Protein 4HPZ (pdb70)

Secondary structure (DSSP, 8-state):
-GGGGT--HHHHHHH-GGGHHHHHHHHHHHHHTT--HHHHHHHTTSTHHHHHHHTTHHHHHHHSTT--HHHHHHHHTSTTTTHHHHHHHHHHHHHHSTTT---HHHHHHHHHHHHHHHHHHHHHTHHHHHSTTT---HHHHHHHHSSTTHHHHHHHHHHHHHHHHHHH---HHHHHHHHTSTTHHHHHHHHHHHHHHHHHHH---HHHHHHHHSSTTHHHHHHHHHHHHHHHHHHS---HHHHHHHHSSTTHHHHHHHHHHHHHHHHHTT---HHHHHHHHTSTTHHHHHHHHHHHHHHHHHHH---HHHHHHHHSSTTHHHHHHHHHHHHHHHHHHS---HHHHHHHHTSTTHHHHHHHHHHHHHHH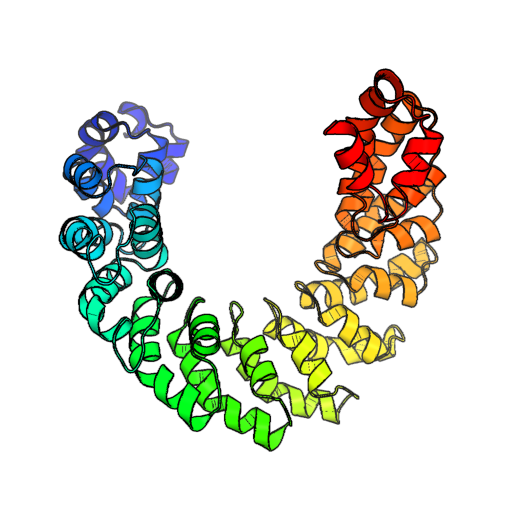HHHS---HHHHHHHHSSSS-HHHHHHHHHHHHHHHHHS---HHHHHHHHTTSSSSHHHHHHHT-

Nearest PDB structures (foldseek):
  4osr-assembly1_A  TM=6.586E-01  e=3.103E-28  Xanthomonas campestris pv. armoraciae
  4oss-assembly1_A  TM=6.830E-01  e=7.160E-28  Xanthomonas campestris pv. armoraciae
  4osm-assembly1_A  TM=6.780E-01  e=1.239E-26  Xanthomonas campestris pv. armoraciae
  4oss-assembly2_B  TM=5.098E-01  e=1.315E-27  Xanthomonas campestris pv. armoraciae
  4osv-assembly2_B  TM=4.946E-01  e=1.852E-27  Xanthomonas campestris pv. armoraciae

InterPro domains:
  IPR005042 TAL effector repeat [PF03377] (21-52)
  IPR005042 TAL effector repeat [PF03377] (119-153)
  IPR005042 TAL effector repeat [PF03377] (155-187)
  IPR005042 TAL effector repeat [PF03377] (189-221)
  IPR005042 TAL effector repeat [PF03377] (222-255)
  IPR005042 TAL effector repeat [PF03377] (257-289)
  IPR005042 TAL effector repeat [PF03377] (290-323)
  IPR005042 TAL effector repeat [PF03377] (325-357)
  IPR005042 TAL effector repeat [PF03377] (358-391)
  IPR005042 TAL effector repeat [PF03377] (393-425)

Solvent-accessible surface area: 18977 Å² total; per-residue (Å²): 115,0,108,121,70,51,5,44,109,138,45,14,129,160,6,115,86,169,10,52,83,44,0,38,134,36,18,149,44,0,59,67,40,41,2,69,50,63,37,0,15,33,0,2,129,35,58,63,0,0,14,26,0,9,95,83,26,135,76,0,52,81,19,1,85,120,10,77,53,123,30,0,8,7,1,0,65,46,157,6,0,4,70,0,1,57,5,1,44,98,11,1,57,95,2,70,23,114,42,1,136,5,75,8,46,38,0,26,93,2,0,90,128,4,1,23,54,0,0,90,4,0,37,90,53,45,92,51,0,27,27,88,99,11,91,6,62,42,100,38,0,7,41,0,0,4,32,143,30,1,69,76,1,0,82,5,0,45,133,2,6,27,45,0,30,141,109,42,63,5,59,56,108,37,0,12,41,0,0,27,37,39,30,0,64,83,7,0,44,1,0,66,116,12,6,39,55,0,34,157,74,38,54,6,67,52,96,29,0,10,39,0,2,32,57,92,33,3,53,79,4,0,36,10,0,64,169,27,1,63,55,0,40,162,94,37,60,3,67,44,122,40,0,11,44,0,1,22,32,110,22,3,70,72,4,0,74,2,0,63,136,7,3,45,39,0,26,145,106,41,62,7,68,42,96,44,0,11,41,0,0,29,36,75,26,2,62,69,1,0,55,2,0,63,124,8,9,41,45,0,27,147,98,47,59,7,56,45,106,36,0,13,42,0,0,27,36,42,26,0,64,81,5,0,40,1,0,64,115,12,1,40,58,0,36,155,71,31,55,4,62,57,97,48,0,11,36,0,1,32,48,50,35,2,57,82,1,0,52,4,0,63,138,8,5,66,56,0,65,160,88,40,57,0,64,50,60,32,0,12,40,0,0,43,26,129,34,0,67,109,6,0,24,20,0,59,168,33,0,55,57,0,38,146,114,70,59,33,61,40,88,82,0,12,56,49,2,23,105,56,68,3,41,135,38,0,81,60,45,49,85,156

Organism: Xanthomonas (NCBI:txid338)

B-factor: mean 42.35, std 14.17, range [18.17, 102.88]

Structure (mmCIF, N/CA/C/O backbone):
data_4HPZ
#
_entry.id   4HPZ
#
_cell.length_a   101.284
_cell.length_b   101.284
_cell.length_c   95.592
_cell.angle_alpha   90.00
_cell.angle_beta   90.00
_cell.angle_gamma   120.00
#
_symmetry.space_group_name_H-M   'P 31 2 1'
#
loop_
_entity.id
_entity.type
_entity.pdbx_description
1 polymer dTale2
2 non-polymer 'SULFATE ION'
3 water water
#
loop_
_atom_site.group_PDB
_atom_site.id
_atom_site.type_symbol
_atom_site.label_atom_id
_atom_site.label_alt_id
_atom_site.label_comp_id
_atom_site.label_asym_id
_atom_site.label_entity_id
_atom_site.label_seq_id
_atom_site.pdbx_PDB_ins_code
_atom_site.Cartn_x
_atom_site.Cartn_y
_atom_site.Cartn_z
_atom_site.occupancy
_atom_site.B_iso_or_equiv
_atom_site.auth_seq_id
_atom_site.auth_comp_id
_atom_site.auth_asym_id
_atom_site.auth_atom_id
_atom_site.pdbx_PDB_model_num
ATOM 1 N N . ASP A 1 7 ? 0.567 77.805 -54.566 1.00 53.89 154 ASP A N 1
ATOM 2 C CA . ASP A 1 7 ? 1.922 78.347 -54.664 1.00 57.76 154 ASP A CA 1
ATOM 3 C C . ASP A 1 7 ? 2.941 77.216 -54.853 1.00 55.00 154 ASP A C 1
ATOM 4 O O . ASP A 1 7 ? 3.144 76.750 -55.975 1.00 56.73 154 ASP A O 1
ATOM 9 N N . LEU A 1 8 ? 3.564 76.761 -53.767 1.00 48.53 155 LEU A N 1
ATOM 10 C CA . LEU A 1 8 ? 4.601 75.732 -53.870 1.00 46.59 155 LEU A CA 1
ATOM 11 C C . LEU A 1 8 ? 4.153 74.485 -54.637 1.00 47.67 155 LEU A C 1
ATOM 12 O O . LEU A 1 8 ? 4.985 73.738 -55.163 1.00 46.37 155 LEU A O 1
ATOM 17 N N . ARG A 1 9 ? 2.850 74.242 -54.706 1.00 47.17 156 ARG A N 1
ATOM 18 C CA . ARG A 1 9 ? 2.394 73.081 -55.462 1.00 47.08 156 ARG A CA 1
ATOM 19 C C . ARG A 1 9 ? 2.751 73.191 -56.938 1.00 39.40 156 ARG A C 1
ATOM 20 O O . ARG A 1 9 ? 2.927 72.175 -57.605 1.00 41.65 156 ARG A O 1
ATOM 28 N N . THR A 1 10 ? 2.897 74.416 -57.434 1.00 37.38 157 THR A N 1
ATOM 29 C CA . THR A 1 10 ? 3.292 74.616 -58.831 1.00 39.20 157 THR A CA 1
ATOM 30 C C . THR A 1 10 ? 4.742 74.201 -59.072 1.00 39.78 157 THR A C 1
ATOM 31 O O . THR A 1 10 ? 5.178 74.083 -60.221 1.00 37.25 157 THR A O 1
ATOM 35 N N . LEU A 1 11 ? 5.478 73.973 -57.987 1.00 35.16 158 LEU A N 1
ATOM 36 C CA . LEU A 1 11 ? 6.852 73.490 -58.082 1.00 35.01 158 LEU A CA 1
ATOM 37 C C . LEU A 1 11 ? 6.918 72.000 -57.761 1.00 36.14 158 LEU A C 1
ATOM 38 O O . LEU A 1 11 ? 8.004 71.420 -57.661 1.00 39.42 158 LEU A O 1
ATOM 43 N N . GLY A 1 12 ? 5.753 71.376 -57.596 1.00 32.31 159 GLY A N 1
ATOM 44 C CA . GLY A 1 12 ? 5.712 69.938 -57.406 1.00 33.46 159 GLY A CA 1
ATOM 45 C C . GLY A 1 12 ? 5.519 69.469 -55.979 1.00 40.81 159 GLY A C 1
ATOM 46 O O . GLY A 1 12 ? 5.517 68.261 -55.730 1.00 44.07 159 GLY A O 1
ATOM 47 N N . TYR A 1 13 ? 5.368 70.407 -55.044 1.00 42.52 160 TYR A N 1
ATOM 48 C CA . TYR A 1 13 ? 5.058 70.059 -53.655 1.00 47.74 160 TYR A CA 1
ATOM 49 C C . TYR A 1 13 ? 3.581 69.681 -53.512 1.00 54.39 160 TYR A C 1
ATOM 50 O O . TYR A 1 13 ? 2.718 70.271 -54.163 1.00 54.95 160 TYR A O 1
ATOM 59 N N . SER A 1 14 ? 3.292 68.695 -52.667 1.00 55.73 161 SER A N 1
ATOM 60 C CA . SER A 1 14 ? 1.911 68.357 -52.350 1.00 57.20 161 SER A CA 1
ATOM 61 C C . SER A 1 14 ? 1.358 69.400 -51.386 1.00 61.63 161 SER A C 1
ATOM 62 O O . SER A 1 14 ? 2.123 70.158 -50.790 1.00 63.09 161 SER A O 1
ATOM 65 N N . GLN A 1 15 ? 0.038 69.442 -51.223 1.00 66.56 162 GLN A N 1
ATOM 66 C CA . GLN A 1 15 ? -0.574 70.374 -50.276 1.00 69.89 162 GLN A CA 1
ATOM 67 C C . GLN A 1 15 ? -0.075 70.095 -48.871 1.00 69.10 162 GLN A C 1
ATOM 68 O O . GLN A 1 15 ? 0.162 71.019 -48.096 1.00 67.57 162 GLN A O 1
ATOM 74 N N . GLN A 1 16 ? 0.071 68.813 -48.544 1.00 71.92 163 GLN A N 1
ATOM 75 C CA . GLN A 1 16 ? 0.573 68.405 -47.232 1.00 72.38 163 GLN A CA 1
ATOM 76 C C . GLN A 1 16 ? 1.972 68.957 -47.013 1.00 64.58 163 GLN A C 1
ATOM 77 O O . GLN A 1 16 ? 2.236 69.627 -46.012 1.00 61.33 163 GLN A O 1
ATOM 83 N N . GLN A 1 17 ? 2.864 68.669 -47.958 1.00 61.43 164 GLN A N 1
ATOM 84 C CA . GLN A 1 17 ? 4.225 69.193 -47.911 1.00 56.36 164 GLN A CA 1
ATOM 85 C C . GLN A 1 17 ? 4.195 70.707 -47.732 1.00 55.71 164 GLN A C 1
ATOM 86 O O . GLN A 1 17 ? 4.930 71.258 -46.916 1.00 54.91 164 GLN A O 1
ATOM 92 N N . GLN A 1 18 ? 3.327 71.381 -48.478 1.00 56.97 165 GLN A N 1
ATOM 93 C CA . GLN A 1 18 ? 3.245 72.836 -48.390 1.00 57.06 165 GLN A CA 1
ATOM 94 C C . GLN A 1 18 ? 2.745 73.314 -47.031 1.00 59.60 165 GLN A C 1
ATOM 95 O O . GLN A 1 18 ? 3.295 74.258 -46.459 1.00 59.14 165 GLN A O 1
ATOM 101 N N . GLU A 1 19 ? 1.694 72.673 -46.528 1.00 64.46 166 GLU A N 1
ATOM 102 C CA . GLU A 1 19 ? 1.134 73.024 -45.225 1.00 69.28 166 GLU A CA 1
ATOM 103 C C . GLU A 1 19 ? 2.195 72.847 -44.153 1.00 67.34 166 GLU A C 1
ATOM 104 O O . GLU A 1 19 ? 2.251 73.608 -43.180 1.00 67.22 166 GLU A O 1
ATOM 110 N N . LYS A 1 20 ? 3.034 71.832 -44.343 1.00 64.03 167 LYS A N 1
ATOM 111 C CA . LYS A 1 20 ? 4.116 71.540 -43.410 1.00 64.31 167 LYS A CA 1
ATOM 112 C C . LYS A 1 20 ? 5.173 72.633 -43.391 1.00 61.25 167 LYS A C 1
ATOM 113 O O . LYS A 1 20 ? 5.820 72.853 -42.372 1.00 60.67 167 LYS A O 1
ATOM 119 N N . ILE A 1 21 ? 5.352 73.321 -44.515 1.00 61.21 168 ILE A N 1
ATOM 120 C CA . ILE A 1 21 ? 6.479 74.246 -44.624 1.00 58.61 168 ILE A CA 1
ATOM 121 C C . ILE A 1 21 ? 6.410 75.459 -43.704 1.00 63.63 168 ILE A C 1
ATOM 122 O O . ILE A 1 21 ? 7.347 75.701 -42.937 1.00 68.67 168 ILE A O 1
ATOM 127 N N . LYS A 1 22 ? 5.311 76.206 -43.794 1.00 63.60 169 LYS A N 1
ATOM 128 C CA . LYS A 1 22 ? 5.133 77.461 -43.061 1.00 65.21 169 LYS A CA 1
ATOM 129 C C . LYS A 1 22 ? 5.111 78.648 -44.020 1.00 66.93 169 LYS A C 1
ATOM 130 O O . LYS A 1 22 ? 6.118 78.977 -44.646 1.00 63.86 169 LYS A O 1
ATOM 136 N N . PRO A 1 23 ? 3.943 79.291 -44.131 1.00 69.53 170 PRO A N 1
ATOM 137 C CA . PRO A 1 23 ? 3.654 80.390 -45.052 1.00 68.81 170 PRO A CA 1
ATOM 138 C C . PRO A 1 23 ? 4.835 81.333 -45.293 1.00 64.75 170 PRO A C 1
ATOM 139 O O . PRO A 1 23 ? 5.200 81.557 -46.448 1.00 62.71 170 PRO A O 1
ATOM 143 N N . LYS A 1 24 ? 5.422 81.865 -44.226 1.00 64.03 171 LYS A N 1
ATOM 144 C CA . LYS A 1 24 ? 6.447 82.901 -44.358 1.00 63.66 171 LYS A CA 1
ATOM 145 C C . LYS A 1 24 ? 7.797 82.395 -44.890 1.00 58.06 171 LYS A C 1
ATOM 146 O O . LYS A 1 24 ? 8.711 83.178 -45.135 1.00 58.82 171 LYS A O 1
ATOM 152 N N . VAL A 1 25 ? 7.917 81.088 -45.074 1.00 53.97 172 VAL A N 1
ATOM 153 C CA . VAL A 1 25 ? 9.163 80.501 -45.555 1.00 52.04 172 VAL A CA 1
ATOM 154 C C . VAL A 1 25 ? 9.004 80.041 -47.007 1.00 49.19 172 VAL A C 1
ATOM 155 O O . VAL A 1 25 ? 9.982 79.771 -47.712 1.00 45.97 172 VAL A O 1
ATOM 159 N N . ARG A 1 26 ? 7.759 79.978 -47.455 1.00 48.82 173 ARG A N 1
ATOM 160 C CA . ARG A 1 26 ? 7.455 79.403 -48.757 1.00 46.53 173 ARG A CA 1
ATOM 161 C C . ARG A 1 26 ? 8.158 80.102 -49.918 1.00 44.21 173 ARG A C 1
ATOM 162 O O . ARG A 1 26 ? 8.574 79.449 -50.875 1.00 47.15 173 ARG A O 1
ATOM 170 N N . SER A 1 27 ? 8.323 81.416 -49.825 1.00 40.49 174 SER A N 1
ATOM 171 C CA . SER A 1 27 ? 8.972 82.152 -50.899 1.00 41.13 174 SER A CA 1
ATOM 172 C C . SER A 1 27 ? 10.465 81.853 -50.933 1.00 38.64 174 SER A C 1
ATOM 173 O O . SER A 1 27 ? 11.089 81.858 -52.002 1.00 38.94 174 SER A O 1
ATOM 176 N N . THR A 1 28 ? 11.037 81.595 -49.759 1.00 39.80 175 TH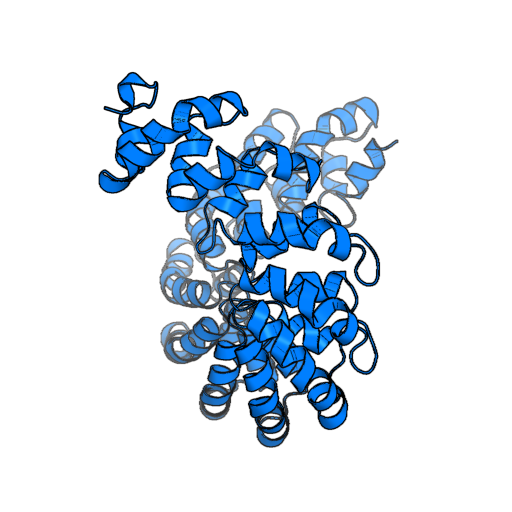R A N 1
ATOM 177 C CA . THR A 1 28 ? 12.457 81.280 -49.659 1.00 37.83 175 THR A CA 1
ATOM 178 C C . THR A 1 28 ? 12.699 79.911 -50.269 1.00 38.58 175 THR A C 1
ATOM 179 O O . THR A 1 28 ? 13.647 79.722 -51.027 1.00 39.32 175 THR A O 1
ATOM 183 N N . VAL A 1 29 ? 11.823 78.964 -49.938 1.00 37.12 176 VAL A N 1
ATOM 184 C CA . VAL A 1 29 ? 11.808 77.662 -50.584 1.00 35.33 176 VAL A CA 1
ATOM 185 C C . VAL A 1 29 ? 11.750 77.815 -52.117 1.00 38.28 176 VAL A C 1
ATOM 186 O O . VAL A 1 29 ? 12.536 77.203 -52.849 1.00 37.25 176 VAL A O 1
ATOM 190 N N . ALA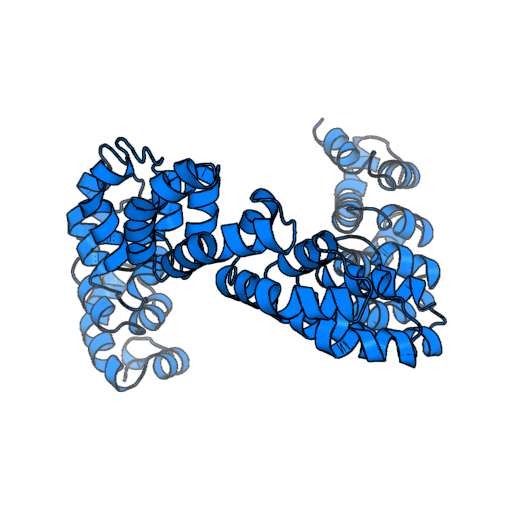 A 1 30 ? 10.819 78.644 -52.586 1.00 38.53 177 ALA A N 1
ATOM 191 C CA . ALA A 1 30 ? 10.605 78.848 -54.009 1.00 35.68 177 ALA A CA 1
ATOM 192 C C . ALA A 1 30 ? 11.850 79.457 -54.661 1.00 41.18 177 ALA A C 1
ATOM 193 O O . ALA A 1 30 ? 12.193 79.145 -55.800 1.00 38.16 177 ALA A O 1
ATOM 195 N N . GLN A 1 31 ? 12.534 80.314 -53.915 1.00 44.96 178 GLN A N 1
ATOM 196 C CA . GLN A 1 31 ? 13.741 80.973 -54.392 1.00 46.85 178 GLN A CA 1
ATOM 197 C C . GLN A 1 31 ? 14.841 79.967 -54.717 1.00 43.53 178 GLN A C 1
ATOM 198 O O . GLN A 1 31 ? 15.524 80.077 -55.747 1.00 40.92 178 GLN A O 1
ATOM 204 N N . HIS A 1 32 ? 15.003 78.990 -53.828 1.00 34.96 179 HIS A N 1
ATOM 205 C CA . HIS A 1 32 ? 16.158 78.105 -53.863 1.00 34.12 179 HIS A CA 1
ATOM 206 C C . HIS A 1 32 ? 15.787 76.730 -54.371 1.00 36.60 179 HIS A C 1
ATOM 207 O O . HIS A 1 32 ? 16.649 75.857 -54.531 1.00 34.67 179 HIS A O 1
ATOM 214 N N . HIS A 1 33 ? 14.497 76.543 -54.623 1.00 36.00 180 HIS A N 1
ATOM 215 C CA . HIS A 1 33 ? 13.993 75.243 -55.033 1.00 39.09 180 HIS A CA 1
ATOM 216 C C . HIS A 1 33 ? 14.768 74.621 -56.190 1.00 36.41 180 HIS A C 1
ATOM 217 O O . HIS A 1 33 ? 15.204 73.468 -56.116 1.00 34.73 180 HIS A O 1
ATOM 224 N N . GLU A 1 34 ? 14.917 75.393 -57.261 1.00 41.54 181 GLU A N 1
ATOM 225 C CA . GLU A 1 34 ? 15.569 74.923 -58.483 1.00 41.07 181 GLU A CA 1
ATOM 226 C C . GLU A 1 34 ? 16.981 74.408 -58.216 1.00 36.41 181 GLU A C 1
ATOM 227 O O . GLU A 1 34 ? 17.345 73.307 -58.639 1.00 33.43 181 GLU A O 1
ATOM 233 N N . ALA A 1 35 ? 17.768 75.208 -57.502 1.00 32.24 182 ALA A N 1
ATOM 234 C CA . ALA A 1 35 ? 19.135 74.833 -57.170 1.00 30.92 182 ALA A CA 1
ATOM 235 C C . ALA A 1 35 ? 19.170 73.568 -56.304 1.00 32.95 182 ALA A C 1
ATOM 236 O O . ALA A 1 35 ? 19.980 72.667 -56.550 1.00 31.43 182 ALA A O 1
ATOM 238 N N . LEU A 1 36 ? 18.278 73.498 -55.312 1.00 30.26 183 LEU A N 1
ATOM 239 C CA . LEU A 1 36 ? 18.260 72.377 -54.357 1.00 33.53 183 LEU A CA 1
ATOM 240 C C . LEU A 1 36 ? 17.960 71.032 -55.014 1.00 31.58 183 LEU A C 1
ATOM 241 O O . LEU A 1 36 ? 18.689 70.055 -54.815 1.00 33.08 183 LEU A O 1
ATOM 246 N N . VAL A 1 37 ? 16.874 70.984 -55.780 1.00 31.64 184 VAL A N 1
ATOM 247 C CA . VAL A 1 37 ? 16.498 69.769 -56.481 1.00 34.11 184 VAL A CA 1
ATOM 248 C C . VAL A 1 37 ? 17.592 69.431 -57.487 1.00 36.38 184 VAL A C 1
ATOM 249 O O . VAL A 1 37 ? 17.868 68.259 -57.755 1.00 37.52 184 VAL A O 1
ATOM 253 N N . GLY A 1 38 ? 18.225 70.466 -58.028 1.00 36.10 185 GLY A N 1
ATOM 254 C CA . GLY A 1 38 ? 19.327 70.273 -58.953 1.00 38.62 185 GLY A CA 1
ATOM 255 C C . GLY A 1 38 ? 20.498 69.606 -58.257 1.00 38.81 185 GLY A C 1
ATOM 256 O O . GLY A 1 38 ? 21.336 68.965 -58.896 1.00 31.94 185 GLY A O 1
ATOM 257 N N . HIS A 1 39 ? 20.558 69.753 -56.936 1.00 37.34 186 HIS A N 1
ATOM 258 C CA . HIS A 1 39 ? 21.611 69.115 -56.158 1.00 35.06 186 HIS A CA 1
ATOM 259 C C . HIS A 1 39 ? 21.237 67.683 -55.788 1.00 36.92 186 HIS A C 1
ATOM 260 O O . HIS A 1 39 ? 22.048 66.961 -55.209 1.00 37.48 186 HIS A O 1
ATOM 267 N N . GLY A 1 40 ? 20.012 67.277 -56.115 1.00 35.18 187 GLY A N 1
ATOM 268 C CA . GLY A 1 40 ? 19.554 65.938 -55.786 1.00 36.14 187 GLY A CA 1
ATOM 269 C C . GLY A 1 40 ? 18.593 65.833 -54.608 1.00 36.40 187 GLY A C 1
ATOM 270 O O . GLY A 1 40 ? 18.104 64.748 -54.296 1.00 40.00 187 GLY A O 1
ATOM 271 N N . PHE A 1 41 ? 18.300 66.951 -53.955 1.00 30.45 188 PHE A N 1
ATOM 272 C CA . PHE A 1 41 ? 17.364 66.918 -52.835 1.00 32.90 188 PHE A CA 1
ATOM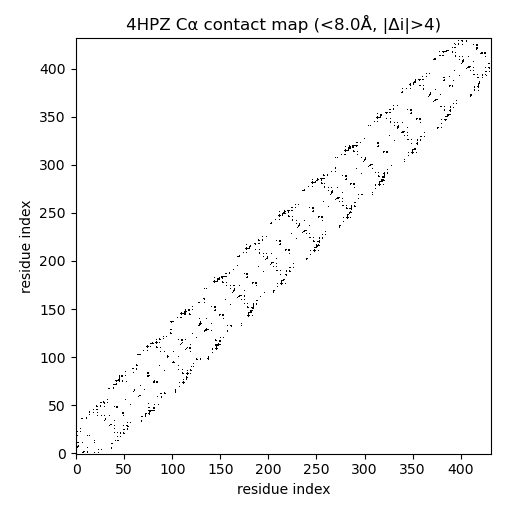 273 C C . PHE A 1 41 ? 15.934 66.689 -53.310 1.00 36.07 188 PHE A C 1
ATOM 274 O O . PHE A 1 41 ? 15.489 67.281 -54.302 1.00 37.27 188 PHE A O 1
ATOM 282 N N . THR A 1 42 ? 15.229 65.808 -52.612 1.00 31.52 189 THR A N 1
ATOM 283 C CA . THR A 1 42 ? 13.821 65.570 -52.889 1.00 35.02 189 THR A CA 1
ATOM 284 C C . THR A 1 42 ? 12.983 66.699 -52.298 1.00 37.01 189 THR A C 1
ATOM 285 O O . THR A 1 42 ? 13.477 67.520 -51.512 1.00 39.23 189 THR A O 1
ATOM 289 N N . HIS A 1 43 ? 11.705 66.716 -52.655 1.00 37.11 190 HIS A N 1
ATOM 290 C CA . HIS A 1 43 ? 10.760 67.644 -52.055 1.00 37.79 190 HIS A CA 1
ATOM 291 C C . HIS A 1 43 ? 10.676 67.405 -50.554 1.00 38.25 190 HIS A C 1
ATOM 292 O O . HIS A 1 43 ? 10.516 68.342 -49.780 1.00 35.24 190 HIS A O 1
ATOM 299 N N . ALA A 1 44 ? 10.786 66.145 -50.149 1.00 43.63 191 ALA A N 1
ATOM 300 C CA . ALA A 1 44 ? 10.761 65.794 -48.728 1.00 44.84 191 ALA A CA 1
ATOM 301 C C . ALA A 1 44 ? 11.945 66.426 -47.989 1.00 41.34 191 ALA A C 1
ATOM 302 O O . ALA A 1 44 ? 11.771 67.064 -46.948 1.00 37.45 191 ALA A O 1
ATOM 304 N N . HIS A 1 45 ? 13.144 66.249 -48.542 1.00 38.91 192 HIS A N 1
ATOM 305 C CA . HIS A 1 45 ? 14.353 66.885 -48.016 1.00 35.69 192 HIS A CA 1
ATOM 306 C C . HIS A 1 45 ? 14.153 68.377 -47.776 1.00 36.75 192 HIS A C 1
ATOM 307 O O . HIS A 1 45 ? 14.540 68.918 -46.737 1.00 37.76 192 HIS A O 1
ATOM 314 N N . ILE A 1 46 ? 13.553 69.042 -48.753 1.00 38.14 193 ILE A N 1
ATOM 315 C CA . ILE A 1 46 ? 13.444 70.495 -48.726 1.00 37.16 193 ILE A CA 1
ATOM 316 C C . ILE A 1 46 ? 12.427 70.986 -47.698 1.00 36.97 193 ILE A C 1
ATOM 317 O O . ILE A 1 46 ? 12.603 72.058 -47.113 1.00 36.57 193 ILE A O 1
ATOM 322 N N . VAL A 1 47 ? 11.358 70.216 -47.488 1.00 37.34 194 VAL A N 1
ATOM 323 C CA . VAL A 1 47 ? 10.370 70.546 -46.455 1.00 37.23 194 VAL A CA 1
ATOM 324 C C . VAL A 1 47 ? 11.040 70.526 -45.089 1.00 32.88 194 VAL A C 1
ATOM 325 O O . VAL A 1 47 ? 10.945 71.485 -44.327 1.00 30.87 194 VAL A O 1
ATOM 329 N N . ALA A 1 48 ? 11.727 69.424 -44.798 1.00 35.73 195 ALA A N 1
ATOM 330 C CA . ALA A 1 48 ? 12.437 69.258 -43.527 1.00 34.76 195 ALA A CA 1
ATOM 331 C C . ALA A 1 48 ? 13.466 70.360 -43.364 1.00 38.31 195 ALA A C 1
ATOM 332 O O . ALA A 1 48 ? 13.540 71.012 -42.330 1.00 42.11 195 ALA A O 1
ATOM 334 N N . LEU A 1 49 ? 14.245 70.576 -44.414 1.00 37.13 196 LEU A N 1
ATOM 335 C CA . LEU A 1 49 ? 15.269 71.601 -44.418 1.00 36.28 196 LEU A CA 1
ATOM 336 C C . LEU A 1 49 ? 14.693 72.968 -44.054 1.00 38.57 196 LEU A C 1
ATOM 337 O O . LEU A 1 49 ? 15.320 73.736 -43.331 1.00 38.74 196 LEU A O 1
ATOM 342 N N . SER A 1 50 ? 13.496 73.265 -44.550 1.00 39.69 197 SER A N 1
ATOM 343 C CA . SER A 1 50 ? 12.902 74.591 -44.383 1.00 41.81 197 SER A CA 1
ATOM 344 C C . SER A 1 50 ? 12.683 74.953 -42.917 1.00 43.77 197 SER A C 1
ATOM 345 O O . SER A 1 50 ? 12.486 76.123 -42.587 1.00 41.46 197 SER A O 1
ATOM 348 N N . GLN A 1 51 ? 12.701 73.941 -42.052 1.00 47.65 198 GLN A N 1
ATOM 349 C CA . GLN A 1 51 ? 12.559 74.137 -40.613 1.00 47.54 198 GLN A CA 1
ATOM 350 C C . GLN A 1 51 ? 13.610 75.115 -40.106 1.00 44.56 198 GLN A C 1
ATOM 351 O O . GLN A 1 51 ? 13.439 75.733 -39.058 1.00 45.13 198 GLN A O 1
ATOM 357 N N . HIS A 1 52 ? 14.698 75.252 -40.858 1.00 36.53 199 HIS A N 1
ATOM 358 C CA . HIS A 1 52 ? 15.682 76.289 -40.579 1.00 36.38 199 HIS A CA 1
ATOM 359 C C . HIS A 1 52 ? 15.964 77.084 -41.846 1.00 37.60 199 HIS A C 1
ATOM 360 O O . HIS A 1 52 ? 16.933 76.810 -42.557 1.00 33.48 199 HIS A O 1
ATOM 367 N N . PRO A 1 53 ? 15.111 78.079 -42.121 1.00 41.93 200 PRO A N 1
ATOM 368 C CA . PRO A 1 53 ? 15.044 78.848 -43.368 1.00 43.80 200 PRO A CA 1
ATOM 369 C C . PRO A 1 53 ? 16.405 79.165 -43.991 1.00 40.32 200 PRO A C 1
ATOM 370 O O . PRO A 1 53 ? 16.582 78.951 -45.188 1.00 39.84 200 PRO A O 1
ATOM 374 N N . ALA A 1 54 ? 17.337 79.672 -43.193 1.00 34.79 201 ALA A N 1
ATOM 375 C CA . ALA A 1 54 ? 18.646 80.074 -43.697 1.00 36.26 201 ALA A CA 1
ATOM 376 C C . ALA A 1 54 ? 19.436 78.919 -44.328 1.00 35.03 201 ALA A C 1
ATOM 377 O O . ALA A 1 54 ? 20.320 79.140 -45.152 1.00 34.21 201 ALA A O 1
ATOM 379 N N . ALA A 1 55 ? 19.120 77.692 -43.929 1.00 34.94 202 ALA A N 1
ATOM 380 C CA . ALA A 1 55 ? 19.808 76.522 -44.454 1.00 35.66 202 ALA A CA 1
ATOM 381 C C . ALA A 1 55 ? 19.421 76.253 -45.916 1.00 37.32 202 ALA A C 1
ATOM 382 O O . ALA A 1 55 ? 20.184 75.639 -46.659 1.00 34.09 202 ALA A O 1
ATOM 384 N N . LEU A 1 56 ? 18.234 76.714 -46.314 1.00 36.81 203 LEU A N 1
ATOM 385 C CA . LEU A 1 56 ? 17.780 76.610 -47.699 1.00 35.26 203 LEU A CA 1
ATOM 386 C C . LEU A 1 56 ? 18.782 77.237 -48.671 1.00 35.50 203 LEU A C 1
ATOM 387 O O . LEU A 1 56 ? 19.226 76.595 -49.632 1.00 32.98 203 LEU A O 1
ATOM 392 N N . GLY A 1 57 ? 19.138 78.489 -48.402 1.00 34.29 204 GLY A N 1
ATOM 393 C CA . GLY A 1 57 ? 20.076 79.227 -49.221 1.00 31.14 204 GLY A CA 1
ATOM 394 C C . GLY A 1 57 ? 21.508 78.747 -49.099 1.00 31.06 204 GLY A C 1
ATOM 395 O O . GLY A 1 57 ? 22.213 78.648 -50.103 1.00 27.25 204 GLY A O 1
ATOM 396 N N . THR A 1 58 ? 21.960 78.441 -47.882 1.00 32.62 205 THR A N 1
ATOM 397 C CA . THR A 1 58 ? 23.352 78.033 -47.753 1.00 28.71 205 THR A CA 1
ATOM 398 C C . THR A 1 58 ? 23.569 76.677 -48.422 1.00 33.16 205 THR A C 1
ATOM 399 O O . THR A 1 58 ? 24.605 76.468 -49.044 1.00 33.20 205 THR A O 1
ATOM 403 N N . VAL A 1 59 ? 22.596 75.772 -48.333 1.00 35.62 206 VAL A N 1
ATOM 404 C CA . VAL A 1 59 ? 22.692 74.507 -49.082 1.00 34.98 206 VAL A CA 1
ATOM 405 C C . VAL A 1 59 ? 22.532 74.713 -50.604 1.00 33.66 206 VAL A C 1
ATOM 406 O O . VAL A 1 59 ? 23.258 74.112 -51.399 1.00 32.67 206 VAL A O 1
ATOM 410 N N . ALA A 1 60 ? 21.597 75.571 -51.007 1.00 33.35 207 ALA A N 1
ATOM 411 C CA . ALA A 1 60 ? 21.386 75.864 -52.431 1.00 31.02 207 ALA A CA 1
ATOM 412 C C . ALA A 1 60 ? 22.687 76.353 -53.068 1.00 33.67 207 ALA A C 1
ATOM 413 O O . ALA A 1 60 ? 23.098 75.870 -54.117 1.00 35.04 207 ALA A O 1
ATOM 415 N N . VAL A 1 61 ? 23.324 77.323 -52.435 1.00 35.72 208 VAL A N 1
ATOM 416 C CA . VAL A 1 61 ? 24.701 77.636 -52.739 1.00 42.68 208 VAL A CA 1
ATOM 417 C C . VAL A 1 61 ? 25.499 76.617 -51.916 1.00 53.72 208 VAL A C 1
ATOM 418 O O . VAL A 1 61 ? 24.922 75.872 -51.141 1.00 61.59 208 VAL A O 1
ATOM 422 N N . LYS A 1 62 ? 26.808 76.549 -52.088 1.00 51.88 209 LYS A N 1
ATOM 423 C CA . LYS A 1 62 ? 27.657 75.758 -51.184 1.00 40.03 209 LYS A CA 1
ATOM 424 C C . LYS A 1 62 ? 27.440 74.230 -51.081 1.00 29.96 209 LYS A C 1
ATOM 425 O O . LYS A 1 62 ? 28.296 73.530 -50.549 1.00 34.31 209 LYS A O 1
ATOM 431 N N . TYR A 1 63 ? 26.336 73.692 -51.589 1.00 31.92 210 TYR A N 1
ATOM 432 C CA . TYR A 1 63 ? 26.175 72.231 -51.555 1.00 34.56 210 TYR A CA 1
ATOM 433 C C . TYR A 1 63 ? 27.418 71.508 -52.060 1.00 34.85 210 TYR A C 1
ATOM 434 O O . TYR A 1 63 ? 27.903 70.558 -51.441 1.00 36.96 210 TYR A O 1
ATOM 443 N N . GLN A 1 64 ? 27.935 71.965 -53.192 1.00 32.27 211 GLN A N 1
ATOM 444 C CA . GLN A 1 64 ? 29.121 71.350 -53.760 1.00 35.04 211 GLN A CA 1
ATOM 445 C C . GLN A 1 64 ? 30.317 71.466 -52.825 1.00 32.50 211 GLN A C 1
ATOM 446 O O . GLN A 1 64 ? 31.129 70.550 -52.747 1.00 30.29 211 GLN A O 1
ATOM 452 N N . ASP A 1 65 ? 30.432 72.591 -52.123 1.00 32.67 212 ASP A N 1
ATOM 453 C CA . ASP A 1 65 ? 31.536 72.770 -51.191 1.00 33.48 212 ASP A CA 1
ATOM 454 C C . ASP A 1 65 ? 31.386 71.830 -49.988 1.00 29.77 212 ASP A C 1
ATOM 455 O O . ASP A 1 65 ? 32.369 71.398 -49.402 1.00 29.63 212 ASP A O 1
ATOM 460 N N . MET A 1 66 ? 30.146 71.537 -49.625 1.00 27.24 213 MET A N 1
ATOM 461 C CA . MET A 1 66 ? 29.853 70.634 -48.527 1.00 26.57 213 MET A CA 1
ATOM 462 C C . MET A 1 66 ? 30.275 69.203 -48.852 1.00 33.92 213 MET A C 1
ATOM 463 O O . MET A 1 66 ? 30.831 68.485 -47.998 1.00 34.06 213 MET A O 1
ATOM 468 N N . ILE A 1 67 ? 29.994 68.797 -50.089 1.00 33.78 214 ILE A N 1
ATOM 469 C CA . ILE A 1 67 ? 30.395 67.485 -50.580 1.00 30.00 214 ILE A CA 1
ATOM 470 C C . ILE A 1 67 ? 31.916 67.413 -50.668 1.00 30.54 214 ILE A C 1
ATOM 471 O O . ILE A 1 67 ? 32.508 66.368 -50.386 1.00 35.72 214 ILE A O 1
ATOM 476 N N . ALA A 1 68 ? 32.555 68.530 -51.012 1.00 26.36 215 ALA A N 1
ATOM 477 C CA . ALA A 1 68 ? 34.019 68.570 -51.041 1.00 31.66 215 ALA A CA 1
ATOM 478 C C . ALA A 1 68 ? 34.574 68.460 -49.613 1.00 34.11 215 ALA A C 1
ATOM 479 O O . ALA A 1 68 ? 35.571 67.778 -49.367 1.00 30.75 215 ALA A O 1
ATOM 481 N N . ALA A 1 69 ? 33.928 69.138 -48.672 1.00 33.24 216 ALA A N 1
ATOM 482 C CA . ALA A 1 69 ? 34.363 69.074 -47.281 1.00 31.84 216 ALA A CA 1
ATOM 483 C C . ALA A 1 69 ? 33.945 67.766 -46.607 1.00 31.53 216 ALA A C 1
ATOM 484 O O . ALA A 1 69 ? 34.611 67.294 -45.682 1.00 30.51 216 ALA A O 1
ATOM 486 N N . LEU A 1 70 ? 32.846 67.184 -47.077 1.00 27.88 217 LEU A N 1
ATOM 487 C CA . LEU A 1 70 ? 32.274 66.010 -46.441 1.00 29.37 217 LEU A CA 1
ATOM 488 C C . LEU A 1 70 ? 31.920 64.959 -47.476 1.00 34.53 217 LEU A C 1
ATOM 489 O O . LEU A 1 70 ? 30.744 64.767 -47.783 1.00 38.15 217 LEU A O 1
ATOM 494 N N . PRO A 1 71 ? 32.938 64.276 -48.032 1.00 32.18 218 PRO A N 1
ATOM 495 C CA . PRO A 1 71 ? 32.700 63.509 -49.270 1.00 28.82 218 PRO A CA 1
ATOM 496 C C . PRO A 1 71 ? 31.621 62.434 -49.148 1.00 31.48 218 PRO A C 1
ATOM 497 O O . PRO A 1 71 ? 30.880 62.258 -50.099 1.00 33.17 218 PRO A O 1
ATOM 501 N N . GLU A 1 72 ? 31.521 61.754 -48.007 1.00 31.64 219 GLU A N 1
ATOM 502 C CA . GLU A 1 72 ? 30.553 60.670 -47.860 1.00 29.58 219 GLU A CA 1
ATOM 503 C C . GLU A 1 72 ? 29.148 61.172 -47.559 1.00 30.03 219 GLU A C 1
ATOM 504 O O . GLU A 1 72 ? 28.199 60.398 -47.578 1.00 38.86 219 GLU A O 1
ATOM 510 N N . ALA A 1 73 ? 29.018 62.463 -47.277 1.00 24.26 220 ALA A N 1
ATOM 511 C CA . ALA A 1 73 ? 27.749 63.028 -46.826 1.00 28.49 220 ALA A CA 1
ATOM 512 C C . ALA A 1 73 ? 26.586 62.803 -47.799 1.00 32.74 220 ALA A C 1
ATOM 513 O O . ALA A 1 73 ? 26.633 63.242 -48.952 1.00 32.04 220 ALA A O 1
ATOM 515 N N . THR A 1 74 ? 25.528 62.156 -47.309 1.00 31.13 221 THR A N 1
ATOM 516 C CA . THR A 1 74 ? 24.298 61.980 -48.082 1.00 35.04 221 THR A CA 1
ATOM 517 C C . THR A 1 74 ? 23.399 63.208 -47.985 1.00 33.71 221 THR A C 1
ATOM 518 O O . THR A 1 74 ? 23.592 64.075 -47.130 1.00 32.23 221 THR A O 1
ATOM 522 N N . HIS A 1 75 ? 22.403 63.270 -48.857 1.00 31.19 222 HIS A N 1
ATOM 523 C CA . HIS A 1 75 ? 21.455 64.374 -48.831 1.00 30.53 222 HIS A CA 1
ATOM 524 C C . HIS A 1 75 ? 20.779 64.465 -47.460 1.00 30.41 222 HIS A C 1
ATOM 525 O O . HIS A 1 75 ? 20.734 65.528 -46.837 1.00 29.57 222 HIS A O 1
ATOM 532 N N . GLU A 1 76 ? 20.256 63.353 -46.976 1.00 30.62 223 GLU A N 1
ATOM 533 C CA . GLU A 1 76 ? 19.544 63.412 -45.713 1.00 38.72 223 GLU A CA 1
ATOM 534 C C . GLU A 1 76 ? 20.490 63.751 -44.552 1.00 33.96 223 GLU A C 1
ATOM 535 O O . GLU A 1 76 ? 20.086 64.396 -43.592 1.00 32.64 223 GLU A O 1
ATOM 541 N N . ALA A 1 77 ? 21.754 63.351 -44.653 1.00 28.48 224 ALA A N 1
ATOM 542 C CA . ALA A 1 77 ? 22.705 63.706 -43.603 1.00 30.39 224 ALA A CA 1
ATOM 543 C C . ALA A 1 77 ? 22.857 65.218 -43.593 1.00 30.10 224 ALA A C 1
ATOM 544 O O . ALA A 1 77 ? 22.918 65.846 -42.529 1.00 25.80 224 ALA A O 1
ATOM 546 N N . ILE A 1 78 ? 22.902 65.813 -44.784 1.00 30.99 225 ILE A N 1
ATOM 547 C CA . ILE A 1 78 ? 23.040 67.259 -44.879 1.00 31.79 225 ILE A CA 1
ATOM 548 C C . ILE A 1 78 ? 21.782 67.947 -44.341 1.00 31.84 225 ILE A C 1
ATOM 549 O O . ILE A 1 78 ? 21.854 68.969 -43.653 1.00 29.32 225 ILE A O 1
ATOM 554 N N . VAL A 1 79 ? 20.629 67.364 -44.640 1.00 30.34 226 VAL A N 1
ATOM 555 C CA . VAL A 1 79 ? 19.365 67.891 -44.147 1.00 30.76 226 VAL A CA 1
ATOM 556 C C . VAL A 1 79 ? 19.289 67.799 -42.621 1.00 30.83 226 VAL A C 1
ATOM 557 O O . VAL A 1 79 ? 18.788 68.713 -41.959 1.00 28.23 226 VAL A O 1
ATOM 561 N N . GLY A 1 80 ? 19.801 66.704 -42.068 1.00 29.32 227 GLY A N 1
ATOM 562 C CA . GLY A 1 80 ? 19.776 66.494 -40.627 1.00 34.56 227 GLY A CA 1
ATOM 563 C C . GLY A 1 80 ? 20.575 67.532 -39.855 1.00 35.96 227 GLY A C 1
ATOM 564 O O . GLY A 1 80 ? 20.192 67.943 -38.765 1.00 38.02 227 GLY A O 1
ATOM 565 N N . VAL A 1 81 ? 21.694 67.958 -40.427 1.00 33.28 228 VAL A N 1
ATOM 566 C CA . VAL A 1 81 ? 22.482 69.029 -39.851 1.00 27.95 228 VAL A CA 1
ATOM 567 C C . VAL A 1 81 ? 21.797 70.369 -40.075 1.00 29.29 228 VAL A C 1
ATOM 568 O O . VAL A 1 81 ? 21.585 71.137 -39.133 1.00 25.61 228 VAL A O 1
ATOM 572 N N . GLY A 1 82 ? 21.435 70.641 -41.329 1.00 26.11 229 GLY A N 1
ATOM 573 C CA . GLY A 1 82 ? 20.949 71.959 -41.721 1.00 20.56 229 GLY A CA 1
ATOM 574 C C . GLY A 1 82 ? 19.600 72.340 -41.143 1.00 24.20 229 GLY A C 1
ATOM 575 O O . GLY A 1 82 ? 19.278 73.519 -40.974 1.00 27.39 229 GLY A O 1
ATOM 576 N N . LYS A 1 83 ? 18.810 71.322 -40.854 1.00 28.45 230 LYS A N 1
ATOM 577 C CA . LYS A 1 83 ? 17.480 71.456 -40.276 1.00 35.25 230 LYS A CA 1
ATOM 578 C C . LYS A 1 83 ? 17.498 72.071 -38.865 1.00 37.50 230 LYS A C 1
ATOM 579 O O . LYS A 1 83 ? 16.516 72.695 -38.431 1.00 34.15 230 LYS A O 1
ATOM 585 N N . GLN A 1 84 ? 18.613 71.887 -38.156 1.00 36.40 231 GLN A N 1
ATOM 586 C CA . GLN A 1 84 ? 18.703 72.224 -36.729 1.00 37.09 231 GLN A CA 1
ATOM 587 C C . GLN A 1 84 ? 18.775 73.728 -36.440 1.00 40.76 231 GLN A C 1
ATOM 588 O O . GLN A 1 84 ? 18.847 74.547 -37.367 1.00 34.10 231 GLN A O 1
ATOM 594 N N . TRP A 1 85 ? 18.771 74.062 -35.143 1.00 38.20 232 TRP A N 1
ATOM 595 C CA . TRP A 1 85 ? 18.686 75.442 -34.643 1.00 38.75 232 TRP A CA 1
ATOM 596 C C . TRP A 1 85 ? 19.775 76.385 -35.158 1.00 37.51 232 TRP A C 1
ATOM 597 O O . TRP A 1 85 ? 19.523 77.572 -35.382 1.00 37.21 232 TRP A O 1
ATOM 608 N N . SER A 1 86 ? 20.991 75.871 -35.310 1.00 31.30 233 SER A N 1
ATOM 609 C CA . SER A 1 86 ? 22.064 76.658 -35.882 1.00 32.33 233 SER A CA 1
ATOM 610 C C . SER A 1 86 ? 22.425 76.079 -37.267 1.00 32.65 233 SER A C 1
ATOM 611 O O . SER A 1 86 ? 23.574 76.157 -37.722 1.00 27.37 233 SER A O 1
ATOM 614 N N . GLY A 1 87 ? 21.421 75.462 -37.891 1.00 37.32 234 GLY A N 1
ATOM 615 C CA . GLY A 1 87 ? 21.447 75.048 -39.284 1.00 43.37 234 GLY A CA 1
ATOM 616 C C . GLY A 1 87 ? 22.727 74.472 -39.841 1.00 48.20 234 GLY A C 1
ATOM 617 O O . GLY A 1 87 ? 23.045 73.332 -39.507 1.00 63.38 234 GLY A O 1
ATOM 618 N N . ALA A 1 88 ? 23.471 75.189 -40.686 1.00 37.08 235 ALA A N 1
ATOM 619 C CA . ALA A 1 88 ? 23.252 76.570 -41.151 1.00 41.31 235 ALA A CA 1
ATOM 620 C C . ALA A 1 88 ? 24.624 77.228 -41.115 1.00 38.93 235 ALA A C 1
ATOM 621 O O . ALA A 1 88 ? 25.438 77.015 -42.012 1.00 37.21 235 ALA A O 1
ATOM 623 N N . CYS A 1 89 ? 24.897 78.022 -40.083 1.00 31.20 236 CYS A N 1
ATOM 624 C CA . CYS A 1 89 ? 26.288 78.423 -39.855 1.00 38.23 236 CYS A CA 1
ATOM 625 C C . CYS A 1 89 ? 27.111 77.261 -39.256 1.00 31.69 236 CYS A C 1
ATOM 626 O O . CYS A 1 89 ? 28.331 77.306 -39.214 1.00 35.09 236 CYS A O 1
ATOM 629 N N . ALA A 1 90 ? 26.425 76.209 -38.825 1.00 24.85 237 ALA A N 1
ATOM 630 C CA . ALA A 1 90 ? 27.086 74.934 -38.541 1.00 25.65 237 ALA A CA 1
ATOM 631 C C . ALA A 1 90 ? 27.671 74.296 -39.818 1.00 25.47 237 ALA A C 1
ATOM 632 O O . ALA A 1 90 ? 28.796 73.792 -39.813 1.00 29.98 237 ALA A O 1
ATOM 634 N N . LEU A 1 91 ? 26.914 74.310 -40.908 1.00 25.15 238 LEU A N 1
ATOM 635 C CA . LEU A 1 91 ? 27.443 73.809 -42.175 1.00 24.72 238 LEU A CA 1
ATOM 636 C C . LEU A 1 91 ? 28.564 74.719 -42.665 1.00 28.90 238 LEU A C 1
ATOM 637 O O . LEU A 1 91 ? 29.558 74.257 -43.227 1.00 31.94 238 LEU A O 1
ATOM 642 N N . GLU A 1 92 ? 28.414 76.018 -42.433 1.00 30.31 239 GLU A N 1
ATOM 643 C CA . GLU A 1 92 ? 29.471 76.967 -42.775 1.00 30.13 239 GLU A CA 1
ATOM 644 C C . GLU A 1 92 ? 30.717 76.712 -41.945 1.00 30.00 239 GLU A C 1
ATOM 645 O O . GLU A 1 92 ? 31.838 76.714 -42.462 1.00 33.53 239 GLU A O 1
ATOM 651 N N . ALA A 1 93 ? 30.518 76.473 -40.654 1.00 28.09 240 ALA A N 1
ATOM 652 C CA . ALA A 1 93 ? 31.638 76.204 -39.772 1.00 31.01 240 ALA A CA 1
ATOM 653 C C . ALA A 1 93 ? 32.347 74.943 -40.218 1.00 27.72 240 ALA A C 1
ATOM 654 O O . ALA A 1 93 ? 33.570 74.883 -40.195 1.00 29.23 240 ALA A O 1
ATOM 656 N N . LEU A 1 94 ? 31.578 73.938 -40.637 1.00 29.63 241 LEU A N 1
ATOM 657 C CA . LEU A 1 94 ? 32.175 72.701 -41.152 1.00 30.02 241 LEU A CA 1
ATOM 658 C C . LEU A 1 94 ? 33.024 72.990 -42.398 1.00 30.36 241 LEU A C 1
ATOM 659 O O . LEU A 1 94 ? 34.154 72.511 -42.512 1.00 31.41 241 LEU A O 1
ATOM 664 N N . LEU A 1 95 ? 32.486 73.788 -43.317 1.00 31.87 242 LEU A N 1
ATOM 665 C CA . LEU A 1 95 ? 33.232 74.161 -44.519 1.00 35.08 242 LEU A CA 1
ATOM 666 C C . LEU A 1 95 ? 34.606 74.720 -44.151 1.00 37.48 242 LEU A C 1
ATOM 667 O O . LEU A 1 95 ? 35.612 74.374 -44.771 1.00 33.40 242 LEU A O 1
ATOM 672 N N . THR A 1 96 ? 34.646 75.546 -43.107 1.00 39.13 243 THR A N 1
ATOM 673 C CA . THR A 1 96 ? 35.876 76.235 -42.727 1.00 38.35 243 THR A CA 1
ATOM 674 C C . THR A 1 96 ? 36.848 75.369 -41.915 1.00 33.60 243 THR A C 1
ATOM 675 O O . THR A 1 96 ? 38.057 75.434 -42.118 1.00 37.07 243 THR A O 1
ATOM 679 N N . VAL A 1 97 ? 36.332 74.540 -41.015 1.00 30.51 244 VAL A N 1
ATOM 680 C CA . VAL A 1 97 ? 37.213 73.840 -40.087 1.00 32.49 244 VAL A CA 1
ATOM 681 C C . VAL A 1 97 ? 37.378 72.350 -40.341 1.00 31.49 244 VAL A C 1
ATOM 682 O O . VAL A 1 97 ? 38.266 71.732 -39.773 1.00 32.73 244 VAL A O 1
ATOM 686 N N . ALA A 1 98 ? 36.546 71.775 -41.200 1.00 32.28 245 ALA A N 1
ATOM 687 C CA . ALA A 1 98 ? 36.593 70.330 -41.417 1.00 32.69 245 ALA A CA 1
ATOM 688 C C . ALA A 1 98 ? 37.981 69.815 -41.782 1.00 34.41 245 ALA A C 1
ATOM 689 O O . ALA A 1 98 ? 38.427 68.778 -41.267 1.00 33.52 245 ALA A O 1
ATOM 691 N N . GLY A 1 99 ? 38.658 70.526 -42.681 1.00 39.66 246 GLY A N 1
ATOM 692 C CA . GLY A 1 99 ? 39.958 70.102 -43.171 1.00 37.99 246 GLY A CA 1
ATOM 693 C C . GLY A 1 99 ? 40.953 69.962 -42.030 1.00 38.73 246 GLY A C 1
ATOM 694 O O . GLY A 1 99 ? 41.678 68.969 -41.934 1.00 35.98 246 GLY A O 1
ATOM 695 N N . GLU A 1 100 ? 40.991 70.956 -41.155 1.00 39.83 247 GLU A N 1
ATOM 696 C CA . GLU A 1 100 ? 41.882 70.884 -40.001 1.00 44.02 247 GLU A CA 1
ATOM 697 C C . GLU A 1 100 ? 41.471 69.792 -39.007 1.00 39.81 247 GLU A C 1
ATOM 698 O O . GLU A 1 100 ? 42.305 68.999 -38.573 1.00 40.65 247 GLU A O 1
ATOM 704 N N . LEU A 1 101 ? 40.190 69.732 -38.658 1.00 35.23 248 LEU A N 1
ATOM 705 C CA . LEU A 1 101 ? 39.726 68.694 -37.732 1.00 31.72 248 LEU A CA 1
ATOM 706 C C . LEU A 1 101 ? 40.053 67.285 -38.244 1.00 36.77 248 LEU A C 1
ATOM 707 O O . LEU A 1 101 ? 40.190 66.356 -37.451 1.00 31.99 248 LEU A O 1
ATOM 712 N N . ARG A 1 102 ? 40.183 67.132 -39.569 1.00 33.46 249 ARG A N 1
ATOM 713 C CA . ARG A 1 102 ? 40.502 65.831 -40.154 1.00 32.48 249 ARG A CA 1
ATOM 714 C C . ARG A 1 102 ? 41.950 65.436 -39.910 1.00 35.10 249 ARG A C 1
ATOM 715 O O . ARG A 1 102 ? 42.275 64.249 -39.861 1.00 35.67 249 ARG A O 1
ATOM 723 N N . GLY A 1 103 ? 42.818 66.429 -39.753 1.00 38.30 250 GLY A N 1
ATOM 724 C CA . GLY A 1 103 ? 44.213 66.165 -39.446 1.00 43.25 250 GLY A CA 1
ATOM 725 C C . GLY A 1 103 ? 44.444 65.955 -37.956 1.00 46.21 250 GLY A C 1
ATOM 726 O O . GLY A 1 103 ? 43.513 65.656 -37.220 1.00 44.79 250 GLY A O 1
ATOM 727 N N . PRO A 1 104 ? 45.696 66.105 -37.502 1.00 51.17 251 PRO A N 1
ATOM 728 C CA . PRO A 1 104 ? 45.997 66.014 -36.061 1.00 48.06 251 PRO A CA 1
ATOM 729 C C . PRO A 1 104 ? 45.513 67.262 -35.332 1.00 45.15 251 PRO A C 1
ATOM 730 O O . PRO A 1 104 ? 45.474 68.341 -35.930 1.00 49.38 251 PRO A O 1
ATOM 734 N N . PRO A 1 105 ? 45.157 67.136 -34.045 1.00 38.63 252 PRO A N 1
ATOM 735 C CA . PRO A 1 105 ? 45.287 65.960 -33.179 1.00 39.81 252 PRO A CA 1
ATOM 736 C C . PRO A 1 105 ? 44.075 65.042 -33.182 1.00 39.27 252 PRO A C 1
ATOM 737 O O . PRO A 1 105 ? 44.163 63.948 -32.623 1.00 38.70 252 PRO A O 1
ATOM 741 N N . LEU A 1 106 ? 42.972 65.457 -33.801 1.00 33.00 253 LEU A N 1
ATOM 742 C CA . LEU A 1 106 ? 41.722 64.717 -33.637 1.00 29.95 253 LEU A CA 1
ATOM 743 C C . LEU A 1 106 ? 41.463 63.678 -34.737 1.00 32.82 253 LEU A C 1
ATOM 744 O O . LEU A 1 106 ? 40.805 62.662 -34.501 1.00 30.34 253 LEU A O 1
ATOM 749 N N . GLN A 1 107 ? 41.979 63.930 -35.935 1.00 28.48 254 GLN A N 1
ATOM 750 C CA . GLN A 1 107 ? 41.776 63.010 -37.044 1.00 31.04 254 GLN A CA 1
ATOM 751 C C . GLN A 1 107 ? 40.312 62.608 -37.150 1.00 30.07 254 GLN A C 1
ATOM 752 O O . GLN A 1 107 ? 39.980 61.430 -37.274 1.00 30.95 254 GLN A O 1
ATOM 758 N N . LEU A 1 108 ? 39.427 63.593 -37.099 1.00 31.47 255 LEU A N 1
ATOM 759 C CA . LEU A 1 108 ? 38.001 63.314 -37.169 1.00 32.07 255 LEU A CA 1
ATOM 760 C C . LEU A 1 108 ? 37.593 62.812 -38.557 1.00 31.36 255 LEU A C 1
ATOM 761 O O . LEU A 1 108 ? 38.219 63.159 -39.558 1.00 31.33 255 LEU A O 1
ATOM 766 N N . ASP A 1 109 ? 36.554 61.987 -38.614 1.00 29.76 256 ASP A N 1
ATOM 767 C CA . ASP A 1 109 ? 36.008 61.553 -39.897 1.00 33.92 256 ASP A CA 1
ATOM 768 C C . ASP A 1 109 ? 34.668 62.237 -40.124 1.00 33.57 256 ASP A C 1
ATOM 769 O O . ASP A 1 109 ? 34.145 62.901 -39.220 1.00 33.07 256 ASP A O 1
ATOM 774 N N . THR A 1 110 ? 34.088 62.059 -41.307 1.00 29.54 257 THR A N 1
ATOM 775 C CA . THR A 1 110 ? 32.914 62.857 -41.652 1.00 27.71 257 THR A CA 1
ATOM 776 C C . THR A 1 110 ? 31.687 62.468 -40.841 1.00 29.50 257 THR A C 1
ATOM 777 O O . THR A 1 110 ? 30.881 63.323 -40.509 1.00 29.05 257 THR A O 1
ATOM 781 N N . GLY A 1 111 ? 31.565 61.192 -40.482 1.00 30.06 258 GLY A N 1
ATOM 782 C CA . GLY A 1 111 ? 30.510 60.777 -39.567 1.00 27.12 258 GLY A CA 1
ATOM 783 C C . GLY A 1 111 ? 30.601 61.548 -38.259 1.00 27.94 258 GLY A C 1
ATOM 784 O O . GLY A 1 111 ? 29.610 62.076 -37.765 1.00 29.54 258 GLY A O 1
ATOM 785 N N . GLN A 1 112 ? 31.805 61.626 -37.707 1.00 25.03 259 GLN A N 1
ATOM 786 C CA . GLN A 1 112 ? 32.016 62.365 -36.477 1.00 31.89 259 GLN A CA 1
ATOM 787 C C . GLN A 1 112 ? 31.757 63.850 -36.702 1.00 32.63 259 GLN A C 1
ATOM 788 O O . GLN A 1 112 ? 31.100 64.498 -35.888 1.00 27.99 259 GLN A O 1
ATOM 794 N N . LEU A 1 113 ? 32.284 64.379 -37.801 1.00 30.50 260 LEU A N 1
ATOM 795 C CA . LEU A 1 113 ? 32.043 65.761 -38.176 1.00 33.25 260 LEU A CA 1
ATOM 796 C C . LEU A 1 113 ? 30.562 66.047 -38.322 1.00 38.90 260 LEU A C 1
ATOM 797 O O . LEU A 1 113 ? 30.164 67.141 -37.958 1.00 34.37 260 LEU A O 1
ATOM 802 N N . LEU A 1 114 ? 29.769 65.080 -38.828 1.00 36.89 261 LEU A N 1
ATOM 803 C CA . LEU A 1 114 ? 28.286 65.175 -38.939 1.00 38.00 261 LEU A CA 1
ATOM 804 C C . LEU A 1 114 ? 27.474 64.994 -37.610 1.00 31.44 261 LEU A C 1
ATOM 805 O O . LEU A 1 114 ? 26.447 65.660 -37.414 1.00 25.23 261 LEU A O 1
ATOM 810 N N . LYS A 1 115 ? 27.952 64.146 -36.697 1.00 35.96 262 LYS A N 1
ATOM 811 C CA . LYS A 1 115 ? 27.364 64.013 -35.350 1.00 40.10 262 LYS A CA 1
ATOM 812 C C . LYS A 1 115 ? 27.452 65.271 -34.429 1.00 40.63 262 LYS A C 1
ATOM 813 O O . LYS A 1 115 ? 26.483 65.588 -33.744 1.00 45.12 262 LYS A O 1
ATOM 819 N N . ILE A 1 116 ? 28.596 65.965 -34.425 1.00 38.31 263 ILE A N 1
ATOM 820 C CA . ILE A 1 116 ? 28.843 67.250 -33.713 1.00 29.90 263 ILE A CA 1
ATOM 821 C C . ILE A 1 116 ? 27.985 68.515 -34.089 1.00 28.92 263 ILE A C 1
ATOM 822 O O . ILE A 1 116 ? 27.330 69.095 -33.257 1.00 24.98 263 ILE A O 1
ATOM 827 N N . ALA A 1 117 ? 28.052 68.946 -35.350 1.00 33.33 264 ALA A N 1
ATOM 828 C CA . ALA A 1 117 ? 27.231 69.988 -35.977 1.00 29.03 264 ALA A CA 1
ATOM 829 C C . ALA A 1 117 ? 25.754 69.704 -35.862 1.00 23.31 264 ALA A C 1
ATOM 830 O O . ALA A 1 117 ? 24.985 70.608 -35.614 1.00 30.38 264 ALA A O 1
ATOM 832 N N . LYS A 1 118 ? 25.339 68.459 -36.056 1.00 27.03 265 LYS A N 1
ATOM 833 C CA . LYS A 1 118 ? 23.919 68.146 -35.934 1.00 30.66 265 LYS A CA 1
ATOM 834 C C . LYS A 1 118 ? 23.460 68.196 -34.478 1.00 33.59 265 LYS A C 1
ATOM 835 O O . LYS A 1 118 ? 22.434 68.815 -34.156 1.00 32.30 265 LYS A O 1
ATOM 841 N N . ARG A 1 119 ? 24.224 67.544 -33.604 1.00 28.03 266 ARG A N 1
ATOM 842 C CA . ARG A 1 119 ? 23.813 67.422 -32.211 1.00 30.65 266 ARG A CA 1
ATOM 843 C C . ARG A 1 119 ? 24.216 68.630 -31.355 1.00 34.37 266 ARG A C 1
ATOM 844 O O . ARG A 1 119 ? 23.490 69.031 -30.447 1.00 35.04 266 ARG A O 1
ATOM 852 N N . GLY A 1 120 ? 25.367 69.216 -31.655 1.00 33.26 267 GLY A N 1
ATOM 853 C CA . GLY A 1 120 ? 25.904 70.304 -30.857 1.00 28.01 267 GLY A CA 1
ATOM 854 C C . GLY A 1 120 ? 25.929 71.665 -31.537 1.00 31.34 267 GLY A C 1
ATOM 855 O O . GLY A 1 120 ? 26.280 72.652 -30.892 1.00 32.73 267 GLY A O 1
ATOM 856 N N . GLY A 1 121 ? 25.573 71.724 -32.827 1.00 30.42 268 GLY A N 1
ATOM 857 C CA . GLY A 1 121 ? 25.426 72.988 -33.540 1.00 24.90 268 GLY A CA 1
ATOM 858 C C . GLY A 1 121 ? 26.738 73.703 -33.812 1.00 27.97 268 GLY A C 1
ATOM 859 O O . GLY A 1 121 ? 27.811 73.130 -33.603 1.00 28.62 268 GLY A O 1
ATOM 860 N N . VAL A 1 122 ? 26.663 74.953 -34.282 1.00 31.45 269 VAL A N 1
ATOM 861 C CA . VAL A 1 122 ? 27.872 75.738 -34.564 1.00 31.59 269 VAL A CA 1
ATOM 862 C C . VAL A 1 122 ? 28.759 75.822 -33.360 1.00 28.46 269 VAL A C 1
ATOM 863 O O . VAL A 1 122 ? 29.988 75.818 -33.484 1.00 28.17 269 VAL A O 1
ATOM 867 N N . THR A 1 123 ? 28.136 75.974 -32.196 1.00 29.86 270 THR A N 1
ATOM 868 C CA . THR A 1 123 ? 28.914 76.186 -30.988 1.00 30.61 270 THR A CA 1
ATOM 869 C C . THR A 1 123 ? 29.816 74.994 -30.777 1.00 30.86 270 THR A C 1
ATOM 870 O O . THR A 1 123 ? 31.010 75.158 -30.521 1.00 33.23 270 THR A O 1
ATOM 874 N N . ALA A 1 124 ? 29.247 73.798 -30.907 1.00 31.33 271 ALA A N 1
ATOM 875 C CA . ALA A 1 124 ? 30.033 72.577 -30.759 1.00 34.34 271 ALA A CA 1
ATOM 876 C C . ALA A 1 124 ? 31.131 72.503 -31.827 1.00 30.54 271 ALA A C 1
ATOM 877 O O . ALA A 1 124 ? 32.293 72.224 -31.520 1.00 26.10 271 ALA A O 1
ATOM 879 N N . VAL A 1 125 ? 30.776 72.775 -33.080 1.00 29.85 272 VAL A N 1
ATOM 880 C CA . VAL A 1 125 ? 31.752 72.658 -34.167 1.00 28.95 272 VAL A CA 1
ATOM 881 C C . VAL A 1 125 ? 32.979 73.540 -33.951 1.00 31.47 272 VAL A C 1
ATOM 882 O O . VAL A 1 125 ? 34.112 73.064 -34.001 1.00 32.48 272 VAL A O 1
ATOM 886 N N . GLU A 1 126 ? 32.753 74.824 -33.703 1.00 32.90 273 GLU A N 1
ATOM 887 C CA . GLU A 1 126 ? 33.863 75.766 -33.597 1.00 36.44 273 GLU A CA 1
ATOM 888 C C . GLU A 1 126 ? 34.680 75.546 -32.324 1.00 33.49 273 GLU A C 1
ATOM 889 O O . GLU A 1 126 ? 35.878 75.820 -32.269 1.00 37.33 273 GLU A O 1
ATOM 895 N N . VAL A 1 127 ? 34.030 74.996 -31.318 1.00 30.28 274 VAL A N 1
ATOM 896 C CA . VAL A 1 127 ? 34.676 74.773 -30.035 1.00 38.86 274 VAL A CA 1
ATOM 897 C C . VAL A 1 127 ? 35.694 73.637 -30.078 1.00 37.69 274 VAL A C 1
ATOM 898 O O . VAL A 1 127 ? 36.800 73.769 -29.569 1.00 37.45 274 VAL A O 1
ATOM 902 N N . HIS A 1 128 ? 35.335 72.541 -30.734 1.00 36.89 275 HIS A N 1
ATOM 903 C CA . HIS A 1 128 ? 36.293 71.471 -30.981 1.00 38.51 275 HIS A CA 1
ATOM 904 C C . HIS A 1 128 ? 37.506 71.972 -31.699 1.00 35.70 275 HIS A C 1
ATOM 905 O O . HIS A 1 128 ? 38.626 71.690 -31.298 1.00 33.99 275 HIS A O 1
ATOM 912 N N . HIS A 1 129 ? 37.276 72.733 -32.758 1.00 32.56 276 HIS A N 1
ATOM 913 C CA . HIS A 1 129 ? 38.380 73.274 -33.500 1.00 34.18 276 HIS A CA 1
ATOM 914 C C . HIS A 1 129 ? 39.246 74.140 -32.596 1.00 35.56 276 HIS A C 1
ATOM 915 O O . HIS A 1 129 ? 40.458 73.954 -32.508 1.00 37.23 276 HIS A O 1
ATOM 922 N N . THR A 1 130 ? 38.615 75.101 -31.936 1.00 39.78 277 THR A N 1
ATOM 923 C CA . THR A 1 130 ? 39.334 76.051 -31.099 1.00 43.23 277 THR A CA 1
ATOM 924 C C . THR A 1 130 ? 40.160 75.335 -30.021 1.00 39.97 277 THR A C 1
ATOM 925 O O . THR A 1 130 ? 41.335 75.628 -29.825 1.00 43.64 277 THR A O 1
ATOM 929 N N . TRP A 1 131 ? 39.544 74.371 -29.356 1.00 31.98 278 TRP A N 1
ATOM 930 C CA . TRP A 1 131 ? 40.146 73.732 -28.199 1.00 37.69 278 TRP A CA 1
ATOM 931 C C . TRP A 1 131 ? 40.773 72.406 -28.587 1.00 39.82 278 TRP A C 1
ATOM 932 O O . TRP A 1 131 ? 41.164 71.607 -27.737 1.00 42.84 278 TRP A O 1
ATOM 943 N N . ARG A 1 132 ? 40.865 72.211 -29.894 1.00 33.27 279 ARG A N 1
ATOM 944 C CA . ARG A 1 132 ? 41.474 71.050 -30.527 1.00 41.39 279 ARG A CA 1
ATOM 945 C C . ARG A 1 132 ? 42.652 70.491 -29.744 1.00 44.76 279 ARG A C 1
ATOM 946 O O . ARG A 1 132 ? 42.666 69.319 -29.361 1.00 40.85 279 ARG A O 1
ATOM 954 N N . ASN A 1 133 ? 43.651 71.344 -29.545 1.00 48.57 280 ASN A N 1
ATOM 955 C CA . ASN A 1 133 ? 44.912 70.951 -28.927 1.00 48.55 280 ASN A CA 1
ATOM 956 C C . ASN A 1 133 ? 44.848 70.822 -27.397 1.00 48.68 280 ASN A C 1
ATOM 957 O O . ASN A 1 133 ? 45.345 69.853 -26.832 1.00 51.67 280 ASN A O 1
ATOM 962 N N . ALA A 1 134 ? 44.230 71.791 -26.728 1.00 45.02 281 ALA A N 1
ATOM 963 C CA . ALA A 1 134 ? 44.081 71.717 -25.268 1.00 45.07 281 ALA A CA 1
ATOM 964 C C . ALA A 1 134 ? 43.376 70.434 -24.810 1.00 43.22 281 ALA A C 1
ATOM 965 O O . ALA A 1 134 ? 43.819 69.778 -23.880 1.00 46.07 281 ALA A O 1
ATOM 967 N N . LEU A 1 135 ? 42.281 70.079 -25.469 1.00 45.25 282 LEU A N 1
ATOM 968 C CA . LEU A 1 135 ? 41.506 68.896 -25.098 1.00 46.88 282 LEU A CA 1
ATOM 969 C C . LEU A 1 135 ? 42.301 67.590 -25.179 1.00 45.24 282 LEU A C 1
ATOM 970 O O . LEU A 1 135 ? 42.031 66.646 -24.429 1.00 44.72 282 LEU A O 1
ATOM 975 N N . THR A 1 136 ? 43.271 67.530 -26.090 1.00 41.11 283 THR A N 1
ATOM 976 C CA . THR A 1 136 ? 44.035 66.300 -26.294 1.00 38.74 283 THR A CA 1
ATOM 977 C C . THR A 1 136 ? 45.394 66.285 -25.597 1.00 37.48 283 THR A C 1
ATOM 978 O O . THR A 1 136 ? 46.017 65.233 -25.487 1.00 37.27 283 THR A O 1
ATOM 982 N N . GLY A 1 137 ? 45.856 67.450 -25.154 1.00 39.26 284 GLY A N 1
ATOM 983 C CA . GLY A 1 137 ? 47.139 67.555 -24.482 1.00 42.47 284 GLY A CA 1
ATOM 984 C C . GLY A 1 137 ? 46.996 67.490 -22.971 1.00 47.71 284 GLY A C 1
ATOM 985 O O . GLY A 1 137 ? 45.875 67.541 -22.443 1.00 46.74 284 GLY A O 1
ATOM 986 N N . ALA A 1 138 ? 48.125 67.364 -22.273 1.00 50.62 285 ALA A N 1
ATOM 987 C CA . ALA A 1 138 ? 48.126 67.379 -20.816 1.00 52.61 285 ALA A CA 1
ATOM 988 C C . ALA A 1 138 ? 47.574 68.720 -20.363 1.00 55.29 285 ALA A C 1
ATOM 989 O O . ALA A 1 138 ? 47.846 69.746 -20.999 1.00 57.52 285 ALA A O 1
ATOM 991 N N . PRO A 1 139 ? 46.815 68.727 -19.254 1.00 53.58 286 PRO A N 1
ATOM 992 C CA . PRO A 1 139 ? 46.580 67.579 -18.377 1.00 53.72 286 PRO A CA 1
ATOM 993 C C . PRO A 1 139 ? 45.362 66.740 -18.744 1.00 50.85 286 PRO A C 1
ATOM 994 O O . PRO A 1 139 ? 45.077 65.762 -18.048 1.00 54.16 286 PRO A O 1
ATOM 998 N N . LEU A 1 140 ? 44.649 67.105 -19.803 1.00 42.25 287 LEU A N 1
ATOM 999 C CA . LEU A 1 140 ? 43.403 66.422 -20.128 1.00 38.46 287 LEU A CA 1
ATOM 1000 C C . LEU A 1 140 ? 43.618 65.119 -20.886 1.00 39.41 287 LEU A C 1
ATOM 1001 O O . LEU A 1 140 ? 43.114 64.071 -20.486 1.00 36.22 287 LEU A O 1
ATOM 1006 N N . ASN A 1 141 ? 44.328 65.200 -22.010 1.00 44.32 288 ASN A N 1
ATOM 1007 C CA . ASN A 1 141 ? 44.616 64.022 -22.821 1.00 43.04 288 ASN A CA 1
ATOM 1008 C C . ASN A 1 141 ? 43.384 63.188 -23.171 1.00 38.38 288 ASN A C 1
ATOM 1009 O O . ASN A 1 141 ? 43.415 61.957 -23.107 1.00 39.76 288 ASN A O 1
ATOM 1014 N N . LEU A 1 142 ? 42.305 63.867 -23.545 1.00 34.41 289 LEU A N 1
ATOM 1015 C CA . LEU A 1 142 ? 41.094 63.199 -24.010 1.00 38.64 289 LEU A CA 1
ATOM 1016 C C . LEU A 1 142 ? 41.360 62.536 -25.355 1.00 39.30 289 LEU A C 1
ATOM 1017 O O . LEU A 1 142 ? 42.225 62.985 -26.104 1.00 36.26 289 LEU A O 1
ATOM 1022 N N . THR A 1 143 ? 40.621 61.471 -25.657 1.00 36.03 290 THR A N 1
ATOM 1023 C CA . THR A 1 143 ? 40.700 60.854 -26.974 1.00 37.33 290 THR A CA 1
ATOM 1024 C C . THR A 1 143 ? 39.736 61.567 -27.920 1.00 39.05 290 THR A C 1
ATOM 1025 O O . THR A 1 143 ? 38.801 62.227 -27.467 1.00 35.10 290 THR A O 1
ATOM 1029 N N . PRO A 1 144 ? 39.960 61.441 -29.243 1.00 38.14 291 PRO A N 1
ATOM 1030 C CA . PRO A 1 144 ? 39.033 62.062 -30.191 1.00 34.80 291 PRO A CA 1
ATOM 1031 C C . PRO A 1 144 ? 37.615 61.596 -29.926 1.00 31.64 291 PRO A C 1
ATOM 1032 O O . PRO A 1 144 ? 36.698 62.412 -29.906 1.00 34.34 291 PRO A O 1
ATOM 1036 N N . ASP A 1 145 ? 37.438 60.295 -29.707 1.00 32.53 292 ASP A N 1
ATOM 1037 C CA . ASP A 1 145 ? 36.118 59.744 -29.388 1.00 35.47 292 ASP A CA 1
ATOM 1038 C C . ASP A 1 145 ? 35.461 60.433 -28.197 1.00 32.83 292 ASP A C 1
ATOM 1039 O O . ASP A 1 145 ? 34.274 60.741 -28.239 1.00 36.56 292 ASP A O 1
ATOM 1044 N N . GLN A 1 146 ? 36.229 60.664 -27.135 1.00 29.91 293 GLN A N 1
ATOM 1045 C CA . GLN A 1 146 ? 35.684 61.315 -25.950 1.00 31.45 293 GLN A CA 1
ATOM 1046 C C . GLN A 1 146 ? 35.256 62.741 -26.281 1.00 30.27 293 GLN A C 1
ATOM 1047 O O . GLN A 1 146 ? 34.160 63.165 -25.918 1.00 29.60 293 GLN A O 1
ATOM 1053 N N . VAL A 1 147 ? 36.111 63.469 -26.994 1.00 31.56 294 VAL A N 1
ATOM 1054 C CA . VAL A 1 147 ? 35.786 64.832 -27.405 1.00 31.43 294 VAL A CA 1
ATOM 1055 C C . VAL A 1 147 ? 34.480 64.873 -28.195 1.00 28.59 294 VAL A C 1
ATOM 1056 O O . VAL A 1 147 ? 33.600 65.702 -27.933 1.00 23.06 294 VAL A O 1
ATOM 1060 N N . VAL A 1 148 ? 34.351 63.950 -29.144 1.00 27.84 295 VAL A N 1
ATOM 1061 C CA . VAL A 1 148 ? 33.147 63.847 -29.965 1.00 31.62 295 VAL A CA 1
ATOM 1062 C C . VAL A 1 148 ? 31.896 63.542 -29.132 1.00 31.57 295 VAL A C 1
ATOM 1063 O O . VAL A 1 148 ? 30.820 64.064 -29.402 1.00 31.02 295 VAL A O 1
ATOM 1067 N N . ALA A 1 149 ? 32.040 62.697 -28.118 1.00 32.88 296 ALA A N 1
ATOM 1068 C CA . ALA A 1 149 ? 30.901 62.339 -27.274 1.00 32.42 296 ALA A CA 1
ATOM 1069 C C . ALA A 1 149 ? 30.449 63.524 -26.405 1.00 24.94 296 ALA A C 1
ATOM 1070 O O . ALA A 1 149 ? 29.265 63.744 -26.198 1.00 27.31 296 ALA A O 1
ATOM 1072 N N . ILE A 1 150 ? 31.401 64.309 -25.926 1.00 23.30 297 ILE A N 1
ATOM 1073 C CA . ILE A 1 150 ? 31.059 65.511 -25.185 1.00 30.00 297 ILE A CA 1
ATOM 1074 C C . ILE A 1 150 ? 30.480 66.553 -26.139 1.00 30.49 297 ILE A C 1
ATOM 1075 O O . ILE A 1 150 ? 29.473 67.195 -25.848 1.00 34.81 297 ILE A O 1
ATOM 1080 N N . ALA A 1 151 ? 31.112 66.682 -27.296 1.00 34.99 298 ALA A N 1
ATOM 1081 C CA . ALA A 1 151 ? 30.654 67.545 -28.390 1.00 37.19 298 ALA A CA 1
ATOM 1082 C C . ALA A 1 151 ? 29.176 67.451 -28.701 1.00 30.99 298 ALA A C 1
ATOM 1083 O O . ALA A 1 151 ? 28.444 68.435 -28.735 1.00 29.93 298 ALA A O 1
ATOM 1085 N N . SER A 1 152 ? 28.775 66.229 -29.000 1.00 33.43 299 SER A N 1
ATOM 1086 C CA . SER A 1 152 ? 27.572 65.979 -29.748 1.00 30.83 299 SER A CA 1
ATOM 1087 C C . SER A 1 152 ? 26.340 65.936 -28.881 1.00 27.71 299 SER A C 1
ATOM 1088 O O . SER A 1 152 ? 25.748 64.877 -28.676 1.00 30.15 299 SER A O 1
ATOM 1091 N N . ASN A 1 153 ? 25.960 67.116 -28.397 1.00 26.06 300 ASN A N 1
ATOM 1092 C CA . ASN A 1 153 ? 24.856 67.296 -27.467 1.00 31.54 300 ASN A CA 1
ATOM 1093 C C . ASN A 1 153 ? 24.493 68.772 -27.404 1.00 32.15 300 ASN A C 1
ATOM 1094 O O . ASN A 1 153 ? 25.328 69.645 -27.641 1.00 29.35 300 ASN A O 1
ATOM 1099 N N . ILE A 1 154 ? 23.245 69.049 -27.067 1.00 32.99 301 ILE A N 1
ATOM 1100 C CA . ILE A 1 154 ? 22.884 70.374 -26.606 1.00 39.30 301 ILE A CA 1
ATOM 1101 C C . ILE A 1 154 ? 23.775 70.701 -25.403 1.00 35.46 301 ILE A C 1
ATOM 1102 O O . ILE A 1 154 ? 23.958 69.866 -24.514 1.00 30.90 301 ILE A O 1
ATOM 1107 N N . GLY A 1 155 ? 24.339 71.903 -25.379 1.00 35.61 302 GLY A N 1
ATOM 1108 C CA . GLY A 1 155 ? 25.303 72.255 -24.354 1.00 35.70 302 GLY A CA 1
ATOM 1109 C C . GLY A 1 155 ? 26.693 71.687 -24.629 1.00 34.64 302 GLY A C 1
ATOM 1110 O O . GLY A 1 155 ? 27.613 71.889 -23.844 1.00 29.60 302 GLY A O 1
ATOM 1111 N N . GLY A 1 156 ? 26.844 70.974 -25.743 1.00 31.04 303 GLY A N 1
ATOM 1112 C CA . GLY A 1 156 ? 28.117 70.372 -26.100 1.00 22.53 303 GLY A CA 1
ATOM 1113 C C . GLY A 1 156 ? 29.305 71.283 -25.883 1.00 23.05 303 GLY A C 1
ATOM 1114 O O . GLY A 1 156 ? 30.310 70.878 -25.293 1.00 27.15 303 GLY A O 1
ATOM 1115 N N . LYS A 1 157 ? 29.209 72.520 -26.351 1.00 29.14 304 LYS A N 1
ATOM 1116 C CA .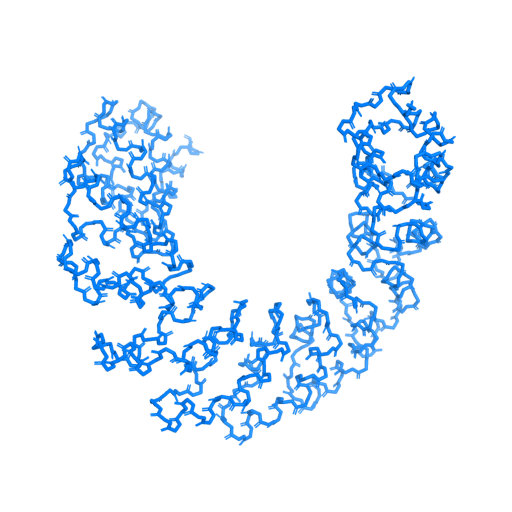 LYS A 1 157 ? 30.310 73.468 -26.166 1.00 33.16 304 LYS A CA 1
ATOM 1117 C C . LYS A 1 157 ? 30.586 73.788 -24.688 1.00 31.59 304 LYS A C 1
ATOM 1118 O O . LYS A 1 157 ? 31.739 73.798 -24.249 1.00 32.72 304 LYS A O 1
ATOM 1124 N N . GLN A 1 158 ? 29.532 74.079 -23.936 1.00 29.87 305 GLN A N 1
ATOM 1125 C CA . GLN A 1 158 ? 29.686 74.389 -22.510 1.00 30.16 305 GLN A CA 1
ATOM 1126 C C . GLN A 1 158 ? 30.311 73.199 -21.806 1.00 30.46 305 GLN A C 1
ATOM 1127 O O . GLN A 1 158 ? 31.179 73.353 -20.951 1.00 31.54 305 GLN A O 1
ATOM 1133 N N . ALA A 1 159 ? 29.867 72.008 -22.187 1.00 30.45 306 ALA A N 1
ATOM 1134 C CA . ALA A 1 159 ? 30.388 70.779 -21.615 1.00 30.19 306 ALA A CA 1
ATOM 1135 C C . ALA A 1 159 ? 31.894 70.619 -21.874 1.00 32.90 306 ALA A C 1
ATOM 1136 O O . ALA A 1 159 ? 32.643 70.216 -20.975 1.00 32.96 306 ALA A O 1
ATOM 1138 N N . LEU A 1 160 ? 32.343 70.954 -23.085 1.00 28.26 307 LEU A N 1
ATOM 1139 C CA . LEU A 1 160 ? 33.769 70.854 -23.406 1.00 31.54 307 LEU A CA 1
ATOM 1140 C C . LEU A 1 160 ? 34.590 71.849 -22.589 1.00 32.60 307 LEU A C 1
ATOM 1141 O O . LEU A 1 160 ? 35.703 71.545 -22.146 1.00 31.12 307 LEU A O 1
ATOM 1146 N N . GLU A 1 161 ? 34.036 73.046 -22.418 1.00 28.97 308 GLU A N 1
ATOM 1147 C CA . GLU A 1 161 ? 34.715 74.113 -21.703 1.00 33.42 308 GLU A CA 1
ATOM 1148 C C . GLU A 1 161 ? 34.840 73.747 -20.217 1.00 33.66 308 GLU A C 1
ATOM 1149 O O . GLU A 1 161 ? 35.860 74.009 -19.585 1.00 37.93 308 GLU A O 1
ATOM 1155 N N . THR A 1 162 ? 33.801 73.119 -19.681 1.00 28.42 309 THR A N 1
ATOM 1156 C CA . THR A 1 162 ? 33.751 72.732 -18.265 1.00 29.93 309 THR A CA 1
ATOM 1157 C C . THR A 1 162 ? 34.633 71.522 -17.972 1.00 30.26 309 THR A C 1
ATOM 1158 O O . THR A 1 162 ? 35.354 71.512 -16.985 1.00 33.85 309 THR A O 1
ATOM 1162 N N . VAL A 1 163 ? 34.586 70.510 -18.836 1.00 30.98 310 VAL A N 1
ATOM 1163 C CA . VAL A 1 163 ? 35.506 69.380 -18.724 1.00 32.25 310 VAL A CA 1
ATOM 1164 C C . VAL A 1 163 ? 36.948 69.885 -18.623 1.00 35.90 310 VAL A C 1
ATOM 1165 O O . VAL A 1 163 ? 37.702 69.431 -17.766 1.00 31.88 310 VAL A O 1
ATOM 1169 N N . GLN A 1 164 ? 37.327 70.824 -19.492 1.00 40.05 311 GLN A N 1
ATOM 1170 C CA . GLN A 1 164 ? 38.672 71.418 -19.440 1.00 40.64 311 GLN A CA 1
ATOM 1171 C C . GLN A 1 164 ? 38.978 71.944 -18.052 1.00 40.22 311 GLN A C 1
ATOM 1172 O O . GLN A 1 164 ? 40.088 71.775 -17.534 1.00 44.50 311 GLN A O 1
ATOM 1178 N N . ARG A 1 165 ? 37.987 72.591 -17.453 1.00 39.09 312 ARG A N 1
ATOM 1179 C CA . ARG A 1 165 ? 38.152 73.182 -16.122 1.00 45.63 312 ARG A CA 1
ATOM 1180 C C . ARG A 1 165 ? 38.071 72.167 -14.978 1.00 42.90 312 ARG A C 1
ATOM 1181 O O . ARG A 1 165 ? 38.888 72.185 -14.054 1.00 44.68 312 ARG A O 1
ATOM 1189 N N . LEU A 1 166 ? 37.086 71.278 -15.036 1.00 39.41 313 LEU A N 1
ATOM 1190 C CA . LEU A 1 166 ? 36.779 70.418 -13.891 1.00 32.96 313 LEU A CA 1
ATOM 1191 C C . LEU A 1 166 ? 37.410 69.030 -13.940 1.00 37.59 313 LEU A C 1
ATOM 1192 O O . LEU A 1 166 ? 37.513 68.361 -12.908 1.00 36.59 313 LEU A O 1
ATOM 1197 N N . LEU A 1 167 ? 37.825 68.590 -15.127 1.00 30.97 314 LEU A N 1
ATOM 1198 C CA . LEU A 1 167 ? 38.435 67.269 -15.250 1.00 32.66 314 LEU A CA 1
ATOM 1199 C C . LEU A 1 167 ? 39.546 67.095 -14.221 1.00 34.43 314 LEU A C 1
ATOM 1200 O O . LEU A 1 167 ? 39.542 66.136 -13.466 1.00 30.26 314 LEU A O 1
ATOM 1205 N N . PRO A 1 168 ? 40.521 68.011 -14.208 1.00 38.43 315 PRO A N 1
ATOM 1206 C CA . PRO A 1 168 ? 41.634 67.749 -13.290 1.00 38.21 315 PRO A CA 1
ATOM 1207 C C . PRO A 1 168 ? 41.231 67.850 -11.822 1.00 40.19 315 PRO A C 1
ATOM 1208 O O . PRO A 1 168 ? 41.755 67.081 -11.022 1.00 38.94 315 PRO A O 1
ATOM 1212 N N . VAL A 1 169 ? 40.308 68.749 -11.481 1.00 39.63 316 VAL A N 1
ATOM 1213 C CA . VAL A 1 169 ? 39.855 68.881 -10.097 1.00 36.00 316 VAL A CA 1
ATOM 1214 C C . VAL A 1 169 ? 39.088 67.652 -9.611 1.00 35.17 316 VAL A C 1
ATOM 1215 O O . VAL A 1 169 ? 39.254 67.221 -8.456 1.00 32.69 316 VAL A O 1
ATOM 1219 N N . LEU A 1 170 ? 38.247 67.096 -10.482 1.00 27.45 317 LEU A N 1
ATOM 1220 C CA . LEU A 1 170 ? 37.460 65.913 -10.144 1.00 29.61 317 LEU A CA 1
ATOM 1221 C C . LEU A 1 170 ? 38.343 64.669 -9.994 1.00 36.75 317 LEU A C 1
ATOM 1222 O O . LEU A 1 170 ? 38.164 63.860 -9.076 1.00 36.14 317 LEU A O 1
ATOM 1227 N N . CYS A 1 171 ? 39.305 64.521 -10.893 1.00 36.32 318 CYS A N 1
ATOM 1228 C CA . CYS A 1 171 ? 40.219 63.391 -10.818 1.00 37.52 318 CYS A CA 1
ATOM 1229 C C . CYS A 1 171 ? 41.178 63.514 -9.619 1.00 42.81 318 CYS A C 1
ATOM 1230 O O . CYS A 1 171 ? 41.513 62.523 -8.967 1.00 44.10 318 CYS A O 1
ATOM 1233 N N . GLN A 1 172 ? 41.610 64.730 -9.316 1.00 41.56 319 GLN A N 1
ATOM 1234 C CA . GLN A 1 172 ? 42.639 64.910 -8.299 1.00 44.27 319 GLN A CA 1
ATOM 1235 C C . GLN A 1 172 ? 42.106 65.146 -6.885 1.00 45.04 319 GLN A C 1
ATOM 1236 O O . GLN A 1 172 ? 42.819 64.931 -5.917 1.00 50.33 319 GLN A O 1
ATOM 1242 N N . ASP A 1 173 ? 40.855 65.572 -6.768 1.00 40.74 320 ASP A N 1
ATOM 1243 C CA . ASP A 1 173 ? 40.255 65.795 -5.465 1.00 41.76 320 ASP A CA 1
ATOM 1244 C C . ASP A 1 173 ? 39.234 64.738 -5.098 1.00 38.75 320 ASP A C 1
ATOM 1245 O O . ASP A 1 173 ? 38.945 64.549 -3.918 1.00 39.19 320 ASP A O 1
ATOM 1250 N N . HIS A 1 174 ? 38.684 64.044 -6.090 1.00 28.10 321 HIS A N 1
ATOM 1251 C CA . HIS A 1 174 ? 37.603 63.106 -5.795 1.00 27.18 321 HIS A CA 1
ATOM 1252 C C . HIS A 1 174 ? 37.834 61.670 -6.253 1.00 25.11 321 HIS A C 1
ATOM 1253 O O . HIS A 1 174 ? 36.976 60.816 -6.063 1.00 33.37 321 HIS A O 1
ATOM 1260 N N . GLY A 1 175 ? 38.987 61.403 -6.857 1.00 25.49 322 GLY A N 1
ATOM 1261 C CA . GLY A 1 175 ? 39.301 60.062 -7.324 1.00 27.98 322 GLY A CA 1
ATOM 1262 C C . GLY A 1 175 ? 38.578 59.581 -8.573 1.00 29.08 322 GLY A C 1
ATOM 1263 O O . GLY A 1 175 ? 38.684 58.406 -8.941 1.00 30.72 322 GLY A O 1
ATOM 1264 N N . LEU A 1 176 ? 37.843 60.467 -9.243 1.00 31.55 323 LEU A N 1
ATOM 1265 C CA . LEU A 1 176 ? 37.180 60.078 -10.496 1.00 32.98 323 LEU A CA 1
ATOM 1266 C C . 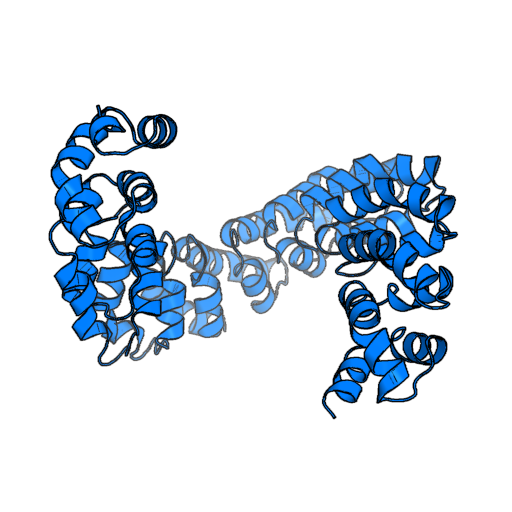LEU A 1 176 ? 38.195 59.755 -11.599 1.00 30.13 323 LEU A C 1
ATOM 1267 O O . LEU A 1 176 ? 39.276 60.326 -11.633 1.00 28.67 323 LEU A O 1
ATOM 1272 N N . THR A 1 177 ? 37.850 58.837 -12.496 1.00 32.16 324 THR A N 1
ATOM 1273 C CA . THR A 1 177 ? 38.698 58.599 -13.673 1.00 34.75 324 THR A CA 1
ATOM 1274 C C . THR A 1 177 ? 38.310 59.561 -14.794 1.00 32.23 324 THR A C 1
ATOM 1275 O O . THR A 1 177 ? 37.165 60.017 -14.868 1.00 30.98 324 THR A O 1
ATOM 1279 N N . PRO A 1 178 ? 39.268 59.885 -15.670 1.00 29.21 325 PRO A N 1
ATOM 1280 C CA . PRO A 1 178 ? 38.915 60.699 -16.841 1.00 30.42 325 PRO A CA 1
ATOM 1281 C C . PRO A 1 178 ? 37.681 60.158 -17.572 1.00 30.34 325 PRO A C 1
ATOM 1282 O O . PRO A 1 178 ? 36.803 60.934 -17.930 1.00 33.36 325 PRO A O 1
ATOM 1286 N N . GLN A 1 179 ? 37.591 58.843 -17.751 1.00 30.79 326 GLN A N 1
ATOM 1287 C CA . GLN A 1 179 ? 36.430 58.250 -18.418 1.00 31.87 326 GLN A CA 1
ATOM 1288 C C . GLN A 1 179 ? 35.137 58.502 -17.648 1.00 32.18 326 GLN A C 1
ATOM 1289 O O . GLN A 1 179 ? 34.072 58.656 -18.249 1.00 30.02 326 GLN A O 1
ATOM 1295 N N . GLN A 1 180 ? 35.225 58.522 -16.316 1.00 34.78 327 GLN A N 1
ATOM 1296 C CA . GLN A 1 180 ? 34.058 58.837 -15.507 1.00 32.08 327 GLN A CA 1
ATOM 1297 C C . GLN A 1 180 ? 33.621 60.276 -15.766 1.00 24.47 327 GLN A C 1
ATOM 1298 O O . GLN A 1 180 ? 32.438 60.544 -15.979 1.00 26.36 327 GLN A O 1
ATOM 1304 N N . VAL A 1 181 ? 34.581 61.196 -15.768 1.00 23.61 328 VAL A N 1
ATOM 1305 C CA . VAL A 1 181 ? 34.290 62.588 -16.088 1.00 22.96 328 VAL A CA 1
ATOM 1306 C C . VAL A 1 181 ? 33.647 62.684 -17.478 1.00 27.95 328 VAL A C 1
ATOM 1307 O O . VAL A 1 181 ? 32.631 63.362 -17.659 1.00 25.93 328 VAL A O 1
ATOM 1311 N N . VAL A 1 182 ? 34.222 61.990 -18.461 1.00 34.09 329 VAL A N 1
ATOM 1312 C CA . VAL A 1 182 ? 33.668 62.024 -19.816 1.00 29.26 329 VAL A CA 1
ATOM 1313 C C . VAL A 1 182 ? 32.238 61.511 -19.804 1.00 28.87 329 VAL A C 1
ATOM 1314 O O . VAL A 1 182 ? 31.352 62.124 -20.406 1.00 27.06 329 VAL A O 1
ATOM 1318 N N . ALA A 1 183 ? 32.012 60.388 -19.123 1.00 29.04 330 ALA A N 1
ATOM 1319 C CA . ALA A 1 183 ? 30.667 59.806 -19.060 1.00 29.99 330 ALA A CA 1
ATOM 1320 C C . ALA A 1 183 ? 29.643 60.802 -18.501 1.00 31.75 330 ALA A C 1
ATOM 1321 O O . ALA A 1 183 ? 28.540 60.941 -19.032 1.00 32.32 330 ALA A O 1
ATOM 1323 N N . ILE A 1 184 ? 30.015 61.495 -17.427 1.00 28.02 331 ILE A N 1
ATOM 1324 C CA . ILE A 1 184 ? 29.140 62.511 -16.848 1.00 24.47 331 ILE A CA 1
ATOM 1325 C C . ILE A 1 184 ? 28.867 63.641 -17.837 1.00 28.02 331 ILE A C 1
ATOM 1326 O O . ILE A 1 184 ? 27.743 64.146 -17.943 1.00 24.72 331 ILE A O 1
ATOM 1331 N N . ALA A 1 185 ? 29.911 64.044 -18.554 1.00 28.60 332 ALA A N 1
ATOM 1332 C CA . ALA A 1 185 ? 29.828 65.205 -19.425 1.00 24.75 332 ALA A CA 1
ATOM 1333 C C . ALA A 1 185 ? 29.157 64.881 -20.765 1.00 31.34 332 ALA A C 1
ATOM 1334 O O . ALA A 1 185 ? 28.807 65.787 -21.508 1.00 29.41 332 ALA A O 1
ATOM 1336 N N . SER A 1 186 ? 28.948 63.598 -21.054 1.00 33.47 333 SER A N 1
ATOM 1337 C CA . SER A 1 186 ? 28.506 63.174 -22.392 1.00 32.69 333 SER A CA 1
ATOM 1338 C C . SER A 1 186 ? 26.998 63.063 -22.597 1.00 35.84 333 SER A C 1
ATOM 1339 O O . SER A 1 186 ? 26.554 62.429 -23.542 1.00 40.22 333 SER A O 1
ATOM 1342 N N . ASN A 1 187 ? 26.200 63.660 -21.723 1.00 34.59 334 ASN A N 1
ATOM 1343 C CA . ASN A 1 187 ? 24.779 63.759 -22.021 1.00 32.81 334 ASN A CA 1
ATOM 1344 C C . ASN A 1 187 ? 24.396 65.224 -22.212 1.00 31.90 334 ASN A C 1
ATOM 1345 O O . ASN A 1 187 ? 25.249 66.103 -22.169 1.00 35.97 334 ASN A O 1
ATOM 1350 N N . GLY A 1 188 ? 23.129 65.497 -22.466 1.00 32.33 335 GLY A N 1
ATOM 1351 C CA . GLY A 1 188 ? 22.697 66.882 -22.518 1.00 40.02 335 GLY A CA 1
ATOM 1352 C C . GLY A 1 188 ? 23.013 67.589 -21.209 1.00 41.77 335 GLY A C 1
ATOM 1353 O O . GLY A 1 188 ? 22.925 66.991 -20.142 1.00 43.77 335 GLY A O 1
ATOM 1354 N N . GLY A 1 189 ? 23.386 68.863 -21.287 1.00 43.85 336 GLY A N 1
ATOM 1355 C CA . GLY A 1 189 ? 23.695 69.641 -20.102 1.00 44.83 336 GLY A CA 1
ATOM 1356 C C . GLY A 1 189 ? 24.910 69.131 -19.338 1.00 44.13 336 GLY A C 1
ATOM 1357 O O . GLY A 1 189 ? 24.933 69.142 -18.097 1.00 35.69 336 GLY A O 1
ATOM 1358 N N . GLY A 1 190 ? 25.926 68.693 -20.083 1.00 37.56 337 GLY A N 1
ATOM 1359 C CA . GLY A 1 190 ? 27.149 68.183 -19.489 1.00 33.90 337 GLY A CA 1
ATOM 1360 C C . GLY A 1 190 ? 27.794 69.124 -18.478 1.00 34.53 337 GLY A C 1
ATOM 1361 O O . GLY A 1 190 ? 28.354 68.678 -17.487 1.00 33.16 337 GLY A O 1
ATOM 1362 N N . LYS A 1 191 ? 27.734 70.427 -18.746 1.00 33.98 338 LYS A N 1
ATOM 1363 C CA . LYS A 1 191 ? 28.305 71.423 -17.855 1.00 32.91 338 LYS A CA 1
ATOM 1364 C C . LYS A 1 191 ? 27.647 71.403 -16.462 1.00 27.66 338 LYS A C 1
ATOM 1365 O O . LYS A 1 191 ? 28.341 71.410 -15.456 1.00 25.06 338 LYS A O 1
ATOM 1371 N N . GLN A 1 192 ? 26.317 71.398 -16.429 1.00 22.68 339 GLN A N 1
ATOM 1372 C CA . GLN A 1 192 ? 25.554 71.360 -15.191 1.00 31.86 339 GLN A CA 1
ATOM 1373 C C . GLN A 1 192 ? 25.776 70.039 -14.476 1.00 35.16 339 GLN A C 1
ATOM 1374 O O . GLN A 1 192 ? 25.819 69.998 -13.250 1.00 34.35 339 GLN A O 1
ATOM 1380 N N . ALA A 1 193 ? 25.889 68.962 -15.247 1.00 30.17 340 ALA A N 1
ATOM 1381 C CA . ALA A 1 193 ? 26.061 67.649 -14.667 1.00 30.46 340 ALA A CA 1
ATOM 1382 C C . ALA A 1 193 ? 27.410 67.588 -13.952 1.00 30.38 340 ALA A C 1
ATOM 1383 O O . ALA A 1 193 ? 27.505 67.099 -12.820 1.00 27.72 340 ALA A O 1
ATOM 1385 N N . LEU A 1 194 ? 28.442 68.114 -14.607 1.00 27.48 341 LEU A N 1
ATOM 1386 C CA . LEU A 1 194 ? 29.776 68.170 -14.020 1.00 29.70 341 LEU A CA 1
ATOM 1387 C C . LEU A 1 194 ? 29.801 69.040 -12.762 1.00 34.10 341 LEU A C 1
ATOM 1388 O O . LEU A 1 194 ? 30.373 68.646 -11.741 1.00 30.25 341 LEU A O 1
ATOM 1393 N N . GLU A 1 195 ? 29.184 70.218 -12.831 1.00 31.74 342 GLU A N 1
ATOM 1394 C CA . GLU A 1 195 ? 29.148 71.121 -11.673 1.00 32.40 342 GLU A CA 1
ATOM 1395 C C . GLU A 1 195 ? 28.387 70.518 -10.504 1.00 31.31 342 GLU A C 1
ATOM 1396 O O . GLU A 1 195 ? 28.724 70.743 -9.340 1.00 25.66 342 GLU A O 1
ATOM 1402 N N . THR A 1 196 ? 27.340 69.767 -10.823 1.00 31.46 343 THR A N 1
ATOM 1403 C CA . THR A 1 196 ? 26.508 69.165 -9.797 1.00 29.31 343 THR A CA 1
ATOM 1404 C C . THR A 1 196 ? 27.278 68.044 -9.104 1.00 31.75 343 THR A C 1
ATOM 1405 O O . THR A 1 196 ? 27.228 67.911 -7.883 1.00 30.62 343 THR A O 1
ATOM 1409 N N . VAL A 1 197 ? 28.021 67.260 -9.881 1.00 25.98 344 VAL A N 1
ATOM 1410 C CA . VAL A 1 197 ? 28.866 66.217 -9.310 1.00 23.17 344 VAL A CA 1
ATOM 1411 C C . VAL A 1 197 ? 29.942 66.824 -8.406 1.00 25.51 344 VAL A C 1
ATOM 1412 O O . VAL A 1 197 ? 30.234 66.291 -7.345 1.00 24.50 344 VAL A O 1
ATOM 1416 N N . GLN A 1 198 ? 30.530 67.939 -8.824 1.00 24.68 345 GLN A N 1
ATOM 1417 C CA . GLN A 1 198 ? 31.572 68.573 -8.024 1.00 30.14 345 GLN A CA 1
ATOM 1418 C C . GLN A 1 198 ? 30.980 68.975 -6.665 1.00 29.22 345 GLN A C 1
ATOM 1419 O O . GLN A 1 198 ? 31.583 68.758 -5.619 1.00 27.81 345 GLN A O 1
ATOM 1425 N N . ARG A 1 199 ? 29.777 69.535 -6.729 1.00 31.30 346 ARG A N 1
ATOM 1426 C CA . ARG A 1 199 ? 29.000 70.044 -5.597 1.00 35.89 346 ARG A CA 1
ATOM 1427 C C . ARG A 1 199 ? 28.494 68.944 -4.647 1.00 33.49 346 ARG A C 1
ATOM 1428 O O . ARG A 1 199 ? 28.620 69.026 -3.420 1.00 31.25 346 ARG A O 1
ATOM 1436 N N . LEU A 1 200 ? 27.895 67.911 -5.221 1.00 25.17 347 LEU A N 1
ATOM 1437 C CA . LEU A 1 200 ? 27.159 66.961 -4.414 1.00 22.28 347 LEU A CA 1
ATOM 1438 C C . LEU A 1 200 ? 27.925 65.701 -4.060 1.00 25.48 347 LEU A C 1
ATOM 1439 O O . LEU A 1 200 ? 27.557 64.985 -3.114 1.00 25.77 347 LEU A O 1
ATOM 1444 N N . LEU A 1 201 ? 28.984 65.419 -4.810 1.00 25.17 348 LEU A N 1
ATOM 1445 C CA . LEU A 1 201 ? 29.768 64.227 -4.539 1.00 26.77 348 LEU A CA 1
ATOM 1446 C C . LEU A 1 201 ? 30.314 64.216 -3.092 1.00 28.30 348 LEU A C 1
ATOM 1447 O O . LEU A 1 201 ? 30.125 63.248 -2.368 1.00 29.38 348 LEU A O 1
ATOM 1452 N N . PRO A 1 202 ? 31.006 65.285 -2.674 1.00 29.24 349 PRO A N 1
ATOM 1453 C CA . PRO A 1 202 ? 31.469 65.268 -1.279 1.00 31.04 349 PRO A CA 1
ATOM 1454 C C . PRO A 1 202 ? 30.295 65.208 -0.303 1.00 31.01 349 PRO A C 1
ATOM 1455 O O . PRO A 1 202 ? 30.411 64.546 0.728 1.00 26.80 349 PRO A O 1
ATOM 1459 N N . VAL A 1 203 ? 29.174 65.842 -0.647 1.00 29.06 350 VAL A N 1
ATOM 1460 C CA . VAL A 1 203 ? 27.987 65.822 0.209 1.00 28.81 350 VAL A CA 1
ATOM 1461 C C . VAL A 1 203 ? 27.453 64.411 0.411 1.00 28.77 350 VAL A C 1
ATOM 1462 O O . VAL A 1 203 ? 27.212 63.976 1.542 1.00 22.31 350 VAL A O 1
ATOM 1466 N N . LEU A 1 204 ? 27.262 63.698 -0.697 1.00 28.41 351 LEU A N 1
ATOM 1467 C CA . LEU A 1 204 ? 26.627 62.375 -0.679 1.00 26.59 351 LEU A CA 1
ATOM 1468 C C . LEU A 1 204 ? 27.547 61.311 -0.101 1.00 20.90 351 LEU A C 1
ATOM 1469 O O . LEU A 1 204 ? 27.089 60.353 0.519 1.00 23.02 351 LEU A O 1
ATOM 1474 N N . CYS A 1 205 ? 28.847 61.470 -0.326 1.00 18.17 352 CYS A N 1
ATOM 1475 C CA . CYS A 1 205 ? 29.813 60.526 0.210 1.00 23.52 352 CYS A CA 1
ATOM 1476 C C . CYS A 1 205 ? 29.990 60.711 1.743 1.00 29.30 352 CYS A C 1
ATOM 1477 O O . CYS A 1 205 ? 30.057 59.748 2.488 1.00 31.67 352 CYS A O 1
ATOM 1480 N N . GLN A 1 206 ? 30.015 61.956 2.191 1.00 27.11 353 GLN A N 1
ATOM 1481 C CA . GLN A 1 206 ? 30.321 62.282 3.570 1.00 29.18 353 GLN A CA 1
ATOM 1482 C C . GLN A 1 206 ? 29.118 62.130 4.479 1.00 32.83 353 GLN A C 1
ATOM 1483 O O . GLN A 1 206 ? 29.257 61.730 5.640 1.00 32.75 353 GLN A O 1
ATOM 1489 N N . ALA A 1 207 ? 27.940 62.448 3.947 1.00 31.18 354 ALA A N 1
ATOM 1490 C CA . ALA A 1 207 ? 26.714 62.464 4.746 1.00 32.28 354 ALA A CA 1
ATOM 1491 C C . ALA A 1 207 ? 25.892 61.188 4.622 1.00 33.10 354 ALA A C 1
ATOM 1492 O O . ALA A 1 207 ? 25.237 60.782 5.581 1.00 32.95 354 ALA A O 1
ATOM 1494 N N . HIS A 1 208 ? 25.910 60.560 3.446 1.00 29.24 355 HIS A N 1
ATOM 1495 C CA . HIS A 1 208 ? 25.034 59.412 3.196 1.00 31.41 355 HIS A CA 1
ATOM 1496 C C . HIS A 1 208 ? 25.769 58.111 2.887 1.00 31.12 355 HIS A C 1
ATOM 1497 O O . HIS A 1 208 ? 25.140 57.101 2.606 1.00 37.80 355 HIS A O 1
ATOM 1504 N N . GLY A 1 209 ? 27.090 58.131 2.910 1.00 32.92 356 GLY A N 1
ATOM 1505 C CA . GLY A 1 209 ? 27.844 56.925 2.632 1.00 40.54 356 GLY A CA 1
ATOM 1506 C C . GLY A 1 209 ? 27.714 56.374 1.212 1.00 47.67 356 GLY A C 1
ATOM 1507 O O . GLY A 1 209 ? 27.806 55.161 1.009 1.00 50.40 356 GLY A O 1
ATOM 1508 N N . LEU A 1 210 ? 27.494 57.247 0.228 1.00 41.58 357 LEU A N 1
ATOM 1509 C CA . LEU A 1 210 ? 27.590 56.833 -1.173 1.00 33.08 357 LEU A CA 1
ATOM 1510 C C . LEU A 1 210 ? 29.062 56.756 -1.554 1.00 33.80 357 LEU A C 1
ATOM 1511 O O . LEU A 1 210 ? 29.862 57.583 -1.124 1.00 40.00 357 LEU A O 1
ATOM 1516 N N . THR A 1 211 ? 29.428 55.776 -2.374 1.00 30.88 358 THR A N 1
ATOM 1517 C CA . THR A 1 211 ? 30.763 55.767 -2.963 1.00 28.04 358 THR A CA 1
ATOM 1518 C C . THR A 1 211 ? 30.789 56.739 -4.151 1.00 31.50 358 THR A C 1
ATOM 1519 O O . THR A 1 211 ? 29.746 57.072 -4.720 1.00 30.64 358 THR A O 1
ATOM 1523 N N . PRO A 1 212 ? 31.982 57.218 -4.521 1.00 31.88 359 PRO A N 1
ATOM 1524 C CA . PRO A 1 212 ? 32.059 58.042 -5.728 1.00 29.21 359 PRO A CA 1
ATOM 1525 C C . PRO A 1 212 ? 31.544 57.294 -6.960 1.00 31.62 359 PRO A C 1
ATOM 1526 O O . PRO A 1 212 ? 30.889 57.916 -7.807 1.00 29.36 359 PRO A O 1
ATOM 1530 N N . ASP A 1 213 ? 31.823 55.994 -7.071 1.00 27.70 360 ASP A N 1
ATOM 1531 C CA . ASP A 1 213 ? 31.266 55.224 -8.190 1.00 29.33 360 ASP A CA 1
ATOM 1532 C C . ASP A 1 213 ? 29.742 55.317 -8.243 1.00 24.99 360 ASP A C 1
ATOM 1533 O O . ASP A 1 213 ? 29.158 55.374 -9.314 1.00 27.63 360 ASP A O 1
ATOM 1538 N N . GLN A 1 214 ? 29.098 55.351 -7.078 1.00 27.70 361 GLN A N 1
ATOM 1539 C CA . GLN A 1 214 ? 27.643 55.452 -7.032 1.00 25.64 361 GLN A CA 1
ATOM 1540 C C . GLN A 1 214 ? 27.173 56.807 -7.524 1.00 25.94 361 GLN A C 1
ATOM 1541 O O . GLN A 1 214 ? 26.199 56.908 -8.291 1.00 28.01 361 GLN A O 1
ATOM 1547 N N . VAL A 1 215 ? 27.873 57.853 -7.103 1.00 24.96 362 VAL A N 1
ATOM 1548 C CA . VAL A 1 215 ? 27.568 59.200 -7.589 1.00 26.07 362 VAL A CA 1
ATOM 1549 C C . VAL A 1 215 ? 27.702 59.253 -9.122 1.00 27.44 362 VAL A C 1
ATOM 1550 O O . VAL A 1 215 ? 26.845 59.798 -9.811 1.00 25.25 362 VAL A O 1
ATOM 1554 N N . VAL A 1 216 ? 28.788 58.693 -9.643 1.00 27.35 363 VAL A N 1
ATOM 1555 C CA . VAL A 1 216 ? 29.018 58.717 -11.075 1.00 28.64 363 VAL A CA 1
ATOM 1556 C C . VAL A 1 216 ? 27.887 57.997 -11.798 1.00 28.65 363 VAL A C 1
ATOM 1557 O O . VAL A 1 216 ? 27.349 58.503 -12.788 1.00 25.97 363 VAL A O 1
ATOM 1561 N N . ALA A 1 217 ? 27.505 56.831 -11.279 1.00 28.52 364 ALA A N 1
ATOM 1562 C CA . ALA A 1 217 ? 26.445 56.058 -11.913 1.00 27.96 364 ALA A CA 1
ATOM 1563 C C . ALA A 1 217 ? 25.127 56.831 -11.955 1.00 31.91 364 ALA A C 1
ATOM 1564 O O . ALA A 1 217 ? 24.414 56.776 -12.955 1.00 34.21 364 ALA A O 1
ATOM 1566 N N . ILE A 1 218 ? 24.798 57.558 -10.891 1.00 27.79 365 ILE A N 1
ATOM 1567 C CA . ILE A 1 218 ? 23.559 58.333 -10.898 1.00 28.16 365 ILE A CA 1
ATOM 1568 C C . ILE A 1 218 ? 23.650 59.467 -11.919 1.00 27.87 365 ILE A C 1
ATOM 1569 O O . ILE A 1 218 ? 22.698 59.755 -12.629 1.00 32.30 365 ILE A O 1
ATOM 1574 N N . ALA A 1 219 ? 24.812 60.103 -11.987 1.00 27.64 366 ALA A N 1
ATOM 1575 C CA . ALA A 1 219 ? 24.976 61.306 -12.791 1.00 27.25 366 ALA A CA 1
ATOM 1576 C C . ALA A 1 219 ? 25.181 61.027 -14.286 1.00 24.83 366 ALA A C 1
ATOM 1577 O O . ALA A 1 219 ? 25.026 61.928 -15.102 1.00 25.41 366 ALA A O 1
ATOM 1579 N N . SER A 1 220 ? 25.585 59.812 -14.634 1.00 26.75 367 SER A N 1
ATOM 1580 C CA . SER A 1 220 ? 25.972 59.547 -16.022 1.00 36.61 367 SER A CA 1
ATOM 1581 C C . SER A 1 220 ? 24.843 58.986 -16.904 1.00 37.92 367 SER A C 1
ATOM 1582 O O . SER A 1 220 ? 25.052 58.127 -17.743 1.00 47.57 367 SER A O 1
ATOM 1585 N N . HIS A 1 221 ? 23.643 59.495 -16.694 1.00 35.69 368 HIS A N 1
ATOM 1586 C CA . HIS A 1 221 ? 22.502 59.169 -17.519 1.00 33.84 368 HIS A CA 1
ATOM 1587 C C . HIS A 1 221 ? 21.883 60.491 -17.873 1.00 36.85 368 HIS A C 1
ATOM 1588 O O . HIS A 1 221 ? 22.128 61.492 -17.203 1.00 36.92 368 HIS A O 1
ATOM 1595 N N . ASP A 1 222 ? 21.078 60.488 -18.925 1.00 40.03 369 ASP A N 1
ATOM 1596 C CA . ASP A 1 222 ? 20.262 61.627 -19.280 1.00 42.23 369 ASP A CA 1
ATOM 1597 C C . ASP A 1 222 ? 19.454 62.053 -18.061 1.00 36.94 369 ASP A C 1
ATOM 1598 O O . ASP A 1 222 ? 18.797 61.221 -17.424 1.00 34.45 369 ASP A O 1
ATOM 1603 N N . GLY A 1 223 ? 19.493 63.344 -17.746 1.00 33.43 370 GLY A N 1
ATOM 1604 C CA . GLY A 1 223 ? 18.825 63.855 -16.565 1.00 32.11 370 GLY A CA 1
ATOM 1605 C C . GLY A 1 223 ? 19.548 63.500 -15.269 1.00 38.05 370 GLY A C 1
ATOM 1606 O O . GLY A 1 223 ? 18.959 63.557 -14.182 1.00 34.95 370 GLY A O 1
ATOM 1607 N N . GLY A 1 224 ? 20.825 63.138 -15.393 1.00 36.67 371 GLY A N 1
ATOM 1608 C CA . GLY A 1 224 ? 21.667 62.788 -14.261 1.00 36.16 371 GLY A CA 1
ATOM 1609 C C . GLY A 1 224 ? 21.782 63.872 -13.208 1.00 37.43 371 GLY A C 1
ATOM 1610 O O . GLY A 1 224 ? 21.722 63.589 -12.007 1.00 37.33 371 GLY A O 1
ATOM 1611 N N . LYS A 1 225 ? 21.934 65.117 -13.639 1.00 37.74 372 LYS A N 1
ATOM 1612 C CA . LYS A 1 225 ? 22.004 66.222 -12.692 1.00 37.66 372 LYS A CA 1
ATOM 1613 C C . LYS A 1 225 ? 20.792 66.252 -11.772 1.00 38.17 372 LYS A C 1
ATOM 1614 O O . LYS A 1 225 ? 20.922 66.379 -10.550 1.00 41.49 372 LYS A O 1
ATOM 1620 N N . GLN A 1 226 ? 19.609 66.147 -12.365 1.00 34.09 373 GLN A N 1
ATOM 1621 C CA . GLN A 1 226 ? 18.373 66.245 -11.605 1.00 34.46 373 GLN A CA 1
ATOM 1622 C C . GLN A 1 226 ? 18.207 65.009 -10.750 1.00 32.44 373 GLN A C 1
ATOM 1623 O O . GLN A 1 226 ? 17.707 65.105 -9.639 1.00 24.31 373 GLN A O 1
ATOM 1629 N N . ALA A 1 227 ? 18.625 63.855 -11.266 1.00 28.69 374 ALA A N 1
ATOM 1630 C CA . ALA A 1 227 ? 18.659 62.648 -10.452 1.00 32.13 374 ALA A CA 1
ATOM 1631 C C . ALA A 1 227 ? 19.517 62.838 -9.180 1.00 28.58 374 ALA A C 1
ATOM 1632 O O . ALA A 1 227 ? 19.106 62.437 -8.103 1.00 28.46 374 ALA A O 1
ATOM 1634 N N . LEU A 1 228 ? 20.710 63.419 -9.325 1.00 28.44 375 LEU A N 1
ATOM 1635 C CA . LEU A 1 228 ? 21.600 63.625 -8.185 1.00 35.06 375 LEU A CA 1
ATOM 1636 C C . LEU A 1 228 ? 20.945 64.521 -7.142 1.00 34.71 375 LEU A C 1
ATOM 1637 O O . LEU A 1 228 ? 20.942 64.204 -5.959 1.00 33.68 375 LEU A O 1
ATOM 1642 N N . GLU A 1 229 ? 20.413 65.648 -7.602 1.00 27.85 376 GLU A N 1
ATOM 1643 C CA . GLU A 1 229 ? 19.736 66.588 -6.738 1.00 30.16 376 GLU A CA 1
ATOM 1644 C C . GLU A 1 229 ? 18.555 65.969 -6.019 1.00 33.22 376 GLU A C 1
ATOM 1645 O O . GLU A 1 229 ? 18.336 66.266 -4.839 1.00 32.82 376 GLU A O 1
ATOM 1651 N N . THR A 1 230 ? 17.798 65.096 -6.681 1.00 29.65 377 THR A N 1
ATOM 1652 C CA . THR A 1 230 ? 16.682 64.504 -5.947 1.00 32.34 377 THR A CA 1
ATOM 1653 C C . THR A 1 230 ? 17.112 63.363 -5.009 1.00 29.41 377 THR A C 1
ATOM 1654 O O . THR A 1 230 ? 16.468 63.129 -3.989 1.00 31.41 377 THR A O 1
ATOM 1658 N N . VAL A 1 231 ? 18.220 62.691 -5.320 1.00 25.41 378 VAL A N 1
ATOM 1659 C CA . VAL A 1 231 ? 18.815 61.775 -4.358 1.00 26.04 378 VAL A CA 1
ATOM 1660 C C . VAL A 1 231 ? 19.211 62.564 -3.099 1.00 27.18 378 VAL A C 1
ATOM 1661 O O . VAL A 1 231 ? 18.895 62.174 -1.973 1.00 23.80 378 VAL A O 1
ATOM 1665 N N . GLN A 1 232 ? 19.878 63.694 -3.290 1.00 27.35 379 GLN A N 1
ATOM 1666 C CA . GLN A 1 232 ? 20.270 64.480 -2.137 1.00 33.79 379 GLN A CA 1
ATOM 1667 C C . GLN A 1 232 ? 19.077 64.838 -1.259 1.00 31.85 379 GLN A C 1
ATOM 1668 O O . GLN A 1 232 ? 19.170 64.774 -0.040 1.00 27.51 379 GLN A O 1
ATOM 1674 N N . ARG A 1 233 ? 17.957 65.202 -1.878 1.00 34.93 380 ARG A N 1
ATOM 1675 C CA . ARG A 1 233 ? 16.806 65.690 -1.119 1.00 42.85 380 ARG A CA 1
ATOM 1676 C C . ARG A 1 233 ? 15.967 64.586 -0.487 1.00 36.04 380 ARG A C 1
ATOM 1677 O O . ARG A 1 233 ? 15.376 64.794 0.563 1.00 35.07 380 ARG A O 1
ATOM 1685 N N . LEU A 1 234 ? 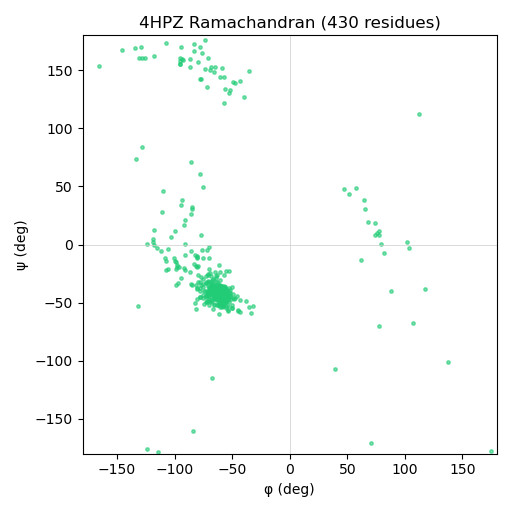15.888 63.428 -1.135 1.00 29.43 381 LEU A N 1
ATOM 1686 C CA . LEU A 1 234 ? 14.885 62.440 -0.753 1.00 27.12 381 LEU A CA 1
ATOM 1687 C C . LEU A 1 234 ? 15.475 61.269 0.004 1.00 26.98 381 LEU A C 1
ATOM 1688 O O . LEU A 1 234 ? 14.761 60.544 0.698 1.00 29.44 381 LEU A O 1
ATOM 1693 N N . LEU A 1 235 ? 16.778 61.069 -0.149 1.00 31.15 382 LEU A N 1
ATOM 1694 C CA . LEU A 1 235 ? 17.457 59.983 0.555 1.00 35.42 382 LEU A CA 1
ATOM 1695 C C . LEU A 1 235 ? 17.206 60.031 2.077 1.00 30.67 382 LEU A C 1
ATOM 1696 O O . LEU A 1 235 ? 16.874 59.019 2.691 1.00 29.79 382 LEU A O 1
ATOM 1701 N N . PRO A 1 236 ? 17.359 61.207 2.693 1.00 30.68 383 PRO A N 1
ATOM 1702 C CA . PRO A 1 236 ? 17.167 61.198 4.152 1.00 31.26 383 PRO A CA 1
ATOM 1703 C C . PRO A 1 236 ? 15.744 60.789 4.522 1.00 32.66 383 PRO A C 1
ATOM 1704 O O . PRO A 1 236 ? 15.538 60.044 5.487 1.00 30.68 383 PRO A O 1
ATOM 1708 N N . VAL A 1 237 ? 14.780 61.267 3.739 1.00 32.38 384 VAL A N 1
ATOM 1709 C CA . VAL A 1 237 ? 13.360 61.012 3.981 1.00 32.95 384 VAL A CA 1
ATOM 1710 C C . VAL A 1 237 ? 13.015 59.548 3.743 1.00 36.05 384 VAL A C 1
ATOM 1711 O O . VAL A 1 237 ? 12.370 58.899 4.572 1.00 34.38 384 VAL A O 1
ATOM 1715 N N . LEU A 1 238 ? 13.445 59.037 2.595 1.00 34.91 385 LEU A N 1
ATOM 1716 C CA . LEU A 1 238 ? 13.236 57.642 2.248 1.00 34.42 385 LEU A CA 1
ATOM 1717 C C . LEU A 1 238 ? 13.883 56.726 3.284 1.00 34.25 385 LEU A C 1
ATOM 1718 O O . LEU A 1 238 ? 13.305 55.716 3.682 1.00 36.17 385 LEU A O 1
ATOM 1723 N N . CYS A 1 239 ? 15.088 57.068 3.720 1.00 30.08 386 CYS A N 1
ATOM 1724 C CA . CYS A 1 239 ? 15.769 56.228 4.700 1.00 33.78 386 CYS A CA 1
ATOM 1725 C C . CYS A 1 239 ? 15.101 56.299 6.086 1.00 36.93 386 CYS A C 1
ATOM 1726 O O . CYS A 1 239 ? 14.841 55.273 6.703 1.00 34.00 386 CYS A O 1
ATOM 1729 N N . GLN A 1 240 ? 14.797 57.506 6.559 1.00 36.04 387 GLN A N 1
ATOM 1730 C CA . GLN A 1 240 ? 14.128 57.644 7.849 1.00 40.41 387 GLN A CA 1
ATOM 1731 C C . GLN A 1 240 ? 12.708 57.067 7.848 1.00 40.24 387 GLN A C 1
ATOM 1732 O O . GLN A 1 240 ? 12.360 56.266 8.712 1.00 36.09 387 GLN A O 1
ATOM 1738 N N . ASP A 1 241 ? 11.892 57.477 6.882 1.00 40.64 388 ASP A N 1
ATOM 1739 C CA . ASP A 1 241 ? 10.502 57.032 6.818 1.00 45.96 388 ASP A CA 1
ATOM 1740 C C . ASP A 1 241 ? 10.352 55.547 6.513 1.00 45.50 388 ASP A C 1
ATOM 1741 O O . ASP A 1 241 ? 9.510 54.863 7.096 1.00 45.34 388 ASP A O 1
ATOM 1746 N N . HIS A 1 242 ? 11.156 55.043 5.585 1.00 42.02 389 HIS A N 1
ATOM 1747 C CA . HIS A 1 242 ? 11.083 53.631 5.248 1.00 39.58 389 HIS A CA 1
ATOM 1748 C C . HIS A 1 242 ? 12.448 53.013 5.424 1.00 41.37 389 HIS A C 1
ATOM 1749 O O . HIS A 1 242 ? 13.372 53.672 5.889 1.00 49.88 389 HIS A O 1
ATOM 1756 N N . GLY A 1 243 ? 12.596 51.745 5.093 1.00 41.81 390 GLY A N 1
ATOM 1757 C CA . GLY A 1 243 ? 13.867 51.113 5.386 1.00 49.63 390 GLY A CA 1
ATOM 1758 C C . GLY A 1 243 ? 14.979 51.502 4.431 1.00 50.83 390 GLY A C 1
ATOM 1759 O O . GLY A 1 243 ? 16.129 51.118 4.625 1.00 53.99 390 GLY A O 1
ATOM 1760 N N . LEU A 1 244 ? 14.642 52.280 3.408 1.00 43.82 391 LEU A N 1
ATOM 1761 C CA . LEU A 1 244 ? 15.491 52.356 2.230 1.00 43.58 391 LEU A CA 1
ATOM 1762 C C . LEU A 1 244 ? 16.931 52.659 2.587 1.00 42.63 391 LEU A C 1
ATOM 1763 O O . LEU A 1 244 ? 17.215 53.547 3.385 1.00 41.34 391 LEU A O 1
ATOM 1768 N N . THR A 1 245 ? 17.840 51.893 2.003 1.00 39.93 392 THR A N 1
ATOM 1769 C CA . THR A 1 245 ? 19.253 52.106 2.248 1.00 39.99 392 THR A CA 1
ATOM 1770 C C . THR A 1 245 ? 19.806 52.981 1.142 1.00 40.82 392 THR A C 1
ATOM 1771 O O . THR A 1 245 ? 19.189 53.106 0.085 1.00 38.89 392 THR A O 1
ATOM 1775 N N . PRO A 1 246 ? 20.959 53.613 1.397 1.00 43.85 393 PRO A N 1
ATOM 1776 C CA . PRO A 1 246 ? 21.664 54.388 0.374 1.00 39.45 393 PRO A CA 1
ATOM 1777 C C . PRO A 1 246 ? 21.776 53.609 -0.927 1.00 41.88 393 PRO A C 1
ATOM 1778 O O . PRO A 1 246 ? 21.499 54.153 -2.005 1.00 44.55 393 PRO A O 1
ATOM 1782 N N . GLN A 1 247 ? 22.151 52.340 -0.846 1.00 37.36 394 GLN A N 1
ATOM 1783 C CA . GLN A 1 247 ? 22.328 51.575 -2.074 1.00 39.50 394 GLN A CA 1
ATOM 1784 C C . GLN A 1 247 ? 21.028 51.232 -2.808 1.00 37.24 394 GLN A C 1
ATOM 1785 O O . GLN A 1 247 ? 21.006 51.148 -4.033 1.00 36.75 394 GLN A O 1
ATOM 1791 N N . GLN A 1 248 ? 19.942 51.056 -2.071 1.00 34.99 395 GLN A N 1
ATOM 1792 C CA . GLN A 1 248 ? 18.644 50.958 -2.715 1.00 33.20 395 GLN A CA 1
ATOM 1793 C C . GLN A 1 248 ? 18.301 52.256 -3.449 1.00 32.54 395 GLN A C 1
ATOM 1794 O O . GLN A 1 248 ? 17.842 52.231 -4.588 1.00 31.78 395 GLN A O 1
ATOM 1800 N N . VAL A 1 249 ? 18.507 53.391 -2.792 1.00 29.18 396 VAL A N 1
ATOM 1801 C CA . VAL A 1 249 ? 18.221 54.667 -3.427 1.00 29.96 396 VAL A CA 1
ATOM 1802 C C . VAL A 1 249 ? 19.050 54.828 -4.705 1.00 28.88 396 VAL A C 1
ATOM 1803 O O . VAL A 1 249 ? 18.537 55.274 -5.730 1.00 25.77 396 VAL A O 1
ATOM 1807 N N . VAL A 1 250 ? 20.318 54.421 -4.648 1.00 26.81 397 VAL A N 1
ATOM 1808 C CA . VAL A 1 250 ? 21.209 54.538 -5.799 1.00 30.41 397 VAL A CA 1
ATOM 1809 C C . VAL A 1 250 ? 20.700 53.693 -6.967 1.00 35.15 397 VAL A C 1
ATOM 1810 O O . VAL A 1 250 ? 20.787 54.102 -8.129 1.00 31.03 397 VAL A O 1
ATOM 1814 N N . ALA A 1 251 ? 20.162 52.516 -6.663 1.00 35.42 398 ALA A N 1
ATOM 1815 C CA . ALA A 1 251 ? 19.659 51.631 -7.708 1.00 35.89 398 ALA A CA 1
ATOM 1816 C C . ALA A 1 251 ? 18.459 52.248 -8.418 1.00 31.84 398 ALA A C 1
ATOM 1817 O O . ALA A 1 251 ? 18.299 52.101 -9.624 1.00 34.19 398 ALA A O 1
ATOM 1819 N N . ILE A 1 252 ? 17.622 52.947 -7.661 1.00 30.60 399 ILE A N 1
ATOM 1820 C CA . ILE A 1 252 ? 16.447 53.591 -8.229 1.00 32.79 399 ILE A CA 1
ATOM 1821 C C . ILE A 1 252 ? 16.836 54.774 -9.113 1.00 33.65 399 ILE A C 1
ATOM 1822 O O . ILE A 1 252 ? 16.264 54.978 -10.183 1.00 30.99 399 ILE A O 1
ATOM 1827 N N . ALA A 1 253 ? 17.834 55.526 -8.659 1.00 31.83 400 ALA A N 1
ATOM 1828 C CA . ALA A 1 253 ? 18.236 56.766 -9.304 1.00 29.40 400 ALA A CA 1
ATOM 1829 C C . ALA A 1 253 ? 19.145 56.553 -10.526 1.00 27.02 400 ALA A C 1
ATOM 1830 O O . ALA A 1 253 ? 19.293 57.452 -11.339 1.00 25.24 400 ALA A O 1
ATOM 1832 N N . SER A 1 254 ? 19.762 55.381 -10.630 1.00 25.88 401 SER A N 1
ATOM 1833 C CA . SER A 1 254 ? 20.783 55.134 -11.638 1.00 29.11 401 SER A CA 1
ATOM 1834 C C . SER A 1 254 ? 20.225 54.680 -12.984 1.00 34.04 401 SER A C 1
ATOM 1835 O O . SER A 1 254 ? 20.910 54.004 -13.732 1.00 37.65 401 SER A O 1
ATOM 1838 N N . ASN A 1 255 ? 18.991 55.043 -13.294 1.00 32.62 402 ASN A N 1
ATOM 1839 C CA . ASN A 1 255 ? 18.468 54.845 -14.639 1.00 33.47 402 ASN A CA 1
ATOM 1840 C C . ASN A 1 255 ? 17.931 56.155 -15.191 1.00 37.07 402 ASN A C 1
ATOM 1841 O O . ASN A 1 255 ? 17.619 57.087 -14.430 1.00 33.47 402 ASN A O 1
ATOM 1846 N N . ILE A 1 256 ? 17.801 56.220 -16.514 1.00 36.78 403 ILE A N 1
ATOM 1847 C CA . ILE A 1 256 ? 17.015 57.270 -17.138 1.00 34.31 403 ILE A CA 1
ATOM 1848 C C . ILE A 1 256 ? 15.678 57.309 -16.411 1.00 32.01 403 ILE A C 1
ATOM 1849 O O . ILE A 1 256 ? 15.115 56.264 -16.074 1.00 34.54 403 ILE A O 1
ATOM 1854 N N . GLY A 1 257 ? 15.168 58.507 -16.171 1.00 27.80 404 GLY A N 1
ATOM 1855 C CA . GLY A 1 257 ? 13.953 58.657 -15.403 1.00 33.23 404 GLY A CA 1
ATOM 1856 C C . GLY A 1 257 ? 14.195 58.487 -13.902 1.00 32.81 404 GLY A C 1
ATOM 1857 O O . GLY A 1 257 ? 13.244 58.379 -13.131 1.00 31.56 404 GLY A O 1
ATOM 1858 N N . GLY A 1 258 ? 15.462 58.475 -13.488 1.00 31.04 405 GLY A N 1
ATOM 1859 C CA . GLY A 1 258 ? 15.812 58.224 -12.095 1.00 28.99 405 GLY A CA 1
ATOM 1860 C C . GLY A 1 258 ? 15.099 59.165 -11.147 1.00 31.80 405 GLY A C 1
ATOM 1861 O O . GLY A 1 258 ? 14.549 58.738 -10.139 1.00 32.96 405 GLY A O 1
ATOM 1862 N N . LYS A 1 259 ? 15.088 60.451 -11.486 1.00 34.56 406 LYS A N 1
ATOM 1863 C CA . LYS A 1 259 ? 14.405 61.446 -10.675 1.00 37.76 406 LYS A CA 1
ATOM 1864 C C . LYS A 1 259 ? 12.949 61.070 -10.426 1.00 34.69 406 LYS A C 1
ATOM 1865 O O . LYS A 1 259 ? 12.505 60.969 -9.273 1.00 26.39 406 LYS A O 1
ATOM 1871 N N . GLN A 1 260 ? 12.205 60.856 -11.506 1.00 27.51 407 GLN A N 1
ATOM 1872 C CA . GLN A 1 260 ? 10.780 60.616 -11.372 1.00 27.31 407 GLN A CA 1
ATOM 1873 C C . GLN A 1 260 ? 10.538 59.287 -10.682 1.00 25.72 407 GLN A C 1
ATOM 1874 O O . GLN A 1 260 ? 9.575 59.135 -9.934 1.00 28.19 407 GLN A O 1
ATOM 1880 N N . ALA A 1 261 ? 11.423 58.329 -10.926 1.00 26.62 408 ALA A N 1
ATOM 1881 C CA . ALA A 1 261 ? 11.345 57.053 -10.233 1.00 32.65 408 ALA A CA 1
ATOM 1882 C C . ALA A 1 261 ? 11.476 57.249 -8.708 1.00 34.13 408 ALA A C 1
ATOM 1883 O O . ALA A 1 261 ? 10.689 56.701 -7.937 1.00 32.56 408 ALA A O 1
ATOM 1885 N N . LEU A 1 262 ? 12.456 58.039 -8.274 1.00 36.60 409 LEU A N 1
ATOM 1886 C CA . LEU A 1 262 ? 12.631 58.294 -6.835 1.00 33.05 409 LEU A CA 1
ATOM 1887 C C . LEU A 1 262 ? 11.425 59.010 -6.254 1.00 31.71 409 LEU A C 1
ATOM 1888 O O . LEU A 1 262 ? 10.909 58.629 -5.197 1.00 27.05 409 LEU A O 1
ATOM 1893 N N . GLU A 1 263 ? 10.977 60.052 -6.948 1.00 29.45 410 GLU A N 1
ATOM 1894 C CA . GLU A 1 263 ? 9.815 60.803 -6.500 1.00 34.25 410 GLU A CA 1
ATOM 1895 C C . GLU A 1 263 ? 8.562 59.940 -6.401 1.00 33.90 410 GLU A C 1
ATOM 1896 O O . GLU A 1 263 ? 7.745 60.135 -5.505 1.00 31.97 410 GLU A O 1
ATOM 1902 N N . THR A 1 264 ? 8.415 58.985 -7.316 1.00 31.33 411 THR A N 1
ATOM 1903 C CA . THR A 1 264 ? 7.231 58.132 -7.318 1.00 29.60 411 THR A CA 1
ATOM 1904 C C . THR A 1 264 ? 7.304 57.099 -6.196 1.00 31.36 411 THR A C 1
ATOM 1905 O O . THR A 1 264 ? 6.295 56.800 -5.562 1.00 31.80 411 THR A O 1
ATOM 1909 N N . VAL A 1 265 ? 8.497 56.588 -5.915 1.00 34.27 412 VAL A N 1
ATOM 1910 C CA . VAL A 1 265 ? 8.680 55.753 -4.727 1.00 34.47 412 VAL A CA 1
ATOM 1911 C C . VAL A 1 265 ? 8.226 56.532 -3.495 1.00 36.45 412 VAL A C 1
ATOM 1912 O O . VAL A 1 265 ? 7.479 56.030 -2.649 1.00 32.96 412 VAL A O 1
ATOM 1916 N N . GLN A 1 266 ? 8.679 57.775 -3.417 1.00 35.74 413 GLN A N 1
ATOM 1917 C CA . GLN A 1 266 ? 8.298 58.665 -2.337 1.00 39.77 413 GLN A CA 1
ATOM 1918 C C . GLN A 1 266 ? 6.775 58.773 -2.251 1.00 36.30 413 GLN A C 1
ATOM 1919 O O . GLN A 1 266 ? 6.178 58.608 -1.182 1.00 32.86 413 GLN A O 1
ATOM 1925 N N . ARG A 1 267 ? 6.146 59.035 -3.390 1.00 36.36 414 ARG A N 1
ATOM 1926 C CA . ARG A 1 267 ? 4.702 59.221 -3.437 1.00 35.85 414 ARG A CA 1
ATOM 1927 C C . ARG A 1 267 ? 3.925 57.928 -3.153 1.00 38.26 414 ARG A C 1
ATOM 1928 O O . ARG A 1 267 ? 2.976 57.943 -2.367 1.00 40.95 414 ARG A O 1
ATOM 1936 N N . LEU A 1 268 ? 4.345 56.817 -3.762 1.00 32.14 415 LEU A N 1
ATOM 1937 C CA . LEU A 1 268 ? 3.508 55.613 -3.817 1.00 31.80 415 LEU A CA 1
ATOM 1938 C C . LEU A 1 268 ? 3.826 54.531 -2.779 1.00 34.94 415 LEU A C 1
ATOM 1939 O O . LEU A 1 268 ? 2.988 53.684 -2.470 1.00 34.40 415 LEU A O 1
ATOM 1944 N N . LEU A 1 269 ? 5.034 54.550 -2.239 1.00 34.06 416 LEU A N 1
ATOM 1945 C CA . LEU A 1 269 ? 5.425 53.487 -1.346 1.00 35.59 416 LEU A CA 1
ATOM 1946 C C . LEU A 1 269 ? 4.405 53.262 -0.221 1.00 36.90 416 LEU A C 1
ATOM 1947 O O . LEU A 1 269 ? 4.048 52.112 0.064 1.00 34.15 416 LEU A O 1
ATOM 1952 N N . PRO A 1 270 ? 3.918 54.353 0.409 1.00 37.15 417 PRO A N 1
ATOM 1953 C CA . PRO A 1 270 ? 2.979 54.165 1.525 1.00 39.81 417 PRO A CA 1
ATOM 1954 C C . PRO A 1 270 ? 1.695 53.445 1.118 1.00 39.24 417 PRO A C 1
ATOM 1955 O O . PRO A 1 270 ? 1.331 52.482 1.791 1.00 42.43 417 PRO A O 1
ATOM 1959 N N . VAL A 1 271 ? 1.037 53.880 0.043 1.00 38.48 418 VAL A N 1
ATOM 1960 C CA . VAL A 1 271 ? -0.200 53.229 -0.392 1.00 36.15 418 VAL A CA 1
ATOM 1961 C C . VAL A 1 271 ? 0.044 51.810 -0.908 1.00 38.22 418 VAL A C 1
ATOM 1962 O O . VAL A 1 271 ? -0.767 50.904 -0.664 1.00 35.96 418 VAL A O 1
ATOM 1966 N N . LEU A 1 272 ? 1.151 51.618 -1.621 1.00 38.36 419 LEU A N 1
ATOM 1967 C CA . LEU A 1 272 ? 1.502 50.290 -2.120 1.00 35.39 419 LEU A CA 1
ATOM 1968 C C . LEU A 1 272 ? 1.716 49.318 -0.955 1.00 37.07 419 LEU A C 1
ATOM 1969 O O . LEU A 1 272 ? 1.336 48.146 -1.030 1.00 39.23 419 LEU A O 1
ATOM 1974 N N . CYS A 1 273 ? 2.312 49.803 0.131 1.00 32.25 420 CYS A N 1
ATOM 1975 C CA . CYS A 1 273 ? 2.568 48.934 1.271 1.00 38.25 420 CYS A CA 1
ATOM 1976 C C . CYS A 1 273 ? 1.328 48.755 2.141 1.00 44.06 420 CYS A C 1
ATOM 1977 O O . CYS A 1 273 ? 0.979 47.633 2.515 1.00 42.72 420 CYS A O 1
ATOM 1980 N N . GLN A 1 274 ? 0.661 49.861 2.454 1.00 47.37 421 GLN A N 1
ATOM 1981 C CA . GLN A 1 274 ? -0.488 49.822 3.355 1.00 52.41 421 GLN A CA 1
ATOM 1982 C C . GLN A 1 274 ? -1.717 49.204 2.698 1.00 52.18 421 GLN A C 1
ATOM 1983 O O . GLN A 1 274 ? -2.332 48.303 3.267 1.00 51.80 421 GLN A O 1
ATOM 1989 N N . ASP A 1 275 ? -2.063 49.667 1.497 1.00 48.20 422 ASP A N 1
ATOM 1990 C CA . ASP A 1 275 ? -3.285 49.205 0.836 1.00 48.59 422 ASP A CA 1
ATOM 1991 C C . ASP A 1 275 ? -3.133 47.932 0.002 1.00 48.64 422 ASP A C 1
ATOM 1992 O O . ASP A 1 275 ? -4.110 47.218 -0.231 1.00 51.02 422 ASP A O 1
ATOM 1997 N N . HIS A 1 276 ? -1.920 47.644 -0.455 1.00 46.30 423 HIS A N 1
ATOM 1998 C CA . HIS A 1 276 ? -1.720 46.478 -1.317 1.00 45.50 423 HIS A CA 1
ATOM 1999 C C . HIS A 1 276 ? -0.837 45.416 -0.678 1.00 43.01 423 HIS A C 1
ATOM 2000 O O . HIS A 1 276 ? -0.625 44.342 -1.242 1.00 42.93 423 HIS A O 1
ATOM 2007 N N . GLY A 1 277 ? -0.339 45.724 0.514 1.00 39.75 424 GLY A N 1
ATOM 2008 C CA . GLY A 1 277 ? 0.408 44.767 1.306 1.00 42.42 424 GLY A CA 1
ATOM 2009 C C . GLY A 1 277 ? 1.831 44.500 0.849 1.00 43.91 424 GLY A C 1
ATOM 2010 O O . GLY A 1 277 ? 2.466 43.568 1.348 1.00 40.80 424 GLY A O 1
ATOM 2011 N N . LEU A 1 278 ? 2.345 45.299 -0.088 1.00 39.30 425 LEU A N 1
ATOM 2012 C CA . LEU A 1 278 ? 3.735 45.125 -0.511 1.00 35.78 425 LEU A CA 1
ATOM 2013 C C . LEU A 1 278 ? 4.694 45.572 0.587 1.00 34.92 425 LEU A C 1
ATOM 2014 O O . LEU A 1 278 ? 4.316 46.337 1.475 1.00 32.39 425 LEU A O 1
ATOM 2019 N N . THR A 1 279 ? 5.937 45.105 0.509 1.00 35.47 426 THR A N 1
ATOM 2020 C CA . THR A 1 279 ? 7.004 45.654 1.329 1.00 37.94 426 THR A CA 1
ATOM 2021 C C . THR A 1 279 ? 7.781 46.725 0.571 1.00 39.30 426 THR A C 1
ATOM 2022 O O . THR A 1 279 ? 7.774 46.761 -0.662 1.00 40.68 426 THR A O 1
ATOM 2026 N N . PRO A 1 280 ? 8.460 47.602 1.320 1.00 37.36 427 PRO A N 1
ATOM 2027 C CA . PRO A 1 280 ? 9.410 48.560 0.749 1.00 36.05 427 PRO A CA 1
ATOM 2028 C C . PRO A 1 280 ? 10.454 47.894 -0.154 1.00 34.15 427 PRO A C 1
ATOM 2029 O O . PRO A 1 280 ? 10.791 48.476 -1.183 1.00 35.62 427 PRO A O 1
ATOM 2033 N N . ASP A 1 281 ? 10.961 46.717 0.214 1.00 28.46 428 ASP A N 1
ATOM 2034 C CA . ASP A 1 281 ? 11.872 45.989 -0.673 1.00 28.02 428 ASP A CA 1
ATOM 2035 C C . ASP A 1 281 ? 11.222 45.695 -2.031 1.00 30.04 428 ASP A C 1
ATOM 2036 O O . ASP A 1 281 ? 11.868 45.753 -3.078 1.00 29.62 428 ASP A O 1
ATOM 2041 N N . GLN A 1 282 ? 9.942 45.361 -2.021 1.00 28.98 429 GLN A N 1
ATOM 2042 C CA . GLN A 1 282 ? 9.288 45.059 -3.288 1.00 34.06 429 GLN A CA 1
ATOM 2043 C C . GLN A 1 282 ? 9.117 46.335 -4.110 1.00 32.59 429 GLN A C 1
ATOM 2044 O O . GLN A 1 282 ? 9.322 46.342 -5.320 1.00 35.18 429 GLN A O 1
ATOM 2050 N N . VAL A 1 283 ? 8.751 47.417 -3.436 1.00 30.11 430 VAL A N 1
ATOM 2051 C CA . VAL A 1 283 ? 8.604 48.707 -4.089 1.00 32.17 430 VAL A CA 1
ATOM 2052 C C . VAL A 1 283 ? 9.915 49.109 -4.776 1.00 32.37 430 VAL A C 1
ATOM 2053 O O . VAL A 1 283 ? 9.922 49.495 -5.938 1.00 36.77 430 VAL A O 1
ATOM 2057 N N . VAL A 1 284 ? 11.018 48.983 -4.048 1.00 27.17 431 VAL A N 1
ATOM 2058 C CA . VAL A 1 284 ? 12.339 49.263 -4.582 1.00 26.95 431 VAL A CA 1
ATOM 2059 C C . VAL A 1 284 ? 12.646 48.453 -5.840 1.00 32.17 431 VAL A C 1
ATOM 2060 O O . VAL A 1 284 ? 13.225 48.978 -6.809 1.00 27.95 431 VAL A O 1
ATOM 2064 N N . ALA A 1 285 ? 12.270 47.176 -5.815 1.00 29.04 432 ALA A N 1
ATOM 2065 C CA . ALA A 1 285 ? 12.559 46.282 -6.925 1.00 33.13 432 ALA A CA 1
ATOM 2066 C C . ALA A 1 285 ? 11.850 46.780 -8.182 1.00 32.56 432 ALA A C 1
ATOM 2067 O O . ALA A 1 285 ? 12.446 46.848 -9.251 1.00 37.54 432 ALA A O 1
ATOM 2069 N N . ILE A 1 286 ? 10.580 47.137 -8.040 1.00 29.36 433 ILE A N 1
ATOM 2070 C CA . ILE A 1 286 ? 9.799 47.678 -9.149 1.00 29.38 433 ILE A CA 1
ATOM 2071 C C . ILE A 1 286 ? 10.376 48.987 -9.693 1.00 32.47 433 ILE A C 1
ATOM 2072 O O . ILE A 1 286 ? 10.377 49.212 -10.906 1.00 33.50 433 ILE A O 1
ATOM 2077 N N . ALA A 1 287 ? 10.859 49.843 -8.794 1.00 30.52 434 ALA A N 1
ATOM 2078 C CA . ALA A 1 287 ? 11.349 51.178 -9.166 1.00 31.41 434 ALA A CA 1
ATOM 2079 C C . ALA A 1 287 ? 12.778 51.202 -9.743 1.00 31.93 434 ALA A C 1
ATOM 2080 O O . ALA A 1 287 ? 13.221 52.212 -10.297 1.00 32.38 434 ALA A O 1
ATOM 2082 N N . SER A 1 288 ? 13.490 50.087 -9.631 1.00 28.62 435 SER A N 1
ATOM 2083 C CA . SER A 1 288 ? 14.908 50.074 -9.963 1.00 34.16 435 SER A CA 1
ATOM 2084 C C . SER A 1 288 ? 15.228 49.726 -11.414 1.00 33.69 435 SER A C 1
ATOM 2085 O O . SER A 1 288 ? 16.348 49.319 -11.717 1.00 36.42 435 SER A O 1
ATOM 2088 N N . ASN A 1 289 ? 14.260 49.888 -12.308 1.00 32.15 436 ASN A N 1
ATOM 2089 C CA . ASN A 1 289 ? 14.527 49.727 -13.735 1.00 33.81 436 ASN A CA 1
ATOM 2090 C C . ASN A 1 289 ? 14.029 50.945 -14.489 1.00 37.23 436 ASN A C 1
ATOM 2091 O O . ASN A 1 289 ? 13.183 51.681 -13.980 1.00 32.84 436 ASN A O 1
ATOM 2096 N N . ASP A 1 290 ? 14.539 51.152 -15.705 1.00 42.60 437 ASP A N 1
ATOM 2097 C CA . ASP A 1 290 ? 13.955 52.134 -16.604 1.00 40.24 437 ASP A CA 1
ATOM 2098 C C . ASP A 1 290 ? 12.452 51.982 -16.522 1.00 36.86 437 ASP A C 1
ATOM 2099 O O . ASP A 1 290 ? 11.941 50.861 -16.452 1.00 37.06 437 ASP A O 1
ATOM 2104 N N . GLY A 1 291 ? 11.744 53.106 -16.547 1.00 36.65 438 GLY A N 1
ATOM 2105 C CA . GLY A 1 291 ? 10.295 53.100 -16.500 1.00 35.89 438 GLY A CA 1
ATOM 2106 C C . GLY A 1 291 ? 9.745 52.854 -15.109 1.00 32.06 438 GLY A C 1
ATOM 2107 O O . GLY A 1 291 ? 8.543 52.674 -14.935 1.00 31.40 438 GLY A O 1
ATOM 2108 N N . GLY A 1 292 ? 10.623 52.845 -14.114 1.00 34.97 439 GLY A N 1
ATOM 2109 C CA . GLY A 1 292 ? 10.213 52.636 -12.728 1.00 31.88 439 GLY A CA 1
ATOM 2110 C C . GLY A 1 292 ? 8.996 53.436 -12.297 1.00 32.14 439 GLY A C 1
ATOM 2111 O O . GLY A 1 292 ? 8.097 52.909 -11.636 1.00 34.59 439 GLY A O 1
ATOM 2112 N N . LYS A 1 293 ? 8.954 54.716 -12.660 1.00 34.37 440 LYS A N 1
ATOM 2113 C CA . LYS A 1 293 ? 7.787 55.530 -12.336 1.00 36.65 440 LYS A CA 1
ATOM 2114 C C . LYS A 1 293 ? 6.497 54.877 -12.837 1.00 35.10 440 LYS A C 1
ATOM 2115 O O . LYS A 1 293 ? 5.591 54.606 -12.049 1.00 36.16 440 LYS A O 1
ATOM 2121 N N . GLN A 1 294 ? 6.422 54.611 -14.137 1.00 34.06 441 GLN A N 1
ATOM 2122 C CA . GLN A 1 294 ? 5.224 53.993 -14.726 1.00 40.21 441 GLN A CA 1
ATOM 2123 C C . GLN A 1 294 ? 4.953 52.598 -14.184 1.00 36.49 441 GLN A C 1
ATOM 2124 O O . GLN A 1 294 ? 3.798 52.192 -14.017 1.00 37.10 441 GLN A O 1
ATOM 2130 N N . ALA A 1 295 ? 6.025 51.862 -13.913 1.00 34.40 442 ALA A N 1
ATOM 2131 C CA . ALA A 1 295 ? 5.900 50.515 -13.383 1.00 32.77 442 ALA A CA 1
ATOM 2132 C C . ALA A 1 295 ? 5.203 50.563 -12.026 1.00 33.50 442 ALA A C 1
ATOM 2133 O O . ALA A 1 295 ? 4.270 49.799 -11.752 1.00 28.03 442 ALA A O 1
ATOM 2135 N N . LEU A 1 296 ? 5.649 51.484 -11.180 1.00 34.65 443 LEU A N 1
ATOM 2136 C CA . LEU A 1 296 ? 5.034 51.647 -9.868 1.00 30.17 443 LEU A CA 1
ATOM 2137 C C . LEU A 1 296 ? 3.567 52.026 -10.026 1.00 28.84 443 LEU A C 1
ATOM 2138 O O . LEU A 1 296 ? 2.696 51.402 -9.425 1.00 29.75 443 LEU A O 1
ATOM 2143 N N . GLU A 1 297 ? 3.300 53.059 -10.825 1.00 28.61 444 GLU A N 1
ATOM 2144 C CA . GLU A 1 297 ? 1.924 53.507 -11.066 1.00 33.16 444 GLU A CA 1
ATOM 2145 C C . GLU A 1 297 ? 1.054 52.391 -11.633 1.00 30.37 444 GLU A C 1
ATOM 2146 O O . GLU A 1 297 ? -0.107 52.251 -11.254 1.00 29.82 444 GLU A O 1
ATOM 2152 N N . THR A 1 298 ? 1.610 51.615 -12.561 1.00 31.25 445 THR A N 1
ATOM 2153 C CA . THR A 1 298 ? 0.859 50.513 -13.150 1.00 34.27 445 THR A CA 1
ATOM 2154 C C . THR A 1 298 ? 0.588 49.407 -12.130 1.00 30.35 445 THR A C 1
ATOM 2155 O O . THR A 1 298 ? -0.496 48.843 -12.102 1.00 29.06 445 THR A O 1
ATOM 2159 N N . VAL A 1 299 ? 1.560 49.110 -11.277 1.00 31.65 446 VAL A N 1
ATOM 2160 C CA . VAL A 1 299 ? 1.318 48.153 -10.201 1.00 33.38 446 VAL A CA 1
ATOM 2161 C C . VAL A 1 299 ? 0.172 48.606 -9.305 1.00 35.76 446 VAL A C 1
ATOM 2162 O O . VAL A 1 299 ? -0.711 47.818 -8.972 1.00 40.62 446 VAL A O 1
ATOM 2166 N N . GLN A 1 300 ? 0.184 49.875 -8.910 1.00 37.27 447 GLN A N 1
ATOM 2167 C CA . GLN A 1 300 ? -0.895 50.399 -8.084 1.00 36.80 447 GLN A CA 1
ATOM 2168 C C . GLN A 1 300 ? -2.220 50.174 -8.796 1.00 37.98 447 GLN A C 1
ATOM 2169 O O . GLN A 1 300 ? -3.215 49.800 -8.189 1.00 38.62 447 GLN A O 1
ATOM 2175 N N . ARG A 1 301 ? -2.216 50.394 -10.102 1.00 42.12 448 ARG A N 1
ATOM 2176 C CA . ARG A 1 301 ? -3.446 50.331 -10.869 1.00 46.49 448 ARG A CA 1
ATOM 2177 C C . ARG A 1 301 ? -3.924 48.901 -11.119 1.00 44.88 448 ARG A C 1
ATOM 2178 O O . ARG A 1 301 ? -5.097 48.590 -10.933 1.00 44.69 448 ARG A O 1
ATOM 2186 N N . LEU A 1 302 ? -3.009 48.031 -11.529 1.00 43.55 449 LEU A N 1
ATOM 2187 C CA . LEU A 1 302 ? -3.402 46.722 -12.039 1.00 39.49 449 LEU A CA 1
ATOM 2188 C C . LEU A 1 302 ? -3.286 45.604 -11.017 1.00 40.64 449 LEU A C 1
ATOM 2189 O O . LEU A 1 302 ? -3.847 44.525 -11.215 1.00 40.48 449 LEU A O 1
ATOM 2194 N N . LEU A 1 303 ? -2.570 45.848 -9.925 1.00 39.14 450 LEU A N 1
ATOM 2195 C CA . LEU A 1 303 ? -2.352 44.783 -8.958 1.00 45.18 450 LEU A CA 1
ATOM 2196 C C . LEU A 1 303 ? -3.667 44.104 -8.567 1.00 47.47 450 LEU A C 1
ATOM 2197 O O . LEU A 1 303 ? -3.800 42.887 -8.677 1.00 46.61 450 LEU A O 1
ATOM 2202 N N . PRO A 1 304 ? -4.651 44.891 -8.117 1.00 51.01 451 PRO A N 1
ATOM 2203 C CA . PRO A 1 304 ? -5.888 44.256 -7.660 1.00 52.20 451 PRO A CA 1
ATOM 2204 C C . PRO A 1 304 ? -6.645 43.571 -8.791 1.00 48.72 451 PRO A C 1
ATOM 2205 O O . PRO A 1 304 ? -7.251 42.528 -8.564 1.00 48.05 451 PRO A O 1
ATOM 2209 N N . VAL A 1 305 ? -6.615 44.132 -9.994 1.00 48.37 452 VAL A N 1
ATOM 2210 C CA . VAL A 1 305 ? -7.342 43.512 -11.095 1.00 41.00 452 VAL A CA 1
ATOM 2211 C C . VAL A 1 305 ? -6.678 42.189 -11.478 1.00 37.27 452 VAL A C 1
ATOM 2212 O O . VAL A 1 305 ? -7.353 41.192 -11.738 1.00 35.30 452 VAL A O 1
ATOM 2216 N N . LEU A 1 306 ? -5.352 42.172 -11.484 1.00 37.22 453 LEU A N 1
ATOM 2217 C CA . LEU A 1 306 ? -4.627 40.963 -11.856 1.00 36.73 453 LEU A CA 1
ATOM 2218 C C . LEU A 1 306 ? -4.840 39.875 -10.807 1.00 36.43 453 LEU A C 1
ATOM 2219 O O . LEU A 1 306 ? -5.010 38.698 -11.144 1.00 37.56 453 LEU A O 1
ATOM 2224 N N . CYS A 1 307 ? -4.835 40.271 -9.536 1.00 28.33 454 CYS A N 1
ATOM 2225 C CA . CYS A 1 307 ? -5.060 39.321 -8.447 1.00 37.18 454 CYS A CA 1
ATOM 2226 C C . CYS A 1 307 ? -6.507 38.841 -8.379 1.00 41.64 454 CYS A C 1
ATOM 2227 O O . CYS A 1 307 ? -6.765 37.655 -8.180 1.00 45.21 454 CYS A O 1
ATOM 2230 N N . GLN A 1 308 ? -7.449 39.758 -8.553 1.00 42.38 455 GLN A N 1
ATOM 2231 C CA . GLN A 1 308 ? -8.864 39.402 -8.479 1.00 48.81 455 GLN A CA 1
ATOM 2232 C C . GLN A 1 308 ? -9.398 38.709 -9.744 1.00 50.75 455 GLN A C 1
ATOM 2233 O O . GLN A 1 308 ? -10.203 37.781 -9.644 1.00 53.24 455 GLN A O 1
ATOM 2239 N N . ASP A 1 309 ? -8.945 39.129 -10.924 1.00 46.48 456 ASP A N 1
ATOM 2240 C CA . ASP A 1 309 ? -9.456 38.529 -12.164 1.00 48.06 456 ASP A CA 1
ATOM 2241 C C . ASP A 1 309 ? -8.725 37.259 -12.594 1.00 45.93 456 ASP A C 1
ATOM 2242 O O . ASP A 1 309 ? -9.334 36.344 -13.137 1.00 49.28 456 ASP A O 1
ATOM 2247 N N . HIS A 1 310 ? -7.426 37.187 -12.342 1.00 45.45 457 HIS A N 1
ATOM 2248 C CA . HIS A 1 310 ? -6.656 36.034 -12.798 1.00 45.27 457 HIS A CA 1
ATOM 2249 C C . HIS A 1 310 ? -6.008 35.233 -11.677 1.00 50.93 457 HIS A C 1
ATOM 2250 O O . HIS A 1 310 ? -5.274 34.278 -11.937 1.00 55.47 457 HIS A O 1
ATOM 2257 N N . GLY A 1 311 ? -6.290 35.614 -10.433 1.00 50.05 458 GLY A N 1
ATOM 2258 C CA . GLY A 1 311 ? -5.801 34.865 -9.290 1.00 48.72 458 GLY A CA 1
ATOM 2259 C C . GLY A 1 311 ? -4.296 34.950 -9.135 1.00 49.90 458 GLY A C 1
ATOM 2260 O O . GLY A 1 311 ? -3.679 34.115 -8.473 1.00 52.40 458 GLY A O 1
ATOM 2261 N N . LEU A 1 312 ? -3.692 35.958 -9.752 1.00 44.10 459 LEU A N 1
ATOM 2262 C CA . LEU A 1 312 ? -2.277 36.206 -9.537 1.00 39.75 459 LEU A CA 1
ATOM 2263 C C . LEU A 1 312 ? -2.078 36.605 -8.085 1.00 40.58 459 LEU A C 1
ATOM 2264 O O . LEU A 1 312 ? -2.982 37.155 -7.455 1.00 43.42 459 LEU A O 1
ATOM 2269 N N . THR A 1 313 ? -0.891 36.330 -7.560 1.00 39.17 460 THR A N 1
ATOM 2270 C CA . THR A 1 313 ? -0.527 36.788 -6.226 1.00 41.26 460 THR A CA 1
ATOM 2271 C C . THR A 1 313 ? 0.216 38.117 -6.347 1.00 40.76 460 THR A C 1
ATOM 2272 O O . THR A 1 313 ? 0.727 38.446 -7.418 1.00 37.22 460 THR A O 1
ATOM 2276 N N . PRO A 1 314 ? 0.270 38.897 -5.253 1.00 37.65 461 PRO A N 1
ATOM 2277 C CA . PRO A 1 314 ? 1.052 40.139 -5.324 1.00 35.45 461 PRO A CA 1
ATOM 2278 C C . PRO A 1 314 ? 2.517 39.864 -5.688 1.00 35.70 461 PRO A C 1
ATOM 2279 O O . PRO A 1 314 ? 3.099 40.620 -6.479 1.00 34.56 461 PRO A O 1
ATOM 2283 N N . GLU A 1 315 ? 3.083 38.777 -5.161 1.00 31.45 462 GLU A N 1
ATOM 2284 C CA . GLU A 1 315 ? 4.449 38.383 -5.507 1.00 31.16 462 GLU A CA 1
ATOM 2285 C C . GLU A 1 315 ? 4.624 38.250 -7.036 1.00 33.08 462 GLU A C 1
ATOM 2286 O O . GLU A 1 315 ? 5.625 38.674 -7.608 1.00 31.01 462 GLU A O 1
ATOM 2292 N N . GLN A 1 316 ? 3.645 37.635 -7.684 1.00 30.74 463 GLN A N 1
ATOM 2293 C CA . GLN A 1 316 ? 3.692 37.452 -9.120 1.00 29.55 463 GLN A CA 1
ATOM 2294 C C . GLN A 1 316 ? 3.628 38.790 -9.841 1.00 31.64 463 GLN A C 1
ATOM 2295 O O . GLN A 1 316 ? 4.394 39.044 -10.777 1.00 29.36 463 GLN A O 1
ATOM 2301 N N . VAL A 1 317 ? 2.722 39.651 -9.389 1.00 30.90 464 VAL A N 1
ATOM 2302 C CA . VAL A 1 317 ? 2.592 40.981 -9.956 1.00 32.56 464 VAL A CA 1
ATOM 2303 C C . VAL A 1 317 ? 3.898 41.760 -9.826 1.00 35.63 464 VAL A C 1
ATOM 2304 O O . VAL A 1 317 ? 4.309 42.452 -10.760 1.00 33.45 464 VAL A O 1
ATOM 2308 N N . VAL A 1 318 ? 4.547 41.646 -8.667 1.00 33.37 465 VAL A N 1
ATOM 2309 C CA . VAL A 1 318 ? 5.820 42.319 -8.447 1.00 28.50 465 VAL A CA 1
ATOM 2310 C C . VAL A 1 318 ? 6.911 41.769 -9.361 1.00 31.10 465 VAL A C 1
ATOM 2311 O O . VAL A 1 318 ? 7.732 42.531 -9.880 1.00 28.04 465 VAL A O 1
ATOM 2315 N N . ALA A 1 319 ? 6.922 40.449 -9.545 1.00 27.49 466 ALA A N 1
ATOM 2316 C CA . ALA A 1 319 ? 7.903 39.808 -10.417 1.00 31.11 466 ALA A CA 1
ATOM 2317 C C . ALA A 1 319 ? 7.788 40.296 -11.868 1.00 32.79 466 ALA A C 1
ATOM 2318 O O . ALA A 1 319 ? 8.790 40.489 -12.567 1.00 36.90 466 ALA A O 1
ATOM 2320 N N . ILE A 1 320 ? 6.562 40.489 -12.329 1.00 32.16 467 ILE A N 1
ATOM 2321 C CA . ILE A 1 320 ? 6.342 40.942 -13.697 1.00 30.36 467 ILE A CA 1
ATOM 2322 C C . ILE A 1 320 ? 6.807 42.395 -13.865 1.00 34.39 467 ILE A C 1
ATOM 2323 O O . ILE A 1 320 ? 7.395 42.767 -14.891 1.00 32.46 467 ILE A O 1
ATOM 2328 N N . ALA A 1 321 ? 6.570 43.198 -12.828 1.00 30.21 468 ALA A N 1
ATOM 2329 C CA . ALA A 1 321 ? 6.831 44.628 -12.875 1.00 28.43 468 ALA A CA 1
ATOM 2330 C C . ALA A 1 321 ? 8.295 44.976 -12.600 1.00 34.37 468 ALA A C 1
ATOM 2331 O O . ALA A 1 321 ? 8.704 46.128 -12.758 1.00 38.08 468 ALA A O 1
ATOM 2333 N N . SER A 1 322 ? 9.078 43.985 -12.184 1.00 32.87 469 SER A N 1
ATOM 2334 C CA . SER A 1 322 ? 10.457 44.213 -11.749 1.00 35.05 469 SER A CA 1
ATOM 2335 C C . SER A 1 322 ? 11.494 44.014 -12.852 1.00 34.91 469 SER A C 1
ATOM 2336 O O . SER A 1 322 ? 12.601 43.561 -12.583 1.00 33.93 469 SER A O 1
ATOM 2339 N N . ASN A 1 323 ? 11.132 44.357 -14.086 1.00 38.41 470 ASN A N 1
ATOM 2340 C CA . ASN A 1 323 ? 12.086 44.390 -15.197 1.00 40.76 470 ASN A CA 1
ATOM 2341 C C . ASN A 1 323 ? 11.876 45.674 -15.972 1.00 40.19 470 ASN A C 1
ATOM 2342 O O . ASN A 1 323 ? 10.899 46.387 -15.740 1.00 42.98 470 ASN A O 1
ATOM 2347 N N . GLY A 1 324 ? 12.794 45.991 -16.873 1.00 41.20 471 GLY A N 1
ATOM 2348 C CA . GLY A 1 324 ? 12.623 47.166 -17.712 1.00 43.00 471 GLY A CA 1
ATOM 2349 C C . GLY A 1 324 ? 11.223 47.195 -18.312 1.00 45.47 471 GLY A C 1
ATOM 2350 O O . GLY A 1 324 ? 10.702 46.154 -18.717 1.00 44.48 471 GLY A O 1
ATOM 2351 N N . GLY A 1 325 ? 10.610 48.378 -18.352 1.00 45.07 472 GLY A N 1
ATOM 2352 C CA . GLY A 1 325 ? 9.262 48.535 -18.878 1.00 45.69 472 GLY A CA 1
ATOM 2353 C C . GLY A 1 325 ? 8.203 47.691 -18.181 1.00 47.03 472 GLY A C 1
ATOM 2354 O O . GLY A 1 325 ? 7.40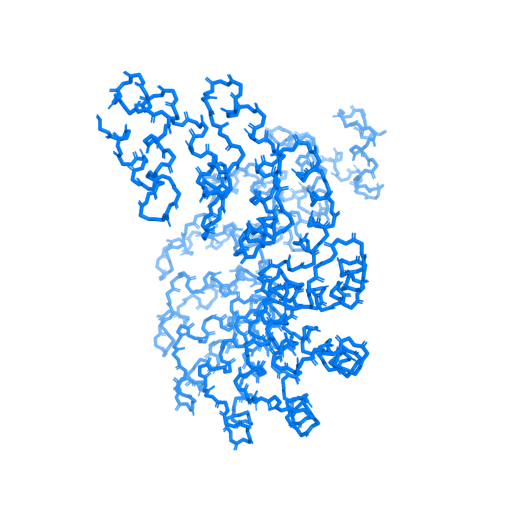0 47.013 -18.826 1.00 45.74 472 GLY A O 1
ATOM 2355 N N . GLY A 1 326 ? 8.197 47.735 -16.855 1.00 45.46 473 GLY A N 1
ATOM 2356 C CA . GLY A 1 326 ? 7.221 46.998 -16.077 1.00 41.09 473 GLY A CA 1
ATOM 2357 C C . GLY A 1 326 ? 5.792 47.326 -16.462 1.00 40.02 473 GLY A C 1
ATOM 2358 O O . GLY A 1 326 ? 4.940 46.441 -16.491 1.00 41.59 473 GLY A O 1
ATOM 2359 N N . LYS A 1 327 ? 5.526 48.600 -16.741 1.00 36.49 474 LYS A N 1
ATOM 2360 C CA . LYS A 1 327 ? 4.188 49.032 -17.121 1.00 39.06 474 LYS A CA 1
ATOM 2361 C C . LYS A 1 327 ? 3.680 48.246 -18.332 1.00 37.34 474 LYS A C 1
ATOM 2362 O O . LYS A 1 327 ? 2.555 47.750 -18.331 1.00 33.33 474 LYS A O 1
ATOM 2368 N N . GLN A 1 328 ? 4.514 48.150 -19.359 1.00 33.41 475 GLN A N 1
ATOM 2369 C CA . GLN A 1 328 ? 4.135 47.473 -20.587 1.00 38.46 475 GLN A CA 1
ATOM 2370 C C . GLN A 1 328 ? 3.973 45.985 -20.317 1.00 36.77 475 GLN A C 1
ATOM 2371 O O . GLN A 1 328 ? 3.030 45.363 -20.798 1.00 33.52 475 GLN A O 1
ATOM 2377 N N . ALA A 1 329 ? 4.897 45.425 -19.540 1.00 30.96 476 ALA A N 1
ATOM 2378 C CA . ALA A 1 329 ? 4.843 44.025 -19.156 1.00 33.85 476 ALA A CA 1
ATOM 2379 C C . ALA A 1 329 ? 3.527 43.694 -18.442 1.00 32.58 476 ALA A C 1
ATOM 2380 O O . ALA A 1 329 ? 2.859 42.708 -18.755 1.00 26.66 476 ALA A O 1
ATOM 2382 N N . LEU A 1 330 ? 3.165 44.524 -17.475 1.00 32.39 477 LEU A N 1
ATOM 2383 C CA . LEU A 1 330 ? 1.943 44.302 -16.726 1.00 33.24 477 LEU A CA 1
ATOM 2384 C C . LEU A 1 330 ? 0.728 44.377 -17.643 1.00 30.71 477 LEU A C 1
ATOM 2385 O O . LEU A 1 330 ? -0.163 43.535 -17.567 1.00 28.50 477 LEU A O 1
ATOM 2390 N N . GLU A 1 331 ? 0.682 45.391 -18.501 1.00 31.07 478 GLU A N 1
ATOM 2391 C CA . GLU A 1 331 ? -0.463 45.559 -19.393 1.00 37.01 478 GLU A CA 1
ATOM 2392 C C . GLU A 1 331 ? -0.574 44.392 -20.371 1.00 35.06 478 GLU A C 1
ATOM 2393 O O . GLU A 1 331 ? -1.669 43.996 -20.776 1.00 30.57 478 GLU A O 1
ATOM 2399 N N . THR A 1 332 ? 0.572 43.842 -20.737 1.00 32.03 479 THR A N 1
ATOM 2400 C CA . THR A 1 332 ? 0.612 42.774 -21.716 1.00 37.51 479 THR A CA 1
ATOM 2401 C C . THR A 1 332 ? 0.116 41.479 -21.080 1.00 36.58 479 THR A C 1
ATOM 2402 O O . THR A 1 332 ? -0.616 40.701 -21.711 1.00 38.52 479 THR A O 1
ATOM 2406 N N . VAL A 1 333 ? 0.508 41.251 -19.830 1.00 31.92 480 VAL A N 1
ATOM 2407 C CA . VAL A 1 333 ? -0.030 40.121 -19.079 1.00 26.61 480 VAL A CA 1
ATOM 2408 C C . VAL A 1 333 ? -1.548 40.280 -18.992 1.00 23.88 480 VAL A C 1
ATOM 2409 O O . VAL A 1 333 ? -2.298 39.346 -19.261 1.00 27.06 480 VAL A O 1
ATOM 2413 N N . GLN A 1 334 ? -2.006 41.477 -18.651 1.00 22.37 481 GLN A N 1
ATOM 2414 C CA . GLN A 1 334 ? -3.445 41.719 -18.600 1.00 29.17 481 GLN A CA 1
ATOM 2415 C C . GLN A 1 334 ? -4.122 41.378 -19.935 1.00 33.92 481 GLN A C 1
ATOM 2416 O O . GLN A 1 334 ? -5.215 40.815 -19.944 1.00 36.69 481 GLN A O 1
ATOM 2422 N N . ARG A 1 335 ? -3.463 41.704 -21.048 1.00 29.51 482 ARG A N 1
ATOM 2423 C CA . ARG A 1 335 ? -3.998 41.414 -22.390 1.00 36.62 482 ARG A CA 1
ATOM 2424 C C . ARG A 1 335 ? -3.960 39.944 -22.763 1.00 32.24 482 ARG A C 1
ATOM 2425 O O . ARG A 1 335 ? -4.941 39.394 -23.246 1.00 34.77 482 ARG A O 1
ATOM 2433 N N . LEU A 1 336 ? -2.798 39.327 -22.579 1.00 28.25 483 LEU A N 1
ATOM 2434 C CA . LEU A 1 336 ? -2.533 38.044 -23.211 1.00 28.89 483 LEU A CA 1
ATOM 2435 C C . LEU A 1 336 ? -2.696 36.845 -22.282 1.00 31.15 483 LEU A C 1
ATOM 2436 O O . LEU A 1 336 ? -2.719 35.712 -22.750 1.00 33.18 483 LEU A O 1
ATOM 2441 N N . LEU A 1 337 ? -2.818 37.088 -20.978 1.00 32.52 484 LEU A N 1
ATOM 2442 C CA . LEU A 1 337 ? -3.002 35.983 -20.022 1.00 33.22 484 LEU A CA 1
ATOM 2443 C C . LEU A 1 337 ? -4.278 35.188 -20.323 1.00 26.43 484 LEU A C 1
ATOM 2444 O O . LEU A 1 337 ? -4.236 33.968 -20.448 1.00 27.32 484 LEU A O 1
ATOM 2449 N N . PRO A 1 338 ? -5.415 35.880 -20.446 1.00 28.82 485 PRO A N 1
ATOM 2450 C CA . PRO A 1 338 ? -6.638 35.153 -20.796 1.00 31.76 485 PRO A CA 1
ATOM 2451 C C . PRO A 1 338 ? -6.545 34.527 -22.188 1.00 33.29 485 PRO A C 1
ATOM 2452 O O . PRO A 1 338 ? -6.972 33.387 -22.371 1.00 35.99 485 PRO A O 1
ATOM 2456 N N . VAL A 1 339 ? -5.978 35.250 -23.149 1.00 30.83 486 VAL A N 1
ATOM 2457 C CA . VAL A 1 339 ? -5.861 34.730 -24.511 1.00 30.02 486 VAL A CA 1
ATOM 2458 C C . VAL A 1 339 ? -5.068 33.423 -24.579 1.00 28.31 486 VAL A C 1
ATOM 2459 O O . VAL A 1 339 ? -5.532 32.432 -25.148 1.00 28.31 486 VAL A O 1
ATOM 2463 N N . LEU A 1 340 ? -3.866 33.436 -24.009 1.00 28.99 487 LEU A N 1
ATOM 2464 C CA . LEU A 1 340 ? -2.971 32.279 -24.041 1.00 30.83 487 LEU A CA 1
ATOM 2465 C C . LEU A 1 340 ? -3.529 31.111 -23.215 1.00 36.04 487 LEU A C 1
ATOM 2466 O O . LEU A 1 340 ? -3.332 29.943 -23.557 1.00 35.46 487 LEU A O 1
ATOM 2471 N N . CYS A 1 341 ? -4.214 31.423 -22.115 1.00 34.85 488 CYS A N 1
ATOM 2472 C CA . CYS A 1 341 ? -4.820 30.370 -21.288 1.00 31.29 488 CYS A CA 1
ATOM 2473 C C . CYS A 1 341 ? -6.018 29.727 -21.989 1.00 33.97 488 CYS A C 1
ATOM 2474 O O . CYS A 1 341 ? -6.200 28.515 -21.933 1.00 35.64 488 CYS A O 1
ATOM 2477 N N . GLN A 1 342 ? -6.822 30.539 -22.669 1.00 34.32 489 GLN A N 1
ATOM 2478 C CA . GLN A 1 342 ? -8.005 30.036 -23.369 1.00 32.54 489 GLN A CA 1
ATOM 2479 C C . GLN A 1 342 ? -7.726 29.402 -24.730 1.00 33.02 489 GLN A C 1
ATOM 2480 O O . GLN A 1 342 ? -8.370 28.432 -25.106 1.00 31.18 489 GLN A O 1
ATOM 2486 N N . ALA A 1 343 ? -6.780 29.965 -25.470 1.00 30.48 490 ALA A N 1
ATOM 2487 C CA . ALA A 1 343 ? -6.565 29.557 -26.841 1.00 33.92 490 ALA A CA 1
ATOM 2488 C C . ALA A 1 343 ? -5.420 28.578 -26.973 1.00 39.16 490 ALA A C 1
ATOM 2489 O O . ALA A 1 343 ? -5.448 27.686 -27.822 1.00 38.33 490 ALA A O 1
ATOM 2491 N N . HIS A 1 344 ? -4.402 28.750 -26.141 1.00 40.55 491 HIS A N 1
ATOM 2492 C CA . HIS A 1 344 ? -3.135 28.097 -26.404 1.00 45.59 491 HIS A CA 1
ATOM 2493 C C . HIS A 1 344 ? -2.753 27.127 -25.312 1.00 49.71 491 HIS A C 1
ATOM 2494 O O . HIS A 1 344 ? -1.615 26.666 -25.273 1.00 50.79 491 HIS A O 1
ATOM 2501 N N . GLY A 1 345 ? -3.707 26.824 -24.432 1.00 53.97 492 GLY A N 1
ATOM 2502 C CA . GLY A 1 345 ? -3.521 25.828 -23.395 1.00 56.43 492 GLY A CA 1
ATOM 2503 C C . GLY A 1 345 ? -2.915 26.365 -22.107 1.00 62.86 492 GLY A C 1
ATOM 2504 O O . GLY A 1 345 ? -3.334 25.977 -21.002 1.00 62.46 492 GLY A O 1
ATOM 2505 N N . LEU A 1 346 ? -1.940 27.265 -22.257 1.00 57.52 493 LEU A N 1
ATOM 2506 C CA . LEU A 1 346 ? -1.160 27.795 -21.138 1.00 52.61 493 LEU A CA 1
ATOM 2507 C C . LEU A 1 346 ? -1.899 28.001 -19.813 1.00 49.09 493 LEU A C 1
ATOM 2508 O O . LEU A 1 346 ? -3.094 28.293 -19.785 1.00 49.96 493 LEU A O 1
ATOM 2513 N N . THR A 1 347 ? -1.154 27.849 -18.718 1.00 43.87 494 THR A N 1
ATOM 2514 C CA . THR A 1 347 ? -1.631 28.173 -17.377 1.00 43.46 494 THR A CA 1
ATOM 2515 C C . THR A 1 347 ? -1.185 29.586 -17.002 1.00 38.72 494 THR A C 1
ATOM 2516 O O . THR A 1 347 ? -0.179 30.086 -17.518 1.00 35.52 494 THR A O 1
ATOM 2520 N N . PRO A 1 348 ? -1.924 30.232 -16.089 1.00 35.57 495 PRO A N 1
ATOM 2521 C CA . PRO A 1 348 ? -1.593 31.553 -15.544 1.00 37.01 495 PRO A CA 1
ATOM 2522 C C . PRO A 1 348 ? -0.197 31.597 -14.923 1.00 41.73 495 PRO A C 1
ATOM 2523 O O . PRO A 1 348 ? 0.486 32.613 -15.083 1.00 41.25 495 PRO A O 1
ATOM 2527 N N . ASP A 1 349 ? 0.223 30.531 -14.234 1.00 37.26 496 ASP A N 1
ATOM 2528 C CA . ASP A 1 349 ? 1.576 30.477 -13.691 1.00 36.64 496 ASP A CA 1
ATOM 2529 C C . ASP A 1 349 ? 2.597 30.495 -14.820 1.00 33.67 496 ASP A C 1
ATOM 2530 O O . ASP A 1 349 ? 3.687 31.059 -14.684 1.00 30.07 496 ASP A O 1
ATOM 2535 N N . GLN A 1 350 ? 2.255 29.844 -15.926 1.00 37.24 497 GLN A N 1
ATOM 2536 C CA . GLN A 1 350 ? 3.138 29.803 -17.086 1.00 39.93 497 GLN A CA 1
ATOM 2537 C C . GLN A 1 350 ? 3.262 31.167 -17.764 1.00 35.34 497 GLN A C 1
ATOM 2538 O O . GLN A 1 350 ? 4.332 31.535 -18.262 1.00 36.47 497 GLN A O 1
ATOM 2544 N N . VAL A 1 351 ? 2.162 31.906 -17.800 1.00 33.37 498 VAL A N 1
ATOM 2545 C CA . VAL A 1 351 ? 2.183 33.243 -18.385 1.00 35.40 498 VAL A CA 1
ATOM 2546 C C . VAL A 1 351 ? 3.084 34.126 -17.546 1.00 38.24 498 VAL A C 1
ATOM 2547 O O . VAL A 1 351 ? 3.919 34.867 -18.072 1.00 34.91 498 VAL A O 1
ATOM 2551 N N . VAL A 1 352 ? 2.923 34.015 -16.229 1.00 39.80 499 VAL A N 1
ATOM 2552 C CA . VAL A 1 352 ? 3.712 34.791 -15.279 1.00 34.02 499 VAL A CA 1
ATOM 2553 C C . VAL A 1 352 ? 5.197 34.494 -15.448 1.00 36.07 499 VAL A C 1
ATOM 2554 O O . VAL A 1 352 ? 6.028 35.406 -15.420 1.00 33.89 499 VAL A O 1
ATOM 2558 N N . ALA A 1 353 ? 5.531 33.217 -15.635 1.00 33.51 500 ALA A N 1
ATOM 2559 C CA . ALA A 1 353 ? 6.932 32.828 -15.732 1.00 33.48 500 ALA A CA 1
ATOM 2560 C C . ALA A 1 353 ? 7.593 33.424 -16.983 1.00 37.69 500 ALA A C 1
ATOM 2561 O O . ALA A 1 353 ? 8.699 33.965 -16.919 1.00 40.12 500 ALA A O 1
ATOM 2563 N N . ILE A 1 354 ? 6.915 33.329 -18.120 1.00 36.41 501 ILE A N 1
ATOM 2564 C CA . ILE A 1 354 ? 7.428 33.921 -19.350 1.00 39.30 501 ILE A CA 1
ATOM 2565 C C . ILE A 1 354 ? 7.573 35.436 -19.215 1.00 40.93 501 ILE A C 1
ATOM 2566 O O . ILE A 1 354 ? 8.587 36.011 -19.618 1.00 42.52 501 ILE A O 1
ATOM 2571 N N . ALA A 1 355 ? 6.559 36.075 -18.637 1.00 36.74 502 ALA A N 1
ATOM 2572 C CA . ALA A 1 355 ? 6.523 37.533 -18.530 1.00 35.65 502 ALA A CA 1
ATOM 2573 C C . ALA A 1 355 ? 7.550 38.092 -17.536 1.00 39.06 502 ALA A C 1
ATOM 2574 O O . ALA A 1 355 ? 7.920 39.264 -17.622 1.00 39.85 502 ALA A O 1
ATOM 2576 N N . SER A 1 356 ? 8.015 37.247 -16.614 1.00 34.77 503 SER A N 1
ATOM 2577 C CA . SER A 1 356 ? 8.944 37.675 -15.576 1.00 38.14 503 SER A CA 1
ATOM 2578 C C . SER A 1 356 ? 10.426 37.668 -15.963 1.00 43.94 503 SER A C 1
ATOM 2579 O O . SER A 1 356 ? 11.286 37.491 -15.111 1.00 48.20 503 SER A O 1
ATOM 2582 N N . HIS A 1 357 ? 10.732 37.892 -17.233 1.00 49.02 504 HIS A N 1
ATOM 2583 C CA . HIS A 1 357 ? 12.122 38.067 -17.641 1.00 50.40 504 HIS A CA 1
ATOM 2584 C C . HIS A 1 357 ? 12.352 39.449 -18.225 1.00 54.35 504 HIS A C 1
ATOM 2585 O O . HIS A 1 357 ? 11.397 40.129 -18.617 1.00 50.91 504 HIS A O 1
ATOM 2592 N N . ASP A 1 358 ? 13.625 39.848 -18.285 1.00 59.53 505 ASP A N 1
ATOM 2593 C CA . ASP A 1 358 ? 14.027 41.108 -18.890 1.00 61.33 505 ASP A CA 1
ATOM 2594 C C . ASP A 1 358 ? 13.129 41.529 -20.037 1.00 62.40 505 ASP A C 1
ATOM 2595 O O . ASP A 1 358 ? 12.601 42.650 -20.043 1.00 65.41 505 ASP A O 1
ATOM 2596 N N . GLY A 1 359 ? 12.939 40.630 -21.002 1.00 57.48 506 GLY A N 1
ATOM 2597 C CA . GLY A 1 359 ? 12.129 40.937 -22.172 1.00 54.20 506 GLY A CA 1
ATOM 2598 C C . GLY A 1 359 ? 10.811 40.184 -22.209 1.00 53.73 506 GLY A C 1
ATOM 2599 O O . GLY A 1 359 ? 10.421 39.636 -23.244 1.00 51.43 506 GLY A O 1
ATOM 2600 N N . GLY A 1 360 ? 10.118 40.178 -21.073 1.00 55.25 507 GLY A N 1
ATOM 2601 C CA . GLY A 1 360 ? 8.888 39.423 -20.900 1.00 51.31 507 GLY A CA 1
ATOM 2602 C C . GLY A 1 360 ? 7.754 39.798 -21.830 1.00 52.46 507 GLY A C 1
ATOM 2603 O O . GLY A 1 360 ? 7.180 38.929 -22.490 1.00 55.03 507 GLY A O 1
ATOM 2604 N N . LYS A 1 361 ? 7.431 41.088 -21.892 1.00 50.18 508 LYS A N 1
ATOM 2605 C CA . LYS A 1 361 ? 6.335 41.554 -22.740 1.00 47.26 508 LYS A CA 1
ATOM 2606 C C . LYS A 1 361 ? 6.478 41.084 -24.184 1.00 49.36 508 LYS A C 1
ATOM 2607 O O . LYS A 1 361 ? 5.494 40.706 -24.819 1.00 50.41 508 LYS A O 1
ATOM 2613 N N . GLN A 1 362 ? 7.699 41.112 -24.709 1.00 49.64 509 GLN A N 1
ATOM 2614 C CA . GLN A 1 362 ? 7.903 40.754 -26.111 1.00 52.92 509 GLN A CA 1
ATOM 2615 C C . GLN A 1 362 ? 7.876 39.237 -26.270 1.00 48.02 509 GLN A C 1
ATOM 2616 O O . GLN A 1 362 ? 7.436 38.718 -27.286 1.00 47.78 509 GLN A O 1
ATOM 2622 N N . ALA A 1 363 ? 8.338 38.528 -25.250 1.00 47.47 510 ALA A N 1
ATOM 2623 C CA . ALA A 1 363 ? 8.288 37.074 -25.269 1.00 46.12 510 ALA A CA 1
ATOM 2624 C C . ALA A 1 363 ? 6.839 36.563 -25.236 1.00 43.01 510 ALA A C 1
ATOM 2625 O O . ALA A 1 363 ? 6.524 35.555 -25.852 1.00 40.53 510 ALA A O 1
ATOM 2627 N N . LEU A 1 364 ? 5.961 37.260 -24.522 1.00 42.74 511 LEU A N 1
ATOM 2628 C CA . LEU A 1 364 ? 4.555 36.876 -24.478 1.00 44.15 511 LEU A CA 1
ATOM 2629 C C . LEU A 1 364 ? 3.911 37.010 -25.845 1.00 40.61 511 LEU A C 1
ATOM 2630 O O . LEU A 1 364 ? 3.198 36.117 -26.305 1.00 37.99 511 LEU A O 1
ATOM 2635 N N . GLU A 1 365 ? 4.169 38.145 -26.483 1.00 39.42 512 GLU A N 1
ATOM 2636 C CA . GLU A 1 365 ? 3.611 38.443 -27.788 1.00 36.33 512 GLU A CA 1
ATOM 2637 C C . GLU A 1 365 ? 4.183 37.509 -28.844 1.00 35.35 512 GLU A C 1
ATOM 2638 O O . GLU A 1 365 ? 3.482 37.077 -29.761 1.00 33.25 512 GLU A O 1
ATOM 2644 N N . THR A 1 366 ? 5.457 37.173 -28.693 1.00 34.75 513 THR A N 1
ATOM 2645 C CA . THR A 1 366 ? 6.088 36.225 -29.596 1.00 35.62 513 THR A CA 1
ATOM 2646 C C . THR A 1 366 ? 5.463 34.846 -29.432 1.00 34.58 513 THR A C 1
ATOM 2647 O O . THR A 1 366 ? 5.217 34.157 -30.419 1.00 35.87 513 THR A O 1
ATOM 2651 N N . VAL A 1 367 ? 5.206 34.443 -28.187 1.00 35.50 514 VAL A N 1
ATOM 2652 C CA . VAL A 1 367 ? 4.549 33.161 -27.937 1.00 33.92 514 VAL A CA 1
ATOM 2653 C C . VAL A 1 367 ? 3.162 33.119 -28.578 1.00 27.83 514 VAL A C 1
ATOM 2654 O O . VAL A 1 367 ? 2.833 32.186 -29.300 1.00 28.24 514 VAL A O 1
ATOM 2658 N N . GLN A 1 368 ? 2.356 34.137 -28.311 1.00 28.77 515 GLN A N 1
ATOM 2659 C CA . GLN A 1 368 ? 1.053 34.244 -28.937 1.00 34.11 515 GLN A CA 1
ATOM 2660 C C . GLN A 1 368 ? 1.171 34.148 -30.457 1.00 38.43 515 GLN A C 1
ATOM 2661 O O . GLN A 1 368 ? 0.398 33.446 -31.112 1.00 42.73 515 GLN A O 1
ATOM 2667 N N . ARG A 1 369 ? 2.143 34.861 -31.016 1.00 37.18 516 ARG A N 1
ATOM 2668 C CA . ARG A 1 369 ? 2.277 34.963 -32.467 1.00 35.06 516 ARG A CA 1
ATOM 2669 C C . ARG A 1 369 ? 2.730 33.656 -33.109 1.00 36.66 516 ARG A C 1
ATOM 2670 O O . ARG A 1 369 ? 2.223 33.254 -34.163 1.00 35.55 516 ARG A O 1
ATOM 2678 N N . LEU A 1 370 ? 3.684 32.991 -32.471 1.00 33.52 517 LEU A N 1
ATOM 2679 C CA . LEU A 1 370 ? 4.367 31.875 -33.106 1.00 33.37 517 LEU A CA 1
ATOM 2680 C C . LEU A 1 370 ? 3.836 30.509 -32.713 1.00 35.23 517 LEU A C 1
ATOM 2681 O O . LEU A 1 370 ? 4.087 29.519 -33.407 1.00 31.28 517 LEU A O 1
ATOM 2686 N N . LEU A 1 371 ? 3.103 30.450 -31.607 1.00 33.65 518 LEU A N 1
ATOM 2687 C CA . LEU A 1 371 ? 2.618 29.171 -31.112 1.00 35.31 518 LEU A CA 1
ATOM 2688 C C . LEU A 1 371 ? 1.731 28.430 -32.116 1.00 35.01 518 LEU A C 1
ATOM 2689 O O . LEU A 1 371 ? 1.986 27.268 -32.413 1.00 41.05 518 LEU A O 1
ATOM 2694 N N . PRO A 1 372 ? 0.692 29.096 -32.645 1.00 32.00 519 PRO A N 1
ATOM 2695 C CA . PRO A 1 372 ? -0.178 28.423 -33.616 1.00 31.08 519 PRO A CA 1
ATOM 2696 C C . PRO A 1 372 ? 0.602 27.890 -34.818 1.00 39.54 519 PRO A C 1
ATOM 2697 O O . PRO A 1 372 ? 0.282 26.821 -35.329 1.00 39.75 519 PRO A O 1
ATOM 2701 N N . VAL A 1 373 ? 1.621 28.626 -35.248 1.00 40.95 520 VAL A N 1
ATOM 2702 C CA . VAL A 1 373 ? 2.449 28.206 -36.372 1.00 41.87 520 VAL A CA 1
ATOM 2703 C C . VAL A 1 373 ? 3.378 27.037 -36.017 1.00 43.03 520 VAL A C 1
ATOM 2704 O O . VAL A 1 373 ? 3.500 26.067 -36.786 1.00 43.30 520 VAL A O 1
ATOM 2708 N N . LEU A 1 374 ? 4.039 27.126 -34.866 1.00 37.13 521 LEU A N 1
ATOM 2709 C CA . LEU A 1 374 ? 4.940 26.063 -34.448 1.00 43.36 521 LEU A CA 1
ATOM 2710 C C . LEU A 1 374 ? 4.178 24.755 -34.282 1.00 45.66 521 LEU A C 1
ATOM 2711 O O . LEU A 1 374 ? 4.699 23.679 -34.579 1.00 47.75 521 LEU A O 1
ATOM 2716 N N . CYS A 1 375 ? 2.938 24.848 -33.815 1.00 41.57 522 CYS A N 1
ATOM 2717 C CA . CYS A 1 375 ? 2.130 23.650 -33.634 1.00 41.93 522 CYS A CA 1
ATOM 2718 C C . CYS A 1 375 ? 1.667 23.048 -34.973 1.00 43.36 522 CYS A C 1
ATOM 2719 O O . CYS A 1 375 ? 1.707 21.827 -35.153 1.00 43.48 522 CYS A O 1
ATOM 2722 N N . GLN A 1 376 ? 1.239 23.896 -35.911 1.00 38.72 523 GLN A N 1
ATOM 2723 C CA . GLN A 1 376 ? 0.753 23.405 -37.199 1.00 45.15 523 GLN A CA 1
ATOM 2724 C C . GLN A 1 376 ? 1.868 22.746 -38.010 1.00 44.89 523 GLN A C 1
ATOM 2725 O O . GLN A 1 376 ? 1.714 21.625 -38.490 1.00 43.34 523 GLN A O 1
ATOM 2731 N N . ASP A 1 377 ? 2.986 23.451 -38.159 1.00 46.38 524 ASP A N 1
ATOM 2732 C CA . ASP A 1 377 ? 4.082 22.995 -39.015 1.00 54.01 524 ASP A CA 1
ATOM 2733 C C . ASP A 1 377 ? 4.923 21.890 -38.378 1.00 52.28 524 ASP A C 1
ATOM 2734 O O . ASP A 1 377 ? 5.425 20.993 -39.055 1.00 49.52 524 ASP A O 1
ATOM 2739 N N . HIS A 1 378 ? 5.082 21.970 -37.068 1.00 50.02 525 HIS A N 1
ATOM 2740 C CA . HIS A 1 378 ? 5.859 20.986 -36.345 1.00 50.64 525 HIS A CA 1
ATOM 2741 C C . HIS A 1 378 ? 4.997 20.508 -35.184 1.00 52.73 525 HIS A C 1
ATOM 2742 O O . HIS A 1 378 ? 3.939 21.070 -34.919 1.00 59.17 525 HIS A O 1
ATOM 2749 N N . GLY A 1 379 ? 5.411 19.461 -34.499 1.00 52.43 526 GLY A N 1
ATOM 2750 C CA . GLY A 1 379 ? 4.560 18.925 -33.450 1.00 58.81 526 GLY A CA 1
ATOM 2751 C C . GLY A 1 379 ? 4.403 19.777 -32.196 1.00 54.91 526 GLY A C 1
ATOM 2752 O O . GLY A 1 379 ? 3.654 19.406 -31.296 1.00 55.79 526 GLY A O 1
ATOM 2753 N N . LEU A 1 380 ? 5.095 20.913 -32.144 1.00 52.45 527 LEU A N 1
ATOM 2754 C CA . LEU A 1 380 ? 5.233 21.710 -30.914 1.00 51.36 527 LEU A CA 1
ATOM 2755 C C . LEU A 1 380 ? 3.971 21.809 -30.041 1.00 49.13 527 LEU A C 1
ATOM 2756 O O . LEU A 1 380 ? 2.895 22.189 -30.512 1.00 46.87 527 LEU A O 1
ATOM 2761 N N . THR A 1 381 ? 4.113 21.482 -28.762 1.00 46.84 528 THR A N 1
ATOM 2762 C CA . THR A 1 381 ? 3.018 21.654 -27.820 1.00 47.63 528 THR A CA 1
ATOM 2763 C C . THR A 1 381 ? 3.143 22.990 -27.075 1.00 49.07 528 THR A C 1
ATOM 2764 O O . THR A 1 381 ? 4.238 23.546 -26.956 1.00 48.64 528 THR A O 1
ATOM 2768 N N . PRO A 1 382 ? 2.014 23.520 -26.576 1.00 50.29 529 PRO A N 1
ATOM 2769 C CA . PRO A 1 382 ? 2.095 24.767 -25.808 1.00 51.62 529 PRO A CA 1
ATOM 2770 C C . PRO A 1 382 ? 3.157 24.710 -24.714 1.00 48.64 529 PRO A C 1
ATOM 2771 O O . PRO A 1 382 ? 3.833 25.712 -24.465 1.00 48.64 529 PRO A O 1
ATOM 2775 N N . ALA A 1 383 ? 3.314 23.549 -24.082 1.00 47.17 530 ALA A N 1
ATOM 2776 C CA . ALA A 1 383 ? 4.306 23.389 -23.014 1.00 44.20 530 ALA A CA 1
ATOM 2777 C C . ALA A 1 383 ? 5.731 23.564 -23.533 1.00 40.10 530 ALA A C 1
ATOM 2778 O O . ALA A 1 383 ? 6.571 24.178 -22.884 1.00 38.18 530 ALA A O 1
ATOM 2780 N N . GLN A 1 384 ? 6.000 23.004 -24.707 1.00 43.94 531 GLN A N 1
ATOM 2781 C CA . GLN A 1 384 ? 7.309 23.150 -25.324 1.00 42.46 531 GLN A CA 1
ATOM 2782 C C . GLN A 1 384 ? 7.568 24.622 -25.606 1.00 40.14 531 GLN A C 1
ATOM 2783 O O . GLN A 1 384 ? 8.641 25.143 -25.301 1.00 38.83 531 GLN A O 1
ATOM 2789 N N . ALA A 1 385 ? 6.569 25.297 -26.163 1.00 40.43 532 ALA A N 1
ATOM 2790 C CA . ALA A 1 385 ? 6.671 26.729 -26.414 1.00 40.20 532 ALA A CA 1
ATOM 2791 C C . ALA A 1 385 ? 6.973 27.500 -25.141 1.00 39.98 532 ALA A C 1
ATOM 2792 O O . ALA A 1 385 ? 7.817 28.388 -25.145 1.00 41.79 532 ALA A O 1
ATOM 2794 N N . VAL A 1 386 ? 6.279 27.170 -24.053 1.00 42.28 533 VAL A N 1
ATOM 2795 C CA . VAL A 1 386 ? 6.548 27.811 -22.765 1.00 40.58 533 VAL A CA 1
ATOM 2796 C C . VAL A 1 386 ? 7.996 27.585 -22.358 1.00 43.69 533 VAL A C 1
ATOM 2797 O O . VAL A 1 386 ? 8.692 28.517 -21.934 1.00 43.77 533 VAL A O 1
ATOM 2801 N N . ALA A 1 387 ? 8.444 26.338 -22.477 1.00 44.23 534 ALA A N 1
ATOM 2802 C CA . ALA A 1 387 ? 9.773 25.959 -22.003 1.00 49.52 534 ALA A CA 1
ATOM 2803 C C . ALA A 1 387 ? 10.838 26.785 -22.715 1.00 48.87 534 ALA A C 1
ATOM 2804 O O . ALA A 1 387 ? 11.845 27.169 -22.125 1.00 47.84 534 ALA A O 1
ATOM 2806 N N . ILE A 1 388 ? 10.605 27.053 -23.993 1.00 41.60 535 ILE A N 1
ATOM 2807 C CA . ILE A 1 388 ? 11.515 27.881 -24.762 1.00 41.62 535 ILE A CA 1
ATOM 2808 C C . ILE A 1 388 ? 11.458 29.349 -24.320 1.00 41.64 535 ILE A C 1
ATOM 2809 O O . ILE A 1 388 ? 12.489 29.986 -24.072 1.00 40.10 535 ILE A O 1
ATOM 2814 N N . ALA A 1 389 ? 10.244 29.876 -24.216 1.00 41.07 536 ALA A N 1
ATOM 2815 C CA . ALA A 1 389 ? 10.051 31.286 -23.929 1.00 41.89 536 ALA A CA 1
ATOM 2816 C C . ALA A 1 389 ? 10.477 31.627 -22.504 1.00 43.41 536 ALA A C 1
ATOM 2817 O O . ALA A 1 389 ? 10.832 32.768 -22.206 1.00 39.40 536 ALA A O 1
ATOM 2819 N N . ASN A 1 390 ? 10.449 30.622 -21.636 1.00 46.32 537 ASN A N 1
ATOM 2820 C CA . ASN A 1 390 ? 10.713 30.789 -20.209 1.00 51.02 537 ASN A CA 1
ATOM 2821 C C . ASN A 1 390 ? 12.181 30.975 -19.856 1.00 53.35 537 ASN A C 1
ATOM 2822 O O . ASN A 1 390 ? 12.689 30.294 -18.976 1.00 50.78 537 ASN A O 1
ATOM 2827 N N . ASN A 1 391 ? 12.861 31.887 -20.540 1.00 56.54 538 ASN A N 1
ATOM 2828 C CA . ASN A 1 391 ? 14.284 32.100 -20.315 1.00 56.52 538 ASN A CA 1
ATOM 2829 C C . ASN A 1 391 ? 14.647 33.562 -20.485 1.00 58.18 538 ASN A C 1
ATOM 2830 O O . ASN A 1 391 ? 13.848 34.341 -21.000 1.00 54.46 538 ASN A O 1
ATOM 2835 N N . ASN A 1 392 ? 15.855 33.927 -20.063 1.00 63.79 539 ASN A N 1
ATOM 2836 C CA . ASN A 1 392 ? 16.354 35.282 -20.259 1.00 68.30 539 ASN A CA 1
ATOM 2837 C C . ASN A 1 392 ? 16.045 35.811 -21.660 1.00 73.99 539 ASN A C 1
ATOM 2838 O O . ASN A 1 392 ? 15.405 36.856 -21.811 1.00 78.05 539 ASN A O 1
ATOM 2843 N N . GLY A 1 393 ? 16.509 35.100 -22.683 1.00 73.04 540 GLY A N 1
ATOM 2844 C CA . GLY A 1 393 ? 16.133 35.430 -24.044 1.00 75.30 540 GLY A CA 1
ATOM 2845 C C . GLY A 1 393 ? 14.655 35.141 -24.211 1.00 77.36 540 GLY A C 1
ATOM 2846 O O . GLY A 1 393 ? 13.820 35.762 -23.562 1.00 82.97 540 GLY A O 1
ATOM 2847 N N . GLY A 1 394 ? 14.320 34.181 -25.061 1.00 71.91 541 GLY A N 1
ATOM 2848 C CA . GLY A 1 394 ? 12.938 33.749 -25.162 1.00 66.74 541 GLY A CA 1
ATOM 2849 C C . GLY A 1 394 ? 12.264 34.203 -26.436 1.00 59.27 541 GLY A C 1
ATOM 2850 O O . GLY A 1 394 ? 11.924 33.377 -27.284 1.00 60.02 541 GLY A O 1
ATOM 2851 N N . LYS A 1 395 ? 12.057 35.510 -26.578 1.00 53.16 542 LYS A N 1
ATOM 2852 C CA . LYS A 1 395 ? 11.543 36.027 -27.843 1.00 53.26 542 LYS A CA 1
ATOM 2853 C C . LYS A 1 395 ? 12.490 35.558 -28.939 1.00 53.36 542 LYS A C 1
ATOM 2854 O O . LYS A 1 395 ? 12.082 34.906 -29.903 1.00 50.17 542 LYS A O 1
ATOM 2860 N N . GLN A 1 396 ? 13.767 35.872 -28.764 1.00 56.56 543 GLN A N 1
ATOM 2861 C CA . GLN A 1 396 ? 14.775 35.489 -29.737 1.00 62.98 543 GLN A CA 1
ATOM 2862 C C . GLN A 1 396 ? 14.874 33.970 -29.846 1.00 55.95 543 GLN A C 1
ATOM 2863 O O . GLN A 1 396 ? 14.972 33.436 -30.953 1.00 51.08 543 GLN A O 1
ATOM 2869 N N . ALA A 1 397 ? 14.827 33.278 -28.704 1.00 49.00 544 ALA A N 1
ATOM 2870 C CA . ALA A 1 397 ? 14.874 31.816 -28.701 1.00 44.62 544 ALA A CA 1
ATOM 2871 C C . ALA A 1 397 ? 13.718 31.229 -29.507 1.00 43.51 544 ALA A C 1
ATOM 2872 O O . ALA A 1 397 ? 13.911 30.336 -30.330 1.00 44.55 544 ALA A O 1
ATOM 2874 N N . LEU A 1 398 ? 12.514 31.728 -29.264 1.00 38.27 545 LEU A N 1
ATOM 2875 C CA . LEU A 1 398 ? 11.351 31.228 -29.973 1.00 37.96 545 LEU A CA 1
ATOM 2876 C C . LEU A 1 398 ? 11.459 31.576 -31.441 1.00 39.85 545 LEU A C 1
ATOM 2877 O O . LEU A 1 398 ? 11.203 30.735 -32.315 1.00 39.24 545 LEU A O 1
ATOM 2882 N N . GLU A 1 399 ? 11.834 32.824 -31.708 1.00 41.36 546 GLU A N 1
ATOM 2883 C CA . GLU A 1 399 ? 11.978 33.302 -33.077 1.00 43.84 546 GLU A CA 1
ATOM 2884 C C . GLU A 1 399 ? 12.983 32.478 -33.884 1.00 43.60 546 GLU A C 1
ATOM 2885 O O . GLU A 1 399 ? 12.695 32.079 -35.013 1.00 44.98 546 GLU A O 1
ATOM 2891 N N . THR A 1 400 ? 14.146 32.197 -33.297 1.00 45.16 547 THR A N 1
ATOM 2892 C CA . THR A 1 400 ? 15.156 31.397 -33.986 1.00 46.44 547 THR A CA 1
ATOM 2893 C C . THR A 1 400 ? 14.715 29.942 -34.166 1.00 44.00 547 THR A C 1
ATOM 2894 O O . THR A 1 400 ? 15.021 29.323 -35.182 1.00 41.42 547 THR A O 1
ATOM 2898 N N . VAL A 1 401 ? 13.989 29.397 -33.194 1.00 40.15 548 VAL A N 1
ATOM 2899 C CA . VAL A 1 401 ? 13.435 28.051 -33.354 1.00 38.96 548 VAL A CA 1
ATOM 2900 C C . VAL A 1 401 ? 12.541 27.978 -34.590 1.00 37.78 548 VAL A C 1
ATOM 2901 O O . VAL A 1 401 ? 12.648 27.056 -35.402 1.00 39.89 548 VAL A O 1
ATOM 2905 N N . GLN A 1 402 ? 11.654 28.955 -34.731 1.00 41.93 549 GLN A N 1
ATOM 2906 C CA . GLN A 1 402 ? 10.738 28.958 -35.865 1.00 43.62 549 GLN A CA 1
ATOM 2907 C C . GLN A 1 402 ? 11.501 29.074 -37.175 1.00 43.19 549 GLN A C 1
ATOM 2908 O O . GLN A 1 402 ? 11.177 28.392 -38.139 1.00 44.90 549 GLN A O 1
ATOM 2914 N N . ARG A 1 403 ? 12.527 29.919 -37.208 1.00 46.63 550 ARG A N 1
ATOM 2915 C CA . ARG A 1 403 ? 13.309 30.081 -38.434 1.00 55.34 550 ARG A CA 1
ATOM 2916 C C . ARG A 1 403 ? 14.155 28.855 -38.734 1.00 55.36 550 ARG A C 1
ATOM 2917 O O . ARG A 1 403 ? 14.099 28.305 -39.835 1.00 55.71 550 ARG A O 1
ATOM 2925 N N . LEU A 1 404 ? 14.926 28.415 -37.746 1.00 54.57 551 LEU A N 1
ATOM 2926 C CA . LEU A 1 404 ? 15.904 27.357 -37.975 1.00 52.74 551 LEU A CA 1
ATOM 2927 C C . LEU A 1 404 ? 15.305 25.954 -37.996 1.00 49.19 551 LEU A C 1
ATOM 2928 O O . LEU A 1 404 ? 15.922 25.025 -38.520 1.00 49.75 551 LEU A O 1
ATOM 2933 N N . LEU A 1 405 ? 14.104 25.801 -37.444 1.00 46.65 552 LEU A N 1
ATOM 2934 C CA . LEU A 1 405 ? 13.476 24.479 -37.369 1.00 48.61 552 LEU A CA 1
ATOM 2935 C C . LEU A 1 405 ? 13.565 23.635 -38.663 1.00 48.03 552 LEU A C 1
ATOM 2936 O O . LEU A 1 405 ? 14.071 22.511 -38.634 1.00 45.29 552 LEU A O 1
ATOM 2941 N N . PRO A 1 406 ? 13.083 24.170 -39.800 1.00 46.49 553 PRO A N 1
ATOM 2942 C CA . PRO A 1 406 ? 13.126 23.369 -41.040 1.00 45.86 553 PRO A CA 1
ATOM 2943 C C . PRO A 1 406 ? 14.544 22.893 -41.415 1.00 44.22 553 PRO A C 1
ATOM 2944 O O . PRO A 1 406 ? 14.747 21.719 -41.731 1.00 39.44 553 PRO A O 1
ATOM 2948 N N . VAL A 1 407 ? 15.513 23.800 -41.365 1.00 48.55 554 VAL A N 1
ATOM 2949 C CA . VAL A 1 407 ? 16.909 23.460 -41.631 1.00 55.38 554 VAL A CA 1
ATOM 2950 C C . VAL A 1 407 ? 17.498 22.492 -40.590 1.00 52.03 554 VAL A C 1
ATOM 2951 O O . VAL A 1 407 ? 18.241 21.563 -40.935 1.00 48.17 554 VAL A O 1
ATOM 2955 N N . LEU A 1 408 ? 17.170 22.714 -39.319 1.00 48.67 555 LEU A N 1
ATOM 2956 C CA . LEU A 1 408 ? 17.615 21.821 -38.250 1.00 51.48 555 LEU A CA 1
ATOM 2957 C C . LEU A 1 408 ? 17.162 20.381 -38.483 1.00 51.10 555 LEU A C 1
ATOM 2958 O O . LEU A 1 408 ? 17.944 19.446 -38.307 1.00 49.69 555 LEU A O 1
ATOM 2963 N N . CYS A 1 409 ? 15.901 20.215 -38.878 1.00 52.39 556 CYS A N 1
ATOM 2964 C CA . CYS A 1 409 ? 15.306 18.889 -39.040 1.00 59.16 556 CYS A CA 1
ATOM 2965 C C . CYS A 1 409 ? 15.721 18.194 -40.336 1.00 66.53 556 CYS A C 1
ATOM 2966 O O . CYS A 1 409 ? 15.984 16.990 -40.346 1.00 70.44 556 CYS A O 1
ATOM 2969 N N . GLN A 1 410 ? 15.797 18.956 -41.421 1.00 70.43 557 GLN A N 1
ATOM 2970 C CA . GLN A 1 410 ? 16.113 18.392 -42.735 1.00 76.23 557 GLN A CA 1
ATOM 2971 C C . GLN A 1 410 ? 17.613 18.204 -42.960 1.00 74.04 557 GLN A C 1
ATOM 2972 O O . GLN A 1 410 ? 18.060 17.127 -43.351 1.00 72.06 557 GLN A O 1
ATOM 2978 N N . ASP A 1 411 ? 18.382 19.258 -42.707 1.00 73.65 558 ASP A N 1
ATOM 2979 C CA . ASP A 1 411 ? 19.814 19.254 -42.995 1.00 74.55 558 ASP A CA 1
ATOM 2980 C C . ASP A 1 411 ? 20.697 18.782 -41.837 1.00 71.98 558 ASP A C 1
ATOM 2981 O O . ASP A 1 411 ? 21.828 18.357 -42.058 1.00 71.20 558 ASP A O 1
ATOM 2986 N N . HIS A 1 412 ? 20.200 18.855 -40.608 1.00 68.22 559 HIS A N 1
ATOM 2987 C CA . HIS A 1 412 ? 21.033 18.463 -39.471 1.00 70.77 559 HIS A CA 1
ATOM 2988 C C . HIS A 1 412 ? 20.502 17.269 -38.667 1.00 67.11 559 HIS A C 1
ATOM 2989 O O . HIS A 1 412 ? 21.131 16.838 -37.698 1.00 66.65 559 HIS A O 1
ATOM 2996 N N . GLY A 1 413 ? 19.358 16.733 -39.084 1.00 63.78 560 GLY A N 1
ATOM 2997 C CA . GLY A 1 413 ? 18.822 15.511 -38.506 1.00 60.02 560 GLY A CA 1
ATOM 2998 C C . GLY A 1 413 ? 18.049 15.638 -37.197 1.00 59.85 560 GLY A C 1
ATOM 2999 O O . GLY A 1 413 ? 17.465 14.659 -36.723 1.00 61.40 560 GLY A O 1
ATOM 3000 N N . LEU A 1 414 ? 18.042 16.824 -36.596 1.00 54.96 561 LEU A N 1
ATOM 3001 C CA . LEU A 1 414 ? 17.323 17.007 -35.338 1.00 56.80 561 LEU A CA 1
ATOM 3002 C C . LEU A 1 414 ? 15.835 16.686 -35.500 1.00 56.20 561 LEU A C 1
ATOM 3003 O O . LEU A 1 414 ? 15.282 16.807 -36.599 1.00 54.82 561 LEU A O 1
ATOM 3008 N N . THR A 1 415 ? 15.202 16.252 -34.410 1.00 55.28 562 THR A N 1
ATOM 3009 C CA . THR A 1 415 ? 13.742 16.199 -34.334 1.00 52.24 562 THR A CA 1
ATOM 3010 C C . THR A 1 415 ? 13.238 17.505 -33.712 1.00 49.99 562 THR A C 1
ATOM 3011 O O . THR A 1 415 ? 13.994 18.221 -33.036 1.00 44.65 562 THR A O 1
ATOM 3015 N N . PRO A 1 416 ? 11.962 17.837 -33.950 1.00 51.08 563 PRO A N 1
ATOM 3016 C CA . PRO A 1 416 ? 11.466 19.061 -33.310 1.00 50.40 563 PRO A CA 1
ATOM 3017 C C . PRO A 1 416 ? 11.593 18.989 -31.790 1.00 49.37 563 PRO A C 1
ATOM 3018 O O . PRO A 1 416 ? 11.945 20.000 -31.180 1.00 47.61 563 PRO A O 1
ATOM 3022 N N . ASP A 1 417 ? 11.330 17.825 -31.192 1.00 50.31 564 ASP A N 1
ATOM 3023 C CA . ASP A 1 417 ? 11.483 17.671 -29.739 1.00 51.13 564 ASP A CA 1
ATOM 3024 C C . ASP A 1 417 ? 12.940 17.841 -29.306 1.00 52.23 564 ASP A C 1
ATOM 3025 O O . ASP A 1 417 ? 13.227 18.268 -28.184 1.00 51.07 564 ASP A O 1
ATOM 3030 N N . GLN A 1 418 ? 13.861 17.511 -30.205 1.00 52.13 565 GLN A N 1
ATOM 3031 C CA . GLN A 1 418 ? 15.274 17.732 -29.931 1.00 48.62 565 GLN A CA 1
ATOM 3032 C C . GLN A 1 418 ? 15.592 19.224 -30.005 1.00 43.93 565 GLN A C 1
ATOM 3033 O O . GLN A 1 418 ? 16.287 19.755 -29.142 1.00 38.37 565 GLN A O 1
ATOM 3039 N N . VAL A 1 419 ? 15.074 19.895 -31.034 1.00 42.66 566 VAL A N 1
ATOM 3040 C CA . VAL A 1 419 ? 15.215 21.338 -31.157 1.00 38.96 566 VAL A CA 1
ATOM 3041 C C . VAL A 1 419 ? 14.718 22.035 -29.884 1.00 41.18 566 VAL A C 1
ATOM 3042 O O . VAL A 1 419 ? 15.387 22.921 -29.341 1.00 42.47 566 VAL A O 1
ATOM 3046 N N . VAL A 1 420 ? 13.541 21.621 -29.419 1.00 38.16 567 VAL A N 1
ATOM 3047 C CA . VAL A 1 420 ? 12.941 22.175 -28.213 1.00 39.86 567 VAL A CA 1
ATOM 3048 C C . VAL A 1 420 ? 13.869 21.997 -27.029 1.00 44.90 567 VAL A C 1
ATOM 3049 O O . VAL A 1 420 ? 14.113 22.938 -26.266 1.00 46.16 567 VAL A O 1
ATOM 3053 N N . ALA A 1 421 ? 14.379 20.779 -26.876 1.00 47.31 568 ALA A N 1
ATOM 3054 C CA . ALA A 1 421 ? 15.238 20.454 -25.739 1.00 51.83 568 ALA A CA 1
ATOM 3055 C C . ALA A 1 421 ? 16.403 21.429 -25.650 1.00 49.44 568 ALA A C 1
ATOM 3056 O O . ALA A 1 421 ? 16.638 22.041 -24.609 1.00 49.50 568 ALA A O 1
ATOM 3058 N N . ILE A 1 422 ? 17.120 21.574 -26.757 1.00 49.09 569 ILE A N 1
ATOM 3059 C CA . ILE A 1 422 ? 18.268 22.470 -26.828 1.00 50.74 569 ILE A CA 1
ATOM 3060 C C . ILE A 1 422 ? 17.877 23.943 -26.652 1.00 47.02 569 ILE A C 1
ATOM 3061 O O . ILE A 1 422 ? 18.622 24.726 -26.060 1.00 45.37 569 ILE A O 1
ATOM 3066 N N . ALA A 1 423 ? 16.707 24.317 -27.166 1.00 44.77 570 ALA A N 1
ATOM 3067 C CA . ALA A 1 423 ? 16.284 25.719 -27.172 1.00 43.63 570 ALA A CA 1
ATOM 3068 C C . ALA A 1 423 ? 15.822 26.192 -25.800 1.00 46.14 570 ALA A C 1
ATOM 3069 O O . ALA A 1 423 ? 15.941 27.372 -25.461 1.00 43.68 570 ALA A O 1
ATOM 3071 N N . SER A 1 424 ? 15.293 25.266 -25.012 1.00 53.10 571 SER A N 1
ATOM 3072 C CA . SER A 1 424 ? 14.618 25.636 -23.776 1.00 55.29 571 SER A CA 1
ATOM 3073 C C . SER A 1 424 ? 15.538 25.815 -22.569 1.00 61.34 571 SER A C 1
ATOM 3074 O O . SER A 1 424 ? 15.122 25.583 -21.435 1.00 59.11 571 SER A O 1
ATOM 3077 N N . ASN A 1 425 ? 16.769 26.264 -22.793 1.00 67.77 572 ASN A N 1
ATOM 3078 C CA . ASN A 1 425 ? 17.679 26.438 -21.666 1.00 73.63 572 ASN A CA 1
ATOM 3079 C C . ASN A 1 425 ? 18.456 27.749 -21.543 1.00 81.55 572 ASN A C 1
ATOM 3080 O O . ASN A 1 425 ? 18.417 28.398 -20.499 1.00 86.16 572 ASN A O 1
ATOM 3085 N N . GLY A 1 426 ? 19.159 28.139 -22.597 1.00 83.52 573 GLY A N 1
ATOM 3086 C CA . GLY A 1 426 ? 20.144 29.198 -22.483 1.00 84.03 573 GLY A CA 1
ATOM 3087 C C . GLY A 1 426 ? 21.458 28.536 -22.823 1.00 85.36 573 GLY A C 1
ATOM 3088 O O . GLY A 1 426 ? 22.323 29.121 -23.477 1.00 83.14 573 GLY A O 1
ATOM 3089 N N . GLY A 1 427 ? 21.595 27.296 -22.359 1.00 89.47 574 GLY A N 1
ATOM 3090 C CA . GLY A 1 427 ? 22.522 26.352 -22.956 1.00 92.10 574 GLY A CA 1
ATOM 3091 C C . GLY A 1 427 ? 21.850 25.840 -24.217 1.00 93.32 574 GLY A C 1
ATOM 3092 O O . GLY A 1 427 ? 21.563 24.644 -24.355 1.00 92.44 574 GLY A O 1
ATOM 3093 N N . GLY A 1 428 ? 21.579 26.777 -25.126 1.00 93.72 575 GLY A N 1
ATOM 3094 C CA . GLY A 1 428 ? 20.875 26.513 -26.368 1.00 92.33 575 GLY A CA 1
ATOM 3095 C C . GLY A 1 428 ? 20.637 27.837 -27.065 1.00 89.97 575 GLY A C 1
ATOM 3096 O O . GLY A 1 428 ? 21.067 28.878 -26.555 1.00 90.47 575 GLY A O 1
ATOM 3097 N N . LYS A 1 429 ? 19.960 27.806 -28.214 1.00 84.13 576 LYS A N 1
ATOM 3098 C CA . LYS A 1 429 ? 19.704 29.019 -28.995 1.00 79.78 576 LYS A CA 1
ATOM 3099 C C . LYS A 1 429 ? 20.951 29.433 -29.772 1.00 78.78 576 LYS A C 1
ATOM 3100 O O . LYS A 1 429 ? 20.991 29.334 -31.003 1.00 76.38 576 LYS A O 1
ATOM 3106 N N . GLN A 1 430 ? 21.966 29.899 -29.051 1.00 78.20 577 GLN A N 1
ATOM 3107 C CA . GLN A 1 430 ? 23.267 30.115 -29.649 1.00 79.44 577 GLN A CA 1
ATOM 3108 C C . GLN A 1 430 ? 23.720 28.774 -30.202 1.00 76.19 577 GLN A C 1
ATOM 3109 O O . GLN A 1 430 ? 24.307 28.701 -31.281 1.00 75.64 577 GLN A O 1
ATOM 3115 N N . ALA A 1 431 ? 23.419 27.710 -29.459 1.00 72.84 578 ALA A N 1
ATOM 3116 C CA . ALA A 1 431 ? 23.762 26.349 -29.873 1.00 73.35 578 ALA A CA 1
ATOM 3117 C C . ALA A 1 431 ? 23.025 25.927 -31.144 1.00 70.06 578 ALA A C 1
ATOM 3118 O O . ALA A 1 431 ? 23.576 25.198 -31.966 1.00 69.92 578 ALA A O 1
ATOM 3120 N N . LEU A 1 432 ? 21.781 26.378 -31.295 1.00 68.49 579 LEU A N 1
ATOM 3121 C CA . LEU A 1 432 ? 21.034 26.143 -32.529 1.00 68.01 579 LEU A CA 1
ATOM 3122 C C . LEU A 1 432 ? 21.703 26.875 -33.682 1.00 70.04 579 LEU A C 1
ATOM 3123 O O . LEU A 1 432 ? 21.906 26.307 -34.756 1.00 71.26 579 LEU A O 1
ATOM 3128 N N . GLU A 1 433 ? 22.044 28.140 -33.453 1.00 71.78 580 GLU A N 1
ATOM 3129 C CA . GLU A 1 433 ? 22.726 28.937 -34.464 1.00 75.97 580 GLU A CA 1
ATOM 3130 C C . GLU A 1 433 ? 24.065 28.314 -34.847 1.00 75.72 580 GLU A C 1
ATOM 3131 O O . GLU A 1 433 ? 24.371 28.162 -36.030 1.00 75.26 580 GLU A O 1
ATOM 3137 N N . SER A 1 434 ? 24.850 27.939 -33.841 1.00 75.68 581 SER A N 1
ATOM 3138 C CA . SER A 1 434 ? 26.145 27.306 -34.067 1.00 78.17 581 SER A CA 1
ATOM 3139 C C . SER A 1 434 ? 26.026 26.077 -34.967 1.00 80.64 581 SER A C 1
ATOM 3140 O O . SER A 1 434 ? 26.834 25.879 -35.878 1.00 82.79 581 SER A O 1
ATOM 3143 N N . ILE A 1 435 ? 25.014 25.255 -34.711 1.00 79.99 582 ILE A N 1
ATOM 3144 C CA . ILE A 1 435 ? 24.778 24.059 -35.514 1.00 81.20 582 ILE A CA 1
ATOM 3145 C C . ILE A 1 435 ? 24.625 24.375 -37.000 1.00 80.61 582 ILE A C 1
ATOM 3146 O O . ILE A 1 435 ? 25.128 23.642 -37.852 1.00 79.28 582 ILE A O 1
ATOM 3151 N N . VAL A 1 436 ? 23.929 25.469 -37.302 1.00 79.73 583 VAL A N 1
ATOM 3152 C CA . VAL A 1 436 ? 23.592 25.820 -38.679 1.00 79.61 583 VAL A CA 1
ATOM 3153 C C . VAL A 1 436 ? 24.729 26.554 -39.397 1.00 84.35 583 VAL A C 1
ATOM 3154 O O . VAL A 1 436 ? 24.751 26.635 -40.629 1.00 85.17 583 VAL A O 1
ATOM 3158 N N . ALA A 1 437 ? 25.677 27.077 -38.623 1.00 85.77 584 ALA A N 1
ATOM 3159 C CA . ALA A 1 437 ? 26.845 27.743 -39.192 1.00 86.32 584 ALA A CA 1
ATOM 3160 C C . ALA A 1 437 ? 27.871 26.732 -39.713 1.00 89.40 584 ALA A C 1
ATOM 3161 O O . ALA A 1 437 ? 28.985 27.104 -40.085 1.00 91.46 584 ALA A O 1
ATOM 3163 N N . GLN A 1 438 ? 27.486 25.457 -39.739 1.00 88.61 585 GLN A N 1
ATOM 3164 C CA . GLN A 1 438 ? 28.370 24.391 -40.202 1.00 87.16 585 GLN A CA 1
ATOM 3165 C C . GLN A 1 438 ? 27.862 23.787 -41.509 1.00 85.13 585 GLN A C 1
ATOM 3166 O O . GLN A 1 438 ? 27.582 22.590 -41.582 1.00 83.53 585 GLN A O 1
#

Foldseek 3Di:
DCVVVPDDVVLVVLQDVVLVVLCVVLVVLQVVLVDDSVLSSLLSLQSQLSVCCSPCVVLLCVLAVVDDSVLLSLLLSDPQRHVLSVLSSVCSVVCCDPDQVDHNVLSSQQSNQQNNLLSVLCRVCVPLCCDPPNNDHSVLLSLLRRHHCSNVLSVQCSVCVVVCCVVPVDDSVLLSLLSRYHPSNLLSVLCVVCVCVCCVPQVDHNVLLSLLRREHCSSLLSVQCSVCVVVCVVVAVDHNVLLSLLRRYVCSNLLSVQCVVQVVCCCPVVVDHNVLLSLLRRAACSNLLSVQCVVCVCVCCVVQVDHNVLLSLLSRAHPSNLLSVLCVVCVCVCVVPQVDHNVLLSQLSRENPRSLLSVLLVVCVVVCVVVAVDHSVLLSLLSRDNHRSLLSVVCSVCVVVCCPVVPDHNVRQSVQRRDPVHSVVSVVSNVD

Radius of gyration: 27.38 Å; Cα contacts (8 Å, |Δi|>4): 723; chains: 1; bounding box: 58×67×67 Å

Sequence (432 aa):
DLRTLGYSQQQQEKIKPKVRSTVAQHHEALVGHGFTHAHIVALSQHPAALGTVAVKYQDMIAALPEATHEAIVGVGKQWSGACALEALLTVAGELRGPPLQLDTGQLLKIAKRGGVTAVEVHHTWRNALTGAPLNLTPDQVVAIASNIGGKQALETVQRLLPVLCQDHGLTPQQVVAIASNGGGKQALETVQRLLPVLCQAHGLTPDQVVAIASHDGGKQALETVQRLLPVLCQDHGLTPQQVVAIASNIGGKQALETVQRLLPVLCQDHGLTPDQVVAIASNDGGKQALETVQRLLPVLCQDHGLTPEQVVAIASNGGGKQALETVQRLLPVLCQAHGLTPDQVVAIASHDGGKQALETVQRLLPVLCQDHGLTPAQAVAIANNNGGKQALETVQRLLPVLCQDHGLTPDQVVAIASNGGGKQALESIVAQ